Protein AF-0000000074259382 (afdb_homodimer)

Organism: NCBI:txid2743089

Sequence (510 aa):
MAFTFDWYGEFLDRLRSHGYRFRGYHEPLESGDLVLRHDVDWSPRRALRTARMEAERGVEATYFFLLTSPFYNVQHKPNREIVSRLEELGHDVGLHFSTHQYWNDEPPEEDLVDRVRAEQRILAEVASDPVSAVSFHRPPEWIFRRSFRSFESTYEERFFTDVAYRGDSNQRWRDEPPLADGFPDRMQVLTHPGLWGEEDASFVERLSALEDSTLGRTRRFMEEQFVEKKYNIDEFCDFGEFEASGRVAVSRRQRMAFTFDWYGEFLDRLRSHGYRFRGYHEPLESGDLVLRHDVDWSPRRALRTARMEAERGVEATYFFLLTSPFYNVQHKPNREIVSRLEELGHDVGLHFSTHQYWNDEPPEEDLVDRVRAEQRILAEVASDPVSAVSFHRPPEWIFRRSFRSFESTYEERFFTDVAYRGDSNQRWRDEPPLADGFPDRMQVLTHPGLWGEEDASFVERLSALEDSTLGRTRRFMEEQFVEKKYNIDEFCDFGEFEASGRVAVSRRQR

Secondary structure (DSSP, 8-state):
---BHHHHHHHHHHHHHHTPEEE-SSS---TTEEEEEEEESS-HHHHHHHHHHHHHTT---EEEEETT-SS--TTSHHHHHHHHHHHHTT-EEEEEE-GGGT-SSPPPHHHHHHHHHHHHHHHTTT-SS--S-EEESS--GGGTT---SSS-BTTSGGGTTSSEEEE-GGGGGGTS-TTTT---SSEEEEE-GGG-BSS---HHHHHHHHHHHHHHHHHHHHIIIIIS----GGGT-------------------/---BHHHHHHHHHHHHHHTPEEE-SSS---TTEEEEEEEESS-HHHHHHHHHHHHHTT---EEEEETT-SS--TTSHHHHHHHHHHHHTT-EEEEEE-GGGT-SSPPPHHHHHHHHHHHHHHHTTT-SS--S-EEESS--GGGTT---SSS-BTTSGGGTTSSEEEE-GGGGGGTS-TTTT---SSEEEEE-GGG-BSS---HHHHHHHHHHHHHHHHHHHHIIIIII----GGGT-------------------

Nearest PDB structures (foldseek):
  2vyo-assembly1_A  TM=5.945E-01  e=1.493E-06  Encephalitozoon cuniculi GB-M1
  4qhr-assembly1_A  TM=4.746E-01  e=1.575E-01  Acinetobacter baumannii ACICU
  6iaq-assembly1_A  TM=4.999E-01  e=2.597E-01  Mycolicibacterium smegmatis
  4qhr-assembly1_B  TM=4.054E-01  e=3.335E-01  Acinetobacter baumannii ACICU
  2vyo-assembly1_A  TM=6.001E-01  e=1.825E-06  Encephalitozoon cuniculi GB-M1

Structure (mmCIF, N/CA/C/O backbone):
data_AF-0000000074259382-model_v1
#
loop_
_entity.id
_entity.type
_entity.pdbx_description
1 polymer 'NodB homology domain-containing protein'
#
loop_
_atom_site.group_PDB
_atom_site.id
_atom_site.type_symbol
_atom_site.label_atom_id
_atom_site.label_alt_id
_atom_site.label_comp_id
_atom_site.label_asym_id
_atom_site.label_entity_id
_atom_site.label_seq_id
_atom_site.pdbx_PDB_ins_code
_atom_site.Cartn_x
_atom_site.Cartn_y
_atom_site.Cartn_z
_atom_site.occupancy
_atom_site.B_iso_or_equiv
_atom_site.auth_seq_id
_atom_site.auth_comp_id
_atom_site.auth_asym_id
_atom_site.auth_atom_id
_atom_site.pdbx_PDB_model_num
ATOM 1 N N . MET A 1 1 ? -5.137 33.312 -2.039 1 90.31 1 MET A N 1
ATOM 2 C CA . MET A 1 1 ? -3.703 33.062 -2.082 1 90.31 1 MET A CA 1
ATOM 3 C C . MET A 1 1 ? -3.395 31.891 -3.021 1 90.31 1 MET A C 1
ATOM 5 O O . MET A 1 1 ? -4.305 31.188 -3.467 1 90.31 1 MET A O 1
ATOM 9 N N . ALA A 1 2 ? -2.023 31.781 -3.336 1 94.69 2 ALA A N 1
ATOM 10 C CA . ALA A 1 2 ? -1.563 30.734 -4.25 1 94.69 2 ALA A CA 1
ATOM 11 C C . ALA A 1 2 ? -1.098 29.5 -3.482 1 94.69 2 ALA A C 1
ATOM 13 O O . ALA A 1 2 ? -0.488 29.625 -2.416 1 94.69 2 ALA A O 1
ATOM 14 N N . PHE A 1 3 ? -1.414 28.422 -4.016 1 97 3 PHE A N 1
ATOM 15 C CA . PHE A 1 3 ? -0.929 27.172 -3.441 1 97 3 PHE A CA 1
ATOM 16 C C . PHE A 1 3 ? 0.44 26.812 -4.004 1 97 3 PHE A C 1
ATOM 18 O O . PHE A 1 3 ? 0.569 25.859 -4.777 1 97 3 PHE A O 1
ATOM 25 N N . THR A 1 4 ? 1.417 27.516 -3.547 1 98 4 THR A N 1
ATOM 26 C CA . THR A 1 4 ? 2.809 27.312 -3.939 1 98 4 THR A CA 1
ATOM 27 C C . THR A 1 4 ? 3.689 27.094 -2.713 1 98 4 THR A C 1
ATOM 29 O O . THR A 1 4 ? 3.375 27.562 -1.62 1 98 4 THR A O 1
ATOM 32 N N . PHE A 1 5 ? 4.812 26.438 -2.924 1 98.06 5 PHE A N 1
ATOM 33 C CA . PHE A 1 5 ? 5.781 26.25 -1.851 1 98.06 5 PHE A CA 1
ATOM 34 C C . PHE A 1 5 ? 6.344 27.578 -1.378 1 98.06 5 PHE A C 1
ATOM 36 O O . PHE A 1 5 ? 6.645 27.75 -0.195 1 98.06 5 PHE A O 1
ATOM 43 N N . ASP A 1 6 ? 6.434 28.516 -2.283 1 98.06 6 ASP A N 1
ATOM 44 C CA . ASP A 1 6 ? 6.895 29.844 -1.899 1 98.06 6 ASP A CA 1
ATOM 45 C C . ASP A 1 6 ? 5.961 30.469 -0.869 1 98.06 6 ASP A C 1
ATOM 47 O O . ASP A 1 6 ? 6.41 30.969 0.161 1 98.06 6 ASP A O 1
ATOM 51 N N . TRP A 1 7 ? 4.727 30.406 -1.157 1 98.38 7 TRP A N 1
ATOM 52 C CA . TRP A 1 7 ? 3.756 30.969 -0.217 1 98.38 7 TRP A CA 1
ATOM 53 C C . TRP A 1 7 ? 3.805 30.219 1.115 1 98.38 7 TRP A C 1
ATOM 55 O O . TRP A 1 7 ? 3.75 30.844 2.18 1 98.38 7 TRP A O 1
ATOM 65 N N . TYR A 1 8 ? 3.834 28.922 1.073 1 98.56 8 TYR A N 1
ATOM 66 C CA . TYR A 1 8 ? 3.9 28.109 2.283 1 98.56 8 TYR A CA 1
ATOM 67 C C . TYR A 1 8 ? 5.102 28.484 3.137 1 98.56 8 TYR A C 1
ATOM 69 O O . TYR A 1 8 ? 4.992 28.609 4.359 1 98.56 8 TYR A O 1
ATOM 77 N N . GLY A 1 9 ? 6.219 28.672 2.449 1 98.62 9 GLY A N 1
ATOM 78 C CA . GLY A 1 9 ? 7.41 29.109 3.158 1 98.62 9 GLY A CA 1
ATOM 79 C C . GLY A 1 9 ? 7.223 30.453 3.855 1 98.62 9 GLY A C 1
ATOM 80 O O . GLY A 1 9 ? 7.617 30.609 5.012 1 98.62 9 GLY A O 1
ATOM 81 N N . GLU A 1 10 ? 6.664 31.359 3.162 1 98.25 10 GLU A N 1
ATOM 82 C CA . GLU A 1 10 ? 6.387 32.656 3.754 1 98.25 10 GLU A CA 1
ATOM 83 C C . GLU A 1 10 ? 5.434 32.531 4.941 1 98.25 10 GLU A C 1
ATOM 85 O O . GLU A 1 10 ? 5.586 33.25 5.941 1 98.25 10 GLU A O 1
ATOM 90 N N . PHE A 1 11 ? 4.473 31.688 4.766 1 98.62 11 PHE A N 1
ATOM 91 C CA . PHE A 1 11 ? 3.523 31.406 5.84 1 98.62 11 PHE A CA 1
ATOM 92 C C . PHE A 1 11 ? 4.242 30.922 7.086 1 98.62 11 PHE A C 1
ATOM 94 O O . PHE A 1 11 ? 4.012 31.422 8.188 1 98.62 11 PHE A O 1
ATOM 101 N N . LEU A 1 12 ? 5.172 29.969 6.949 1 98.69 12 LEU A N 1
ATOM 102 C CA . LEU A 1 12 ? 5.969 29.453 8.055 1 98.69 12 LEU A CA 1
ATOM 103 C C . LEU A 1 12 ? 6.801 30.578 8.688 1 98.69 12 LEU A C 1
ATOM 105 O O . LEU A 1 12 ? 6.898 30.656 9.914 1 98.69 12 LEU A O 1
ATOM 109 N N . ASP A 1 13 ? 7.375 31.422 7.852 1 98.69 13 ASP A N 1
ATOM 110 C CA . ASP A 1 13 ? 8.203 32.531 8.344 1 98.69 13 ASP A CA 1
ATOM 111 C C . ASP A 1 13 ? 7.375 33.5 9.195 1 98.69 13 ASP A C 1
ATOM 113 O O . ASP A 1 13 ? 7.852 33.969 10.219 1 98.69 13 ASP A O 1
ATOM 117 N N . ARG A 1 14 ? 6.203 33.719 8.75 1 98.31 14 ARG A N 1
ATOM 118 C CA . ARG A 1 14 ? 5.32 34.594 9.5 1 98.31 14 ARG A CA 1
ATOM 119 C C . ARG A 1 14 ? 4.98 34 10.859 1 98.31 14 ARG A C 1
ATOM 121 O O . ARG A 1 14 ? 4.957 34.719 11.867 1 98.31 14 ARG A O 1
ATOM 128 N N . LEU A 1 15 ? 4.691 32.719 10.914 1 98.5 15 LEU A N 1
ATOM 129 C CA . LEU A 1 15 ? 4.383 32.031 12.172 1 98.5 15 LEU A CA 1
ATOM 130 C C . LEU A 1 15 ? 5.57 32.094 13.125 1 98.5 15 LEU A C 1
ATOM 132 O O . LEU A 1 15 ? 5.41 32.375 14.312 1 98.5 15 LEU A O 1
ATOM 136 N N . ARG A 1 16 ? 6.719 31.891 12.617 1 98.19 16 ARG A N 1
ATOM 137 C CA . ARG A 1 16 ? 7.938 31.906 13.414 1 98.19 16 ARG A CA 1
ATOM 138 C C . ARG A 1 16 ? 8.227 33.312 13.93 1 98.19 16 ARG A C 1
ATOM 140 O O . ARG A 1 16 ? 8.562 33.5 15.102 1 98.19 16 ARG A O 1
ATOM 147 N N . SER A 1 17 ? 8.094 34.281 13.07 1 97.94 17 SER A N 1
ATOM 148 C CA . SER A 1 17 ? 8.367 35.656 13.43 1 97.94 17 SER A CA 1
ATOM 149 C C . SER A 1 17 ? 7.406 36.125 14.508 1 97.94 17 SER A C 1
ATOM 151 O O . SER A 1 17 ? 7.773 36.969 15.352 1 97.94 17 SER A O 1
ATOM 153 N N . HIS A 1 18 ? 6.172 35.625 14.445 1 97.81 18 HIS A N 1
ATOM 154 C CA . HIS A 1 18 ? 5.176 35.969 15.453 1 97.81 18 HIS A CA 1
ATOM 155 C C . HIS A 1 18 ? 5.535 35.375 16.812 1 97.81 18 HIS A C 1
ATOM 157 O O . HIS A 1 18 ? 5.051 35.875 17.844 1 97.81 18 HIS A O 1
ATOM 163 N N . GLY A 1 19 ? 6.273 34.281 16.766 1 97.81 19 GLY A N 1
ATOM 164 C CA . GLY A 1 19 ? 6.777 33.719 18.016 1 97.81 19 GLY A CA 1
ATOM 165 C C . GLY A 1 19 ? 6.082 32.438 18.438 1 97.81 19 GLY A C 1
ATOM 166 O O . GLY A 1 19 ? 6.176 32.031 19.594 1 97.81 19 GLY A O 1
ATOM 167 N N . TYR A 1 20 ? 5.383 31.797 17.594 1 98.25 20 TYR A N 1
ATOM 168 C CA . TYR A 1 20 ? 4.719 30.531 17.922 1 98.25 20 TYR A CA 1
ATOM 169 C C . TYR A 1 20 ? 5.738 29.469 18.297 1 98.25 20 TYR A C 1
ATOM 171 O O . TYR A 1 20 ? 6.797 29.359 17.672 1 98.25 20 TYR A O 1
ATOM 179 N N . ARG A 1 21 ? 5.43 28.703 19.266 1 97.88 21 ARG A N 1
ATOM 180 C CA . ARG A 1 21 ? 6.148 27.469 19.578 1 97.88 21 ARG A CA 1
ATOM 181 C C . ARG A 1 21 ? 5.461 26.266 18.938 1 97.88 21 ARG A C 1
ATOM 183 O O . ARG A 1 21 ? 4.289 26 19.203 1 97.88 21 ARG A O 1
ATOM 190 N N . PHE A 1 22 ? 6.207 25.562 18.094 1 98.12 22 PHE A N 1
ATOM 191 C CA . PHE A 1 22 ? 5.664 24.406 17.422 1 98.12 22 PHE A CA 1
ATOM 192 C C . PHE A 1 22 ? 5.723 23.172 18.328 1 98.12 22 PHE A C 1
ATOM 194 O O . PHE A 1 22 ? 6.789 22.812 18.828 1 98.12 22 PHE A O 1
ATOM 201 N N . ARG A 1 23 ? 4.543 22.578 18.484 1 96.38 23 ARG A N 1
ATOM 202 C CA . ARG A 1 23 ? 4.391 21.453 19.406 1 96.38 23 ARG A CA 1
ATOM 203 C C . ARG A 1 23 ? 3.812 20.234 18.688 1 96.38 23 ARG A C 1
ATOM 205 O O . ARG A 1 23 ? 3.395 20.328 17.531 1 96.38 23 ARG A O 1
ATOM 212 N N . GLY A 1 24 ? 3.938 19.062 19.359 1 95.81 24 GLY A N 1
ATOM 213 C CA . GLY A 1 24 ? 3.262 17.844 18.922 1 95.81 24 GLY A CA 1
ATOM 214 C C . GLY A 1 24 ? 1.967 17.578 19.672 1 95.81 24 GLY A C 1
ATOM 215 O O . GLY A 1 24 ? 1.391 18.5 20.266 1 95.81 24 GLY A O 1
ATOM 216 N N . TYR A 1 25 ? 1.506 16.391 19.594 1 95.25 25 TYR A N 1
ATOM 217 C CA . TYR A 1 25 ? 0.21 16.031 20.156 1 95.25 25 TYR A CA 1
ATOM 218 C C . TYR A 1 25 ? 0.371 15.398 21.531 1 95.25 25 TYR A C 1
ATOM 220 O O . TYR A 1 25 ? -0.587 14.859 22.094 1 95.25 25 TYR A O 1
ATOM 228 N N . HIS A 1 26 ? 1.395 15.508 22.141 1 88.44 26 HIS A N 1
ATOM 229 C CA . HIS A 1 26 ? 1.679 14.82 23.391 1 88.44 26 HIS A CA 1
ATOM 230 C C . HIS A 1 26 ? 1.127 15.602 24.578 1 88.44 26 HIS A C 1
ATOM 232 O O . HIS A 1 26 ? 0.863 15.016 25.641 1 88.44 26 HIS A O 1
ATOM 238 N N . GLU A 1 27 ? 0.986 16.875 24.484 1 87.88 27 GLU A N 1
ATOM 239 C CA . GLU A 1 27 ? 0.493 17.734 25.562 1 87.88 27 GLU A CA 1
ATOM 240 C C . GLU A 1 27 ? -0.497 18.766 25.047 1 87.88 27 GLU A C 1
ATOM 242 O O . GLU A 1 27 ? -0.478 19.109 23.859 1 87.88 27 GLU A O 1
ATOM 247 N N . PRO A 1 28 ? -1.331 19.219 25.984 1 90.62 28 PRO A N 1
ATOM 248 C CA . PRO A 1 28 ? -2.225 20.312 25.578 1 90.62 28 PRO A CA 1
ATOM 249 C C . PRO A 1 28 ? -1.471 21.562 25.156 1 90.62 28 PRO A C 1
ATOM 251 O O . PRO A 1 28 ? -0.388 21.844 25.672 1 90.62 28 PRO A O 1
ATOM 254 N N . LEU A 1 29 ? -2.102 22.297 24.328 1 95.62 29 LEU A N 1
ATOM 255 C CA . LEU A 1 29 ? -1.481 23.531 23.828 1 95.62 29 LEU A CA 1
ATOM 256 C C . LEU A 1 29 ? -1.651 24.656 24.844 1 95.62 29 LEU A C 1
ATOM 258 O O . LEU A 1 29 ? -2.713 24.797 25.453 1 95.62 29 LEU A O 1
ATOM 262 N N . GLU A 1 30 ? -0.645 25.406 25 1 96.19 30 GLU A N 1
ATOM 263 C CA . GLU A 1 30 ? -0.645 26.625 25.812 1 96.19 30 GLU A CA 1
ATOM 264 C C . GLU A 1 30 ? -0.586 27.875 24.938 1 96.19 30 GLU A C 1
ATOM 266 O O . GLU A 1 30 ? -0.467 27.781 23.719 1 96.19 30 GLU A O 1
ATOM 271 N N . SER A 1 31 ? -0.725 28.984 25.656 1 96.94 31 SER A N 1
ATOM 272 C CA . SER A 1 31 ? -0.639 30.25 24.938 1 96.94 31 SER A CA 1
ATOM 273 C C . SER A 1 31 ? 0.659 30.344 24.141 1 96.94 31 SER A C 1
ATOM 275 O O . SER A 1 31 ? 1.737 30.062 24.672 1 96.94 31 SER A O 1
ATOM 277 N N . GLY A 1 32 ? 0.481 30.656 22.859 1 97.81 32 GLY A N 1
ATOM 278 C CA . GLY A 1 32 ? 1.643 30.812 21.984 1 97.81 32 GLY A CA 1
ATOM 279 C C . GLY A 1 32 ? 2.027 29.531 21.281 1 97.81 32 GLY A C 1
ATOM 280 O O . GLY A 1 32 ? 2.971 29.5 20.484 1 97.81 32 GLY A O 1
ATOM 281 N N . ASP A 1 33 ? 1.235 28.453 21.547 1 98 33 ASP A N 1
ATOM 282 C CA . ASP A 1 33 ? 1.562 27.156 20.953 1 98 33 ASP A CA 1
ATOM 283 C C . ASP A 1 33 ? 0.818 26.969 19.625 1 98 33 ASP A C 1
ATOM 285 O O . ASP A 1 33 ? -0.287 27.484 19.453 1 98 33 ASP A O 1
ATOM 289 N N . LEU A 1 34 ? 1.467 26.297 18.766 1 98.06 34 LEU A N 1
ATOM 290 C CA . LEU A 1 34 ? 0.903 25.875 17.484 1 98.06 34 LEU A CA 1
ATOM 291 C C . LEU A 1 34 ? 1.261 24.438 17.172 1 98.06 34 LEU A C 1
ATOM 293 O O . LEU A 1 34 ? 2.41 24.016 17.344 1 98.06 34 LEU A O 1
ATOM 297 N N . VAL A 1 35 ? 0.283 23.625 16.859 1 98.25 35 VAL A N 1
ATOM 298 C CA . VAL A 1 35 ? 0.566 22.297 16.328 1 98.25 35 VAL A CA 1
ATOM 299 C C . VAL A 1 35 ? 0.358 22.297 14.812 1 98.25 35 VAL A C 1
ATOM 301 O O . VAL A 1 35 ? -0.686 22.719 14.32 1 98.25 35 VAL A O 1
ATOM 304 N N . LEU A 1 36 ? 1.404 21.922 14.117 1 98.62 36 LEU A N 1
ATOM 305 C CA . LEU A 1 36 ? 1.376 21.812 12.664 1 98.62 36 LEU A CA 1
ATOM 306 C C . LEU A 1 36 ? 1.276 20.344 12.227 1 98.62 36 LEU A C 1
ATOM 308 O O . LEU A 1 36 ? 2.133 19.531 12.578 1 98.62 36 LEU A O 1
ATOM 312 N N . ARG A 1 37 ? 0.192 20.031 11.5 1 98.38 37 ARG A N 1
ATOM 313 C CA . ARG A 1 37 ? 0.072 18.656 11.023 1 98.38 37 ARG A CA 1
ATOM 314 C C . ARG A 1 37 ? -0.188 18.609 9.523 1 98.38 37 ARG A C 1
ATOM 316 O O . ARG A 1 37 ? -0.703 19.578 8.953 1 98.38 37 ARG A O 1
ATOM 323 N N . HIS A 1 38 ? 0.234 17.562 8.945 1 98.75 38 HIS A N 1
ATOM 324 C CA . HIS A 1 38 ? 0.027 17.281 7.531 1 98.75 38 HIS A CA 1
ATOM 325 C C . HIS A 1 38 ? -0.691 15.945 7.332 1 98.75 38 HIS A C 1
ATOM 327 O O . HIS A 1 38 ? -0.242 14.914 7.832 1 98.75 38 HIS A O 1
ATOM 333 N N . ASP A 1 39 ? -1.796 16.016 6.695 1 97.25 39 ASP A N 1
ATOM 334 C CA . ASP A 1 39 ? -2.424 14.781 6.227 1 97.25 39 ASP A CA 1
ATOM 335 C C . ASP A 1 39 ? -1.938 14.414 4.824 1 97.25 39 ASP A C 1
ATOM 337 O O . ASP A 1 39 ? -2.199 15.141 3.863 1 97.25 39 ASP A O 1
ATOM 341 N N . VAL A 1 40 ? -1.23 13.312 4.77 1 96.44 40 VAL A N 1
ATOM 342 C CA . VAL A 1 40 ? -0.645 12.875 3.508 1 96.44 40 VAL A CA 1
ATOM 343 C C . VAL A 1 40 ? -1.625 11.969 2.771 1 96.44 40 VAL A C 1
ATOM 345 O O . VAL A 1 40 ? -1.55 10.742 2.885 1 96.44 40 VAL A O 1
ATOM 348 N N . ASP A 1 41 ? -2.387 12.539 1.927 1 88.62 41 ASP A N 1
ATOM 349 C CA . ASP A 1 41 ? -3.436 11.82 1.218 1 88.62 41 ASP A CA 1
ATOM 350 C C . ASP A 1 41 ? -2.889 11.148 -0.043 1 88.62 41 ASP A C 1
ATOM 352 O O . ASP A 1 41 ? -3.25 10.016 -0.357 1 88.62 41 ASP A O 1
ATOM 356 N N . TRP A 1 42 ? -2.02 11.773 -0.884 1 80.69 42 TRP A N 1
ATOM 357 C CA . TRP A 1 42 ? -1.625 11.117 -2.125 1 80.69 42 TRP A CA 1
ATOM 358 C C . TRP A 1 42 ? -0.178 11.445 -2.48 1 80.69 42 TRP A C 1
ATOM 360 O O . TRP A 1 42 ? 0.408 10.82 -3.363 1 80.69 42 TRP A O 1
ATOM 370 N N . SER A 1 43 ? 0.584 12.242 -1.862 1 85.25 43 SER A N 1
ATOM 371 C CA . SER A 1 43 ? 1.91 12.602 -2.359 1 85.25 43 SER A CA 1
ATOM 372 C C . SER A 1 43 ? 2.945 12.578 -1.24 1 85.25 43 SER A C 1
ATOM 374 O O . SER A 1 43 ? 3.273 13.617 -0.672 1 85.25 43 SER A O 1
ATOM 376 N N . PRO A 1 44 ? 3.561 11.391 -1.021 1 93.5 44 PRO A N 1
ATOM 377 C CA . PRO A 1 44 ? 4.68 11.352 -0.079 1 93.5 44 PRO A CA 1
ATOM 378 C C . PRO A 1 44 ? 5.844 12.25 -0.507 1 93.5 44 PRO A C 1
ATOM 380 O O . PRO A 1 44 ? 6.52 12.836 0.34 1 93.5 44 PRO A O 1
ATOM 383 N N . ARG A 1 45 ? 6.082 12.438 -1.802 1 91.5 45 ARG A N 1
ATOM 384 C CA . ARG A 1 45 ? 7.176 13.273 -2.295 1 91.5 45 ARG A CA 1
ATOM 385 C C . ARG A 1 45 ? 6.969 14.727 -1.899 1 91.5 45 ARG A C 1
ATOM 387 O O . ARG A 1 45 ? 7.918 15.406 -1.49 1 91.5 45 ARG A O 1
ATOM 394 N N . ARG A 1 46 ? 5.793 15.156 -2.061 1 94.69 46 ARG A N 1
ATOM 395 C CA . ARG A 1 46 ? 5.516 16.547 -1.68 1 94.69 46 ARG A CA 1
ATOM 396 C C . ARG A 1 46 ? 5.555 16.703 -0.165 1 94.69 46 ARG A C 1
ATOM 398 O O . ARG A 1 46 ? 5.926 17.781 0.336 1 94.69 46 ARG A O 1
ATOM 405 N N . ALA A 1 47 ? 5.168 15.648 0.585 1 97.81 47 ALA A N 1
ATOM 406 C CA . ALA A 1 47 ? 5.355 15.664 2.033 1 97.81 47 ALA A CA 1
ATOM 407 C C . ALA A 1 47 ? 6.824 15.867 2.395 1 97.81 47 ALA A C 1
ATOM 409 O O . ALA A 1 47 ? 7.145 16.656 3.295 1 97.81 47 ALA A O 1
ATOM 410 N N . LEU A 1 48 ? 7.656 15.195 1.659 1 98.38 48 LEU A N 1
ATOM 411 C CA . LEU A 1 48 ? 9.086 15.359 1.91 1 98.38 48 LEU A CA 1
ATOM 412 C C . LEU A 1 48 ? 9.531 16.781 1.609 1 98.38 48 LEU A C 1
ATOM 414 O O . LEU A 1 48 ? 10.344 17.359 2.34 1 98.38 48 LEU A O 1
ATOM 418 N N . ARG A 1 49 ? 9.016 17.328 0.547 1 97.88 49 ARG A N 1
ATOM 419 C CA . ARG A 1 49 ? 9.352 18.703 0.186 1 97.88 49 ARG A CA 1
ATOM 420 C C . ARG A 1 49 ? 8.953 19.672 1.29 1 97.88 49 ARG A C 1
ATOM 422 O O . ARG A 1 49 ? 9.75 20.531 1.691 1 97.88 49 ARG A O 1
ATOM 429 N N . THR A 1 50 ? 7.762 19.578 1.772 1 98.56 50 THR A N 1
ATOM 430 C CA . THR A 1 50 ? 7.309 20.438 2.861 1 98.56 50 THR A CA 1
ATOM 431 C C . THR A 1 50 ? 8.141 20.188 4.121 1 98.56 50 THR A C 1
ATOM 433 O O . THR A 1 50 ? 8.5 21.141 4.824 1 98.56 50 THR A O 1
ATOM 436 N N . ALA A 1 51 ? 8.461 18.969 4.387 1 98.81 51 ALA A N 1
ATOM 437 C CA . ALA A 1 51 ? 9.258 18.609 5.562 1 98.81 51 ALA A CA 1
ATOM 438 C C . ALA A 1 51 ? 10.625 19.281 5.52 1 98.81 51 ALA A C 1
ATOM 440 O O . ALA A 1 51 ? 11.109 19.781 6.539 1 98.81 51 ALA A O 1
ATOM 441 N N . ARG A 1 52 ? 11.211 19.281 4.375 1 98.75 52 ARG A N 1
ATOM 442 C CA . ARG A 1 52 ? 12.516 19.906 4.219 1 98.75 52 ARG A CA 1
ATOM 443 C C . ARG A 1 52 ? 12.43 21.406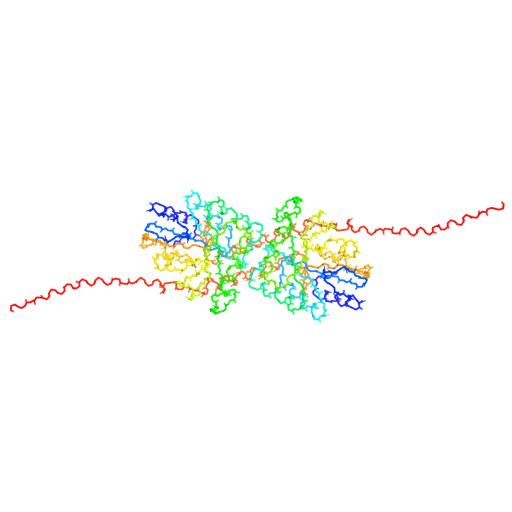 4.477 1 98.75 52 ARG A C 1
ATOM 445 O O . ARG A 1 52 ? 13.289 21.984 5.152 1 98.75 52 ARG A O 1
ATOM 452 N N . MET A 1 53 ? 11.422 22 3.941 1 98.75 53 MET A N 1
ATOM 453 C CA . MET A 1 53 ? 11.219 23.438 4.156 1 98.75 53 MET A CA 1
ATOM 454 C C . MET A 1 53 ? 11.055 23.75 5.641 1 98.75 53 MET A C 1
ATOM 456 O O . MET A 1 53 ? 11.602 24.734 6.137 1 98.75 53 MET A O 1
ATOM 460 N N . GLU A 1 54 ? 10.312 22.906 6.316 1 98.88 54 GLU A N 1
ATOM 461 C CA . GLU A 1 54 ? 10.078 23.078 7.746 1 98.88 54 GLU A CA 1
ATOM 462 C C . GLU A 1 54 ? 11.359 22.859 8.547 1 98.88 54 GLU A C 1
ATOM 464 O O . GLU A 1 54 ? 11.695 23.672 9.414 1 98.88 54 GLU A O 1
ATOM 469 N N . ALA A 1 55 ? 12.078 21.844 8.25 1 98.69 55 ALA A N 1
ATOM 470 C CA . ALA A 1 55 ? 13.32 21.531 8.953 1 98.69 55 ALA A CA 1
ATOM 471 C C . ALA A 1 55 ? 14.328 22.672 8.805 1 98.69 55 ALA A C 1
ATOM 473 O O . ALA A 1 55 ? 15.016 23.031 9.758 1 98.69 55 ALA A O 1
ATOM 474 N N . GLU A 1 56 ? 14.43 23.234 7.609 1 98.12 56 GLU A N 1
ATOM 475 C CA . GLU A 1 56 ? 15.328 24.344 7.332 1 98.12 56 GLU A CA 1
ATOM 476 C C . GLU A 1 56 ? 15.016 25.547 8.234 1 98.12 56 GLU A C 1
ATOM 478 O O . GLU A 1 56 ? 15.891 26.375 8.492 1 98.12 56 GLU A O 1
ATOM 483 N N . ARG A 1 57 ? 13.82 25.594 8.68 1 98.19 57 ARG A N 1
ATOM 484 C CA . ARG A 1 57 ? 13.367 26.703 9.508 1 98.19 57 ARG A CA 1
ATOM 485 C C . ARG A 1 57 ? 13.297 26.312 10.977 1 98.19 57 ARG A C 1
ATOM 487 O O . ARG A 1 57 ? 12.805 27.078 11.805 1 98.19 57 ARG A O 1
ATOM 494 N N . GLY A 1 58 ? 13.68 25.094 11.266 1 97.81 58 GLY A N 1
ATOM 495 C CA . GLY A 1 58 ? 13.625 24.609 12.633 1 97.81 58 GLY A CA 1
ATOM 496 C C . GLY A 1 58 ? 12.211 24.297 13.094 1 97.81 58 GLY A C 1
ATOM 497 O O . GLY A 1 58 ? 11.93 24.328 14.297 1 97.81 58 GLY A O 1
ATOM 498 N N . VAL A 1 59 ? 11.32 24.078 12.234 1 98.19 59 VAL A N 1
ATOM 499 C CA . VAL A 1 59 ? 9.914 23.781 12.539 1 98.19 59 VAL A CA 1
ATOM 500 C C . VAL A 1 59 ? 9.695 22.281 12.586 1 98.19 59 VAL A C 1
ATOM 502 O O . VAL A 1 59 ? 10.117 21.547 11.68 1 98.19 59 VAL A O 1
ATOM 505 N N . GLU A 1 60 ? 9.102 21.781 13.641 1 97.44 60 GLU A N 1
ATOM 506 C CA . GLU A 1 60 ? 8.695 20.391 13.766 1 97.44 60 GLU A CA 1
ATOM 507 C C . GLU A 1 60 ? 7.199 20.234 13.5 1 97.44 60 GLU A C 1
ATOM 509 O O . GLU A 1 60 ? 6.387 21.031 13.969 1 97.44 60 GLU A O 1
ATOM 514 N N . ALA A 1 61 ? 6.867 19.266 12.703 1 98.62 61 ALA A N 1
ATOM 515 C CA . ALA A 1 61 ? 5.473 18.984 12.367 1 98.62 61 ALA A CA 1
ATOM 516 C C . ALA A 1 61 ? 5.172 17.5 12.5 1 98.62 61 ALA A C 1
ATOM 518 O O . ALA A 1 61 ? 6.062 16.703 12.812 1 98.62 61 ALA A O 1
ATOM 519 N N . THR A 1 62 ? 3.904 17.141 12.453 1 98.81 62 THR A N 1
ATOM 520 C CA . THR A 1 62 ? 3.473 15.75 12.438 1 98.81 62 THR A CA 1
ATOM 521 C C . THR A 1 62 ? 2.889 15.383 11.078 1 98.81 62 THR A C 1
ATOM 523 O O . THR A 1 62 ? 1.979 16.047 10.586 1 98.81 62 THR A O 1
ATOM 526 N N . TYR A 1 63 ? 3.443 14.391 10.461 1 98.88 63 TYR A N 1
ATOM 527 C CA . TYR A 1 63 ? 2.961 13.898 9.172 1 98.88 63 TYR A CA 1
ATOM 528 C C . TYR A 1 63 ? 2.141 12.625 9.352 1 98.88 63 TYR A C 1
ATOM 530 O O . TYR A 1 63 ? 2.664 11.602 9.789 1 98.88 63 TYR A O 1
ATOM 538 N N . PHE A 1 64 ? 0.863 12.703 9.016 1 98.88 64 PHE A N 1
ATOM 539 C CA . PHE A 1 64 ? -0.044 11.57 9.156 1 98.88 64 PHE A CA 1
ATOM 540 C C . PHE A 1 64 ? -0.241 10.867 7.816 1 98.88 64 PHE A C 1
ATOM 542 O O . PHE A 1 64 ? -0.719 11.477 6.855 1 98.88 64 PHE A O 1
ATOM 549 N N . PHE A 1 65 ? 0.098 9.578 7.777 1 98.62 65 PHE A N 1
ATOM 550 C CA . PHE A 1 65 ? 0.013 8.82 6.539 1 98.62 65 PHE A CA 1
ATOM 551 C C . PHE A 1 65 ? -1.263 7.988 6.496 1 98.62 65 PHE A C 1
ATOM 553 O O . PHE A 1 65 ? -1.629 7.355 7.488 1 98.62 65 PHE A O 1
ATOM 560 N N . LEU A 1 66 ? -1.923 8.055 5.352 1 96.5 66 LEU A N 1
ATOM 561 C CA . LEU A 1 66 ? -3.105 7.246 5.086 1 96.5 66 LEU A CA 1
ATOM 562 C C . LEU A 1 66 ? -2.717 5.875 4.547 1 96.5 66 LEU A C 1
ATOM 564 O O . LEU A 1 66 ? -2.527 5.707 3.342 1 96.5 66 LEU A O 1
ATOM 568 N N . LEU A 1 67 ? -2.678 4.875 5.402 1 97.5 67 LEU A N 1
ATOM 569 C CA . LEU A 1 67 ? -2.154 3.562 5.043 1 97.5 67 LEU A CA 1
ATOM 570 C C . LEU A 1 67 ? -3.047 2.887 4.008 1 97.5 67 LEU A C 1
ATOM 572 O O . LEU A 1 67 ? -2.605 1.983 3.293 1 97.5 67 LEU A O 1
ATOM 576 N N . THR A 1 68 ? -4.277 3.336 3.932 1 94.31 68 THR A N 1
ATOM 577 C CA . THR A 1 68 ? -5.246 2.719 3.031 1 94.31 68 THR A CA 1
ATOM 578 C C . THR A 1 68 ? -5.379 3.527 1.744 1 94.31 68 THR A C 1
ATOM 580 O O . THR A 1 68 ? -6.352 3.371 1.005 1 94.31 68 THR A O 1
ATOM 583 N N . SER A 1 69 ? -4.414 4.414 1.464 1 89.88 69 SER A N 1
ATOM 584 C CA . SER A 1 69 ? -4.465 5.297 0.3 1 89.88 69 SER A CA 1
ATOM 585 C C . SER A 1 69 ? -4.461 4.496 -0.998 1 89.88 69 SER A C 1
ATOM 587 O O . SER A 1 69 ? -3.729 3.512 -1.127 1 89.88 69 SER A O 1
ATOM 589 N N . PRO A 1 70 ? -5.195 4.906 -1.956 1 83.19 70 PRO A N 1
ATOM 590 C CA . PRO A 1 70 ? -5.098 4.293 -3.283 1 83.19 70 PRO A CA 1
ATOM 591 C C . PRO A 1 70 ? -3.953 4.867 -4.113 1 83.19 70 PRO A C 1
ATOM 593 O O . PRO A 1 70 ? -3.66 4.367 -5.203 1 83.19 70 PRO A O 1
ATOM 596 N N . PHE A 1 71 ? -3.26 5.875 -3.547 1 82.5 71 PHE A N 1
ATOM 597 C CA . PHE A 1 71 ? -2.336 6.648 -4.367 1 82.5 71 PHE A CA 1
ATOM 598 C C . PHE A 1 71 ? -0.896 6.219 -4.113 1 82.5 71 PHE A C 1
ATOM 600 O O . PHE A 1 71 ? -0.021 6.438 -4.953 1 82.5 71 PHE A O 1
ATOM 607 N N . TYR A 1 72 ? -0.78 5.703 -3.02 1 86.5 72 TYR A N 1
ATOM 608 C CA . TYR A 1 72 ? 0.574 5.262 -2.707 1 86.5 72 TYR A CA 1
ATOM 609 C C . TYR A 1 72 ? 0.552 4.051 -1.779 1 86.5 72 TYR A C 1
ATOM 611 O O . TYR A 1 72 ? -0.451 3.795 -1.109 1 86.5 72 TYR A O 1
ATOM 619 N N . ASN A 1 73 ? 1.593 3.357 -1.814 1 92.38 73 ASN A N 1
ATOM 620 C CA . ASN A 1 73 ? 1.883 2.242 -0.921 1 92.38 73 ASN A CA 1
ATOM 621 C C . ASN A 1 73 ? 3.055 2.555 0.005 1 92.38 73 ASN A C 1
ATOM 623 O O . ASN A 1 73 ? 4.199 2.639 -0.443 1 92.38 73 ASN A O 1
ATOM 627 N N . VAL A 1 74 ? 2.77 2.662 1.337 1 96.06 74 VAL A N 1
ATOM 628 C CA . VAL A 1 74 ? 3.793 3.092 2.285 1 96.06 74 VAL A CA 1
ATOM 629 C C . VAL A 1 74 ? 4.855 2.004 2.43 1 96.06 74 VAL A C 1
ATOM 631 O O . VAL A 1 74 ? 5.953 2.26 2.93 1 96.06 74 VAL A O 1
ATOM 634 N N . GLN A 1 75 ? 4.559 0.805 1.972 1 97.06 75 GLN A N 1
ATOM 635 C CA . GLN A 1 75 ? 5.5 -0.302 2.088 1 97.06 75 GLN A CA 1
ATOM 636 C C . GLN A 1 75 ? 6.512 -0.286 0.945 1 97.06 75 GLN A C 1
ATOM 638 O O . GLN A 1 75 ? 7.531 -0.979 1 1 97.06 75 GLN A O 1
ATOM 643 N N . HIS A 1 76 ? 6.223 0.408 -0.138 1 92.94 76 HIS A N 1
ATOM 644 C CA . HIS A 1 76 ? 7.141 0.526 -1.266 1 92.94 76 HIS A CA 1
ATOM 645 C C . HIS A 1 76 ? 8.414 1.253 -0.862 1 92.94 76 HIS A C 1
ATOM 647 O O . HIS A 1 76 ? 8.367 2.293 -0.201 1 92.94 76 HIS A O 1
ATOM 653 N N . LYS A 1 77 ? 9.531 0.778 -1.273 1 91.69 77 LYS A N 1
ATOM 654 C CA . LYS A 1 77 ? 10.836 1.208 -0.77 1 91.69 77 LYS A CA 1
ATOM 655 C C . LYS A 1 77 ? 10.984 2.723 -0.864 1 91.69 77 LYS A C 1
ATOM 657 O O . LYS A 1 77 ? 11.328 3.381 0.123 1 91.69 77 LYS A O 1
ATOM 662 N N . PRO A 1 78 ? 10.695 3.398 -1.993 1 89.75 78 PRO A N 1
ATOM 663 C CA . PRO A 1 78 ? 10.852 4.855 -2.047 1 89.75 78 PRO A CA 1
ATOM 664 C C . PRO A 1 78 ? 10 5.578 -1.003 1 89.75 78 PRO A C 1
ATOM 666 O O . PRO A 1 78 ? 10.438 6.578 -0.432 1 89.75 78 PRO A O 1
ATOM 669 N N . ASN A 1 79 ? 8.828 5.066 -0.752 1 94.38 79 ASN A N 1
ATOM 670 C CA . ASN A 1 79 ? 7.969 5.707 0.239 1 94.38 79 ASN A CA 1
ATOM 671 C C . ASN A 1 79 ? 8.453 5.43 1.66 1 94.38 79 ASN A C 1
ATOM 673 O O . ASN A 1 79 ? 8.367 6.297 2.529 1 94.38 79 ASN A O 1
ATOM 677 N N . ARG A 1 80 ? 8.93 4.203 1.934 1 97 80 ARG A N 1
ATOM 678 C CA . ARG A 1 80 ? 9.539 3.926 3.23 1 97 80 ARG A CA 1
ATOM 679 C C . ARG A 1 80 ? 10.711 4.867 3.5 1 97 80 ARG A C 1
ATOM 681 O O . ARG A 1 80 ? 10.867 5.363 4.617 1 97 80 ARG A O 1
ATOM 688 N N . GLU A 1 81 ? 11.477 5.062 2.453 1 96.44 81 GLU A N 1
ATOM 689 C CA . GLU A 1 81 ? 12.625 5.957 2.584 1 96.44 81 GLU A CA 1
ATOM 690 C C . GLU A 1 81 ? 12.172 7.387 2.881 1 96.44 81 GLU A C 1
ATOM 692 O O . GLU A 1 81 ? 12.828 8.102 3.639 1 96.44 81 GLU A O 1
ATOM 697 N N . ILE A 1 82 ? 11.117 7.773 2.271 1 97.88 82 ILE A N 1
ATOM 698 C CA . ILE A 1 82 ? 10.57 9.094 2.541 1 97.88 82 ILE A CA 1
ATOM 699 C C . ILE A 1 82 ? 10.148 9.195 4.008 1 97.88 82 ILE A C 1
ATOM 701 O O . ILE A 1 82 ? 10.461 10.172 4.684 1 97.88 82 ILE A O 1
ATOM 705 N N . VAL A 1 83 ? 9.453 8.195 4.543 1 98.56 83 VAL A N 1
ATOM 706 C CA . VAL A 1 83 ? 9.031 8.188 5.938 1 98.56 83 VAL A CA 1
ATOM 707 C C . VAL A 1 83 ? 10.258 8.289 6.848 1 98.56 83 VAL A C 1
ATOM 709 O O . VAL A 1 83 ? 10.266 9.078 7.793 1 98.56 83 VAL A O 1
ATOM 712 N N . SER A 1 84 ? 11.281 7.547 6.508 1 97.88 84 SER A N 1
ATOM 713 C CA . SER A 1 84 ? 12.516 7.594 7.281 1 97.88 84 SER A CA 1
ATOM 714 C C . SER A 1 84 ? 13.133 8.992 7.258 1 97.88 84 SER A C 1
ATOM 716 O O . SER A 1 84 ? 13.57 9.5 8.297 1 97.88 84 SER A O 1
ATOM 718 N N . ARG A 1 85 ? 13.148 9.594 6.133 1 98.44 85 ARG A N 1
ATOM 719 C CA . ARG A 1 85 ? 13.734 10.93 5.98 1 98.44 85 ARG A CA 1
ATOM 720 C C . ARG A 1 85 ? 12.945 11.961 6.777 1 98.44 85 ARG A C 1
ATOM 722 O O . ARG A 1 85 ? 13.531 12.883 7.355 1 98.44 85 ARG A O 1
ATOM 729 N N . LEU A 1 86 ? 11.664 11.82 6.785 1 98.69 86 LEU A N 1
ATOM 730 C CA . LEU A 1 86 ? 10.844 12.727 7.586 1 98.69 86 LEU A CA 1
ATOM 731 C C . LEU A 1 86 ? 11.281 12.703 9.047 1 98.69 86 LEU A C 1
ATOM 733 O O . LEU A 1 86 ? 11.453 13.75 9.672 1 98.69 86 LEU A O 1
ATOM 737 N N . GLU A 1 87 ? 11.477 11.516 9.594 1 98.56 87 GLU A N 1
ATOM 738 C CA . GLU A 1 87 ? 11.891 11.367 10.984 1 98.56 87 GLU A CA 1
ATOM 739 C C . GLU A 1 87 ? 13.305 11.914 11.195 1 98.56 87 GLU A C 1
ATOM 741 O O . GLU A 1 87 ? 13.578 12.555 12.211 1 98.56 87 GLU A O 1
ATOM 746 N N . GLU A 1 88 ? 14.18 11.695 10.234 1 98.06 88 GLU A N 1
ATOM 747 C CA . GLU A 1 88 ? 15.547 12.219 10.312 1 98.06 88 GLU A CA 1
ATOM 748 C C . GLU A 1 88 ? 15.555 13.742 10.336 1 98.06 88 GLU A C 1
ATOM 750 O O . GLU A 1 88 ? 16.438 14.352 10.938 1 98.06 88 GLU A O 1
ATOM 755 N N . LEU A 1 89 ? 14.586 14.32 9.656 1 98.5 89 LEU A N 1
ATOM 756 C CA . LEU A 1 89 ? 14.477 15.773 9.586 1 98.5 89 LEU A CA 1
ATOM 757 C C . LEU A 1 89 ? 13.844 16.328 10.859 1 98.5 89 LEU A C 1
ATOM 759 O O . LEU A 1 89 ? 13.688 17.547 10.992 1 98.5 89 LEU A O 1
ATOM 763 N N . GLY A 1 90 ? 13.422 15.453 11.773 1 97.88 90 GLY A N 1
ATOM 764 C CA . GLY A 1 90 ? 12.953 15.883 13.086 1 97.88 90 GLY A CA 1
ATOM 765 C C . GLY A 1 90 ? 11.438 15.93 13.188 1 97.88 90 GLY A C 1
ATOM 766 O O . GLY A 1 90 ? 10.898 16.422 14.18 1 97.88 90 GLY A O 1
ATOM 767 N N . HIS A 1 91 ? 10.703 15.43 12.234 1 98.62 91 HIS A N 1
ATOM 768 C CA . HIS A 1 91 ? 9.242 15.445 12.25 1 98.62 91 HIS A CA 1
ATOM 769 C C . HIS A 1 91 ? 8.68 14.172 12.867 1 98.62 91 HIS A C 1
ATOM 771 O O . HIS A 1 91 ? 9.359 13.148 12.914 1 98.62 91 HIS A O 1
ATOM 777 N N . ASP A 1 92 ? 7.508 14.305 13.391 1 98.5 92 ASP A N 1
ATOM 778 C CA . ASP A 1 92 ? 6.75 13.141 13.844 1 98.5 92 ASP A CA 1
ATOM 779 C C . ASP A 1 92 ? 5.98 12.5 12.688 1 98.5 92 ASP A C 1
ATOM 781 O O . ASP A 1 92 ? 5.605 13.18 11.734 1 98.5 92 ASP A O 1
ATOM 785 N N . VAL A 1 93 ? 5.836 11.172 12.797 1 98.75 93 VAL A N 1
ATOM 786 C CA . VAL A 1 93 ? 5.012 10.43 11.852 1 98.75 93 VAL A CA 1
ATOM 787 C C . VAL A 1 93 ? 3.871 9.734 12.586 1 98.75 93 VAL A C 1
ATOM 789 O O . VAL A 1 93 ? 4.082 9.148 13.648 1 98.75 93 VAL A O 1
ATOM 792 N N . GLY A 1 94 ? 2.648 9.906 12.086 1 98.69 94 GLY A N 1
ATOM 793 C CA . GLY A 1 94 ? 1.484 9.281 12.688 1 98.69 94 GLY A CA 1
ATOM 794 C C . GLY A 1 94 ? 0.518 8.711 11.672 1 98.69 94 GLY A C 1
ATOM 795 O O . GLY A 1 94 ? 0.797 8.719 10.469 1 98.69 94 GLY A O 1
ATOM 796 N N . LEU A 1 95 ? -0.637 8.164 12.18 1 98.75 95 LEU A N 1
ATOM 797 C CA . LEU A 1 95 ? -1.606 7.445 11.359 1 98.75 95 LEU A CA 1
ATOM 798 C C . LEU A 1 95 ? -2.732 8.375 10.914 1 98.75 95 LEU A C 1
ATOM 800 O O . LEU A 1 95 ? -3.346 9.055 11.742 1 98.75 95 LEU A O 1
ATOM 804 N N . HIS A 1 96 ? -2.904 8.523 9.617 1 98.38 96 HIS A N 1
ATOM 805 C CA . HIS A 1 96 ? -4.102 9.086 9.008 1 98.38 96 HIS A CA 1
ATOM 806 C C . HIS A 1 96 ? -5.145 8 8.742 1 98.38 96 HIS A C 1
ATOM 808 O O . HIS A 1 96 ? -4.953 7.148 7.875 1 98.38 96 HIS A O 1
ATOM 814 N N . PHE A 1 97 ? -6.215 7.961 9.555 1 98.19 97 PHE A N 1
ATOM 815 C CA . PHE A 1 97 ? -7.125 6.82 9.586 1 98.19 97 PHE A CA 1
ATOM 816 C C . PHE A 1 97 ? -8.469 7.18 8.953 1 98.19 97 PHE A C 1
ATOM 818 O O . PHE A 1 97 ? -9.055 8.211 9.289 1 98.19 97 PHE A O 1
ATOM 825 N N . SER A 1 98 ? -8.984 6.324 8.086 1 94.88 98 SER A N 1
ATOM 826 C CA . SER A 1 98 ? -10.281 6.52 7.449 1 94.88 98 SER A CA 1
ATOM 827 C C . SER A 1 98 ? -11.305 5.504 7.945 1 94.88 98 SER A C 1
ATOM 829 O O . SER A 1 98 ? -11.219 4.32 7.613 1 94.88 98 SER A O 1
ATOM 831 N N . THR A 1 99 ? -12.273 6.012 8.648 1 95.19 99 THR A N 1
ATOM 832 C CA . THR A 1 99 ? -13.32 5.125 9.141 1 95.19 99 THR A CA 1
ATOM 833 C C . THR A 1 99 ? -14.102 4.523 7.977 1 95.19 99 THR A C 1
ATOM 835 O O . THR A 1 99 ? -14.578 3.391 8.062 1 95.19 99 THR A O 1
ATOM 838 N N . HIS A 1 100 ? -14.172 5.203 6.879 1 90.81 100 HIS A N 1
ATOM 839 C CA . HIS A 1 100 ? -15 4.812 5.742 1 90.81 100 HIS A CA 1
ATOM 840 C C . HIS A 1 100 ? -14.414 3.598 5.031 1 90.81 100 HIS A C 1
ATOM 842 O O . HIS A 1 100 ? -15.102 2.959 4.227 1 90.81 100 HIS A O 1
ATOM 848 N N . GLN A 1 101 ? -13.227 3.328 5.285 1 93.19 101 GLN A N 1
ATOM 849 C CA . GLN A 1 101 ? -12.602 2.141 4.715 1 93.19 101 GLN A CA 1
ATOM 850 C C . GLN A 1 101 ? -13.148 0.867 5.352 1 93.19 101 GLN A C 1
ATOM 852 O O . GLN A 1 101 ? -13 -0.224 4.797 1 93.19 101 GLN A O 1
ATOM 857 N N . TYR A 1 102 ? -13.836 0.976 6.473 1 95.56 102 TYR A N 1
ATOM 858 C CA . TYR A 1 102 ? -14.211 -0.215 7.227 1 95.56 102 TYR A CA 1
ATOM 859 C C . TYR A 1 102 ? -15.703 -0.209 7.539 1 95.56 102 TYR A C 1
ATOM 861 O O . TYR A 1 102 ? -16.328 -1.268 7.633 1 95.56 102 TYR A O 1
ATOM 869 N N . TRP A 1 103 ? -16.203 1.042 7.754 1 95.62 103 TRP A N 1
ATOM 870 C CA . TRP A 1 103 ? -17.578 1.107 8.242 1 95.62 103 TRP A CA 1
ATOM 871 C C . TRP A 1 103 ? -18.359 2.209 7.527 1 95.62 103 TRP A C 1
ATOM 873 O O . TRP A 1 103 ? -17.797 3.248 7.172 1 95.62 103 TRP A O 1
ATOM 883 N N . ASN A 1 104 ? -19.625 1.958 7.375 1 89.88 104 ASN A N 1
ATOM 884 C CA . ASN A 1 104 ? -20.531 2.98 6.867 1 89.88 104 ASN A CA 1
ATOM 885 C C . ASN A 1 104 ? -21.141 3.814 7.996 1 89.88 104 ASN A C 1
ATOM 887 O O . ASN A 1 104 ? -21.516 4.969 7.789 1 89.88 104 ASN A O 1
ATOM 891 N N . ASP A 1 105 ? -21.25 3.199 9.164 1 94 105 ASP A N 1
ATOM 892 C CA . ASP A 1 105 ? -21.797 3.826 10.367 1 94 105 ASP A CA 1
ATOM 893 C C . ASP A 1 105 ? -20.828 3.68 11.547 1 94 105 ASP A C 1
ATOM 895 O O . ASP A 1 105 ? -19.781 3.049 11.422 1 94 105 ASP A O 1
ATOM 899 N N . GLU A 1 106 ? -21.172 4.367 12.648 1 96.38 106 GLU A N 1
ATOM 900 C CA . GLU A 1 106 ? -20.312 4.328 13.828 1 96.38 106 GLU A CA 1
ATOM 901 C C . GLU A 1 106 ? -20.172 2.904 14.359 1 96.38 106 GLU A C 1
ATOM 903 O O . GLU A 1 106 ? -21.172 2.277 14.742 1 96.38 106 GLU A O 1
ATOM 908 N N . PRO A 1 107 ? -18.969 2.4 14.461 1 96.94 107 PRO A N 1
ATOM 909 C CA . PRO A 1 107 ? -18.75 1.083 15.062 1 96.94 107 PRO A CA 1
ATOM 910 C C . PRO A 1 107 ? -18.625 1.146 16.578 1 96.94 107 PRO A C 1
ATOM 912 O O . PRO A 1 107 ? -18.484 2.232 17.156 1 96.94 107 PRO A O 1
ATOM 915 N N . PRO A 1 108 ? -18.734 -0.151 17.234 1 96.88 108 PRO A N 1
ATOM 916 C CA . PRO A 1 108 ? -18.312 -0.161 18.641 1 96.88 108 PRO A CA 1
ATOM 917 C C . PRO A 1 108 ? -16.891 0.377 18.828 1 96.88 108 PRO A C 1
ATOM 919 O O . PRO A 1 108 ? -16.016 0.138 17.984 1 96.88 108 PRO A O 1
ATOM 922 N N . GLU A 1 109 ? -16.688 1.158 19.875 1 96 109 GLU A N 1
ATOM 923 C CA . GLU A 1 109 ? -15.406 1.802 20.109 1 96 109 GLU A CA 1
ATOM 924 C C . GLU A 1 109 ? -14.266 0.782 20.094 1 96 109 GLU A C 1
ATOM 926 O O . GLU A 1 109 ? -13.18 1.06 19.578 1 96 109 GLU A O 1
ATOM 931 N N . GLU A 1 110 ? -14.562 -0.374 20.672 1 96.88 110 GLU A N 1
ATOM 932 C CA . GLU A 1 110 ? -13.531 -1.407 20.734 1 96.88 110 GLU A CA 1
ATOM 933 C C . GLU A 1 110 ? -13.086 -1.817 19.328 1 96.88 110 GLU A C 1
ATOM 935 O O . GLU A 1 110 ? -11.891 -2.037 19.094 1 96.88 110 GLU A O 1
ATOM 940 N N . ASP A 1 111 ? -14.023 -1.951 18.375 1 97.25 111 ASP A N 1
ATOM 941 C CA . ASP A 1 111 ? -13.695 -2.301 17 1 97.25 111 ASP A CA 1
ATOM 942 C C . ASP A 1 111 ? -12.859 -1.208 16.344 1 97.25 111 ASP A C 1
ATOM 944 O O . ASP A 1 111 ? -11.906 -1.502 15.617 1 97.25 111 ASP A O 1
ATOM 948 N N . LEU A 1 112 ? -13.227 0.028 16.578 1 97.62 112 LEU A N 1
ATOM 949 C CA . LEU A 1 112 ? -12.484 1.162 16.031 1 97.62 112 LEU A CA 1
ATOM 950 C C . LEU A 1 112 ? -11.047 1.169 16.547 1 97.62 112 LEU A C 1
ATOM 952 O O . LEU A 1 112 ? -10.102 1.278 15.766 1 97.62 112 LEU A O 1
ATOM 956 N N . VAL A 1 113 ? -10.914 1.015 17.844 1 97.38 113 VAL A N 1
ATOM 957 C CA . VAL A 1 113 ? -9.602 1.043 18.469 1 97.38 113 VAL A CA 1
ATOM 958 C C . VAL A 1 113 ? -8.75 -0.106 17.938 1 97.38 113 VAL A C 1
ATOM 960 O O . VAL A 1 113 ? -7.562 0.078 17.656 1 97.38 113 VAL A O 1
ATOM 963 N N . ASP A 1 114 ? -9.359 -1.259 17.828 1 97.25 114 ASP A N 1
ATOM 964 C CA . ASP A 1 114 ? -8.633 -2.424 17.328 1 97.25 114 ASP A CA 1
ATOM 965 C C . ASP A 1 114 ? -8.117 -2.186 15.914 1 97.25 114 ASP A C 1
ATOM 967 O O . ASP A 1 114 ? -6.977 -2.535 15.594 1 97.25 114 ASP A O 1
ATOM 971 N N . ARG A 1 115 ? -8.922 -1.631 15.07 1 97.69 115 ARG A N 1
ATOM 972 C CA . ARG A 1 115 ? -8.523 -1.379 13.688 1 97.69 115 ARG A CA 1
ATOM 973 C C . ARG A 1 115 ? -7.445 -0.3 13.617 1 97.69 115 ARG A C 1
ATOM 975 O O . ARG A 1 115 ? -6.504 -0.405 12.836 1 97.69 115 ARG A O 1
ATOM 982 N N . VAL A 1 116 ? -7.59 0.748 14.438 1 98.25 116 VAL A N 1
ATOM 983 C CA . VAL A 1 116 ? -6.574 1.788 14.523 1 98.25 116 VAL A CA 1
ATOM 984 C C . VAL A 1 116 ? -5.242 1.176 14.953 1 98.25 116 VAL A C 1
ATOM 986 O O . VAL A 1 116 ? -4.203 1.432 14.336 1 98.25 116 VAL A O 1
ATOM 989 N N . ARG A 1 117 ? -5.293 0.328 15.961 1 97.5 117 ARG A N 1
ATOM 990 C CA . ARG A 1 117 ? -4.086 -0.319 16.469 1 97.5 117 ARG A CA 1
ATOM 991 C C . ARG A 1 117 ? -3.451 -1.2 15.391 1 97.5 117 ARG A C 1
ATOM 993 O O . ARG A 1 117 ? -2.227 -1.248 15.266 1 97.5 117 ARG A O 1
ATOM 1000 N N . ALA A 1 118 ? -4.266 -1.889 14.68 1 97.38 118 ALA A N 1
ATOM 1001 C CA . ALA A 1 118 ? -3.758 -2.73 13.594 1 97.38 118 ALA A CA 1
ATOM 1002 C C . ALA A 1 118 ? -2.988 -1.903 12.57 1 97.38 118 ALA A C 1
ATOM 1004 O O . ALA A 1 118 ? -1.888 -2.279 12.156 1 97.38 118 ALA A O 1
ATOM 1005 N N . GLU A 1 119 ? -3.539 -0.773 12.164 1 98.25 119 GLU A N 1
ATOM 1006 C CA . GLU A 1 119 ? -2.852 0.077 11.203 1 98.25 119 GLU A CA 1
ATOM 1007 C C . GLU A 1 119 ? -1.609 0.717 11.812 1 98.25 119 GLU A C 1
ATOM 1009 O O . GLU A 1 119 ? -0.607 0.923 11.125 1 98.25 119 GLU A O 1
ATOM 1014 N N . GLN A 1 120 ? -1.705 1.052 13.117 1 98 120 GLN A N 1
ATOM 1015 C CA . GLN A 1 120 ? -0.525 1.592 13.781 1 98 120 GLN A CA 1
ATOM 1016 C C . GLN A 1 120 ? 0.614 0.577 13.789 1 98 120 GLN A C 1
ATOM 1018 O O . GLN A 1 120 ? 1.784 0.948 13.672 1 98 120 GLN A O 1
ATOM 1023 N N . ARG A 1 121 ? 0.28 -0.664 13.961 1 96.88 121 ARG A N 1
ATOM 1024 C CA . ARG A 1 121 ? 1.302 -1.704 13.898 1 96.88 121 ARG A CA 1
ATOM 1025 C C . ARG A 1 121 ? 1.937 -1.771 12.516 1 96.88 121 ARG A C 1
ATOM 1027 O O . ARG A 1 121 ? 3.148 -1.957 12.391 1 96.88 121 ARG A O 1
ATOM 1034 N N . ILE A 1 122 ? 1.127 -1.644 11.523 1 98 122 ILE A N 1
ATOM 1035 C CA . ILE A 1 122 ? 1.642 -1.63 10.156 1 98 122 ILE A CA 1
ATOM 1036 C C . ILE A 1 122 ? 2.568 -0.431 9.969 1 98 122 ILE A C 1
ATOM 1038 O O . ILE A 1 122 ? 3.662 -0.565 9.414 1 98 122 ILE A O 1
ATOM 1042 N N . LEU A 1 123 ? 2.146 0.731 10.422 1 98.38 123 LEU A N 1
ATOM 1043 C CA . LEU A 1 123 ? 2.949 1.945 10.312 1 98.38 123 LEU A CA 1
ATOM 1044 C C . LEU A 1 123 ? 4.281 1.785 11.031 1 98.38 123 LEU A C 1
ATOM 1046 O O . LEU A 1 123 ? 5.309 2.293 10.57 1 98.38 123 LEU A O 1
ATOM 1050 N N . ALA A 1 124 ? 4.273 1.062 12.133 1 97.5 124 ALA A N 1
ATOM 1051 C CA . ALA A 1 124 ? 5.465 0.879 12.953 1 97.5 124 ALA A CA 1
ATOM 1052 C C . ALA A 1 124 ? 6.516 0.042 12.227 1 97.5 124 ALA A C 1
ATOM 1054 O O . ALA A 1 124 ? 7.676 -0.006 12.641 1 97.5 124 ALA A O 1
ATOM 1055 N N . GLU A 1 125 ? 6.117 -0.62 11.164 1 95.56 125 GLU A N 1
ATOM 1056 C CA . GLU A 1 125 ? 7.074 -1.367 10.352 1 95.56 125 GLU A CA 1
ATOM 1057 C C . GLU A 1 125 ? 7.863 -0.44 9.43 1 95.56 125 GLU A C 1
ATOM 1059 O O . GLU A 1 125 ? 8.914 -0.819 8.914 1 95.56 125 GLU A O 1
ATOM 1064 N N . VAL A 1 126 ? 7.336 0.732 9.211 1 96.5 126 VAL A N 1
ATOM 1065 C CA . VAL A 1 126 ? 7.961 1.633 8.25 1 96.5 126 VAL A CA 1
ATOM 1066 C C . VAL A 1 126 ? 8.531 2.85 8.977 1 96.5 126 VAL A C 1
ATOM 1068 O O . VAL A 1 126 ? 9.523 3.434 8.539 1 96.5 126 VAL A O 1
ATOM 1071 N N . ALA A 1 127 ? 7.855 3.273 10.023 1 97.75 127 ALA A N 1
ATOM 1072 C CA . ALA A 1 127 ? 8.305 4.395 10.844 1 97.75 127 ALA A CA 1
ATOM 1073 C C . ALA A 1 127 ? 9.016 3.9 12.102 1 97.75 127 ALA A C 1
ATOM 1075 O O . ALA A 1 127 ? 8.523 2.998 12.789 1 97.75 127 ALA A O 1
ATOM 1076 N N . SER A 1 128 ? 10.109 4.461 12.43 1 95.81 128 SER A N 1
ATOM 1077 C CA . SER A 1 128 ? 10.922 4.02 13.555 1 95.81 128 SER A CA 1
ATOM 1078 C C . SER A 1 128 ? 10.234 4.32 14.883 1 95.81 128 SER A C 1
ATOM 1080 O O . SER A 1 128 ? 10.305 3.521 15.82 1 95.81 128 SER A O 1
ATOM 1082 N N . ASP A 1 129 ? 9.594 5.449 14.961 1 94.19 129 ASP A N 1
ATOM 1083 C CA . ASP A 1 129 ? 8.953 5.871 16.203 1 94.19 129 ASP A CA 1
ATOM 1084 C C . ASP A 1 129 ? 7.676 6.648 15.93 1 94.19 129 ASP A C 1
ATOM 1086 O O . ASP A 1 129 ? 7.586 7.84 16.234 1 94.19 129 ASP A O 1
ATOM 1090 N N . PRO A 1 130 ? 6.68 5.938 15.43 1 95.62 130 PRO A N 1
ATOM 1091 C CA . PRO A 1 130 ? 5.434 6.652 15.133 1 95.62 130 PRO A CA 1
ATOM 1092 C C . PRO A 1 130 ? 4.719 7.133 16.391 1 95.62 130 PRO A C 1
ATOM 1094 O O . PRO A 1 130 ? 4.742 6.445 17.422 1 95.62 130 PRO A O 1
ATOM 1097 N N . VAL A 1 131 ? 4.156 8.312 16.312 1 95.06 131 VAL A N 1
ATOM 1098 C CA . VAL A 1 131 ? 3.404 8.852 17.438 1 95.06 131 VAL A CA 1
ATOM 1099 C C . VAL A 1 131 ? 2.062 8.125 17.562 1 95.06 131 VAL A C 1
ATOM 1101 O O . VAL A 1 131 ? 1.59 7.523 16.594 1 95.06 131 VAL A O 1
ATOM 1104 N N . SER A 1 132 ? 1.44 8.273 18.719 1 96 132 SER A N 1
ATOM 1105 C CA . SER A 1 132 ? 0.185 7.578 18.969 1 96 132 SER A CA 1
ATOM 1106 C C . SER A 1 132 ? -1.008 8.383 18.469 1 96 132 SER A C 1
ATOM 1108 O O . SER A 1 132 ? -2.111 7.848 18.328 1 96 132 SER A O 1
ATOM 1110 N N . ALA A 1 133 ? -0.796 9.711 18.266 1 97.94 133 ALA A N 1
ATOM 1111 C CA . ALA A 1 133 ? -1.887 10.547 17.781 1 97.94 133 ALA A CA 1
ATOM 1112 C C . ALA A 1 133 ? -2.398 10.062 16.438 1 97.94 133 ALA A C 1
ATOM 1114 O O . ALA A 1 133 ? -1.631 9.531 15.625 1 97.94 133 ALA A O 1
ATOM 1115 N N . VAL A 1 134 ? -3.715 10.234 16.219 1 98.5 134 VAL A N 1
ATOM 1116 C CA . VAL A 1 134 ? -4.367 9.781 15 1 98.5 134 VAL A CA 1
ATOM 1117 C C . VAL A 1 134 ? -5.141 10.938 14.367 1 98.5 134 VAL A C 1
ATOM 1119 O O . VAL A 1 134 ? -5.863 11.656 15.055 1 98.5 134 VAL A O 1
ATOM 1122 N N . SER A 1 135 ? -4.875 11.172 13.117 1 98.31 135 SER A N 1
ATOM 1123 C CA . SER A 1 135 ? -5.707 12.086 12.336 1 98.31 135 SER A CA 1
ATOM 1124 C C . SER A 1 135 ? -6.734 11.32 11.508 1 98.31 135 SER A C 1
ATOM 1126 O O . SER A 1 135 ? -6.375 10.477 10.688 1 98.31 135 SER A O 1
ATOM 1128 N N . PHE A 1 136 ? -7.992 11.633 11.703 1 96.69 136 PHE A N 1
ATOM 1129 C CA . PHE A 1 136 ? -9.039 10.922 10.984 1 96.69 136 PHE A CA 1
ATOM 1130 C C . PHE A 1 136 ? -9.305 11.57 9.633 1 96.69 136 PHE A C 1
ATOM 1132 O O . PHE A 1 136 ? -9.445 12.789 9.539 1 96.69 136 PHE A O 1
ATOM 1139 N N . HIS A 1 137 ? -9.312 10.773 8.617 1 93.75 137 HIS A N 1
ATOM 1140 C CA . HIS A 1 137 ? -9.625 11.203 7.266 1 93.75 137 HIS A CA 1
ATOM 1141 C C . HIS A 1 137 ? -11.125 11.398 7.082 1 93.75 137 HIS A C 1
ATOM 1143 O O . HIS A 1 137 ? -11.906 10.469 7.32 1 93.75 137 HIS A O 1
ATOM 1149 N N . ARG A 1 138 ? -11.539 12.586 6.652 1 87.75 138 ARG A N 1
ATOM 1150 C CA . ARG A 1 138 ? -12.961 12.898 6.496 1 87.75 138 ARG A CA 1
ATOM 1151 C C . ARG A 1 138 ? -13.758 12.406 7.695 1 87.75 138 ARG A C 1
ATOM 1153 O O . ARG A 1 138 ? -14.688 11.609 7.543 1 87.75 138 ARG A O 1
ATOM 1160 N N . PRO A 1 139 ? -13.422 12.961 8.797 1 92.25 139 PRO A N 1
ATOM 1161 C CA . PRO A 1 139 ? -14.062 12.461 10.016 1 92.25 139 PRO A CA 1
ATOM 1162 C C . PRO A 1 139 ? -15.578 12.633 9.992 1 92.25 139 PRO A C 1
ATOM 1164 O O . PRO A 1 139 ? -16.078 13.711 9.672 1 92.25 139 PRO A O 1
ATOM 1167 N N . PRO A 1 140 ? -16.266 11.516 10.297 1 90.88 140 PRO A N 1
ATOM 1168 C CA . PRO A 1 140 ? -17.703 11.68 10.539 1 90.88 140 PRO A CA 1
ATOM 1169 C C . PRO A 1 140 ? -18 12.5 11.797 1 90.88 140 PRO A C 1
ATOM 1171 O O . PRO A 1 140 ? -17.109 12.742 12.602 1 90.88 140 PRO A O 1
ATOM 1174 N N . GLU A 1 141 ? -19.203 12.859 11.969 1 91.31 141 GLU A N 1
ATOM 1175 C CA . GLU A 1 141 ? -19.625 13.75 13.047 1 91.31 141 GLU A CA 1
ATOM 1176 C C . GLU A 1 141 ? -19.266 13.164 14.414 1 91.31 141 GLU A C 1
ATOM 1178 O O . GLU A 1 141 ? -18.844 13.891 15.312 1 91.31 141 GLU A O 1
ATOM 1183 N N . TRP A 1 142 ? -19.391 11.867 14.531 1 93.75 142 TRP A N 1
ATOM 1184 C CA . TRP A 1 142 ? -19.25 11.227 15.836 1 93.75 142 TRP A CA 1
ATOM 1185 C C . TRP A 1 142 ? -17.781 11.164 16.25 1 93.75 142 TRP A C 1
ATOM 1187 O O . TRP A 1 142 ? -17.469 10.766 17.375 1 93.75 142 TRP A O 1
ATOM 1197 N N . ILE A 1 143 ? -16.875 11.602 15.406 1 93.81 143 ILE A N 1
ATOM 1198 C CA . ILE A 1 143 ? -15.445 11.625 15.719 1 93.81 143 ILE A CA 1
ATOM 1199 C C . ILE A 1 143 ? -15.078 12.961 16.359 1 93.81 143 ILE A C 1
ATOM 1201 O O . ILE A 1 143 ? -14.141 13.039 17.156 1 93.81 143 ILE A O 1
ATOM 1205 N N . PHE A 1 144 ? -15.789 14.008 16 1 92.75 144 PHE A N 1
ATOM 1206 C CA . PHE A 1 144 ? -15.438 15.352 16.438 1 92.75 144 PHE A CA 1
ATOM 1207 C C . PHE A 1 144 ? -15.586 15.484 17.938 1 92.75 144 PHE A C 1
ATOM 1209 O O . PHE A 1 144 ? -16.562 15.016 18.516 1 92.75 144 PHE A O 1
ATOM 1216 N N . ARG A 1 145 ? -14.555 16.078 18.609 1 91.81 145 ARG A N 1
ATOM 1217 C CA . ARG A 1 145 ? -14.484 16.391 20.031 1 91.81 145 ARG A CA 1
ATOM 1218 C C . ARG A 1 145 ? -14.414 15.117 20.875 1 91.81 145 ARG A C 1
ATOM 1220 O O . ARG A 1 145 ? -14.586 15.164 22.094 1 91.81 145 ARG A O 1
ATOM 1227 N N . ARG A 1 146 ? -14.258 14.023 20.172 1 93.5 146 ARG A N 1
ATOM 1228 C CA . ARG A 1 146 ? -14.219 12.75 20.875 1 93.5 146 ARG A CA 1
ATOM 1229 C C . ARG A 1 146 ? -12.797 12.398 21.297 1 93.5 146 ARG A C 1
ATOM 1231 O O . ARG A 1 146 ? -11.859 12.594 20.516 1 93.5 146 ARG A O 1
ATOM 1238 N N . SER A 1 147 ? -12.711 11.844 22.5 1 93.62 147 SER A N 1
ATOM 1239 C CA . SER A 1 147 ? -11.438 11.328 22.984 1 93.62 147 SER A CA 1
ATOM 1240 C C . SER A 1 147 ? -11.453 9.805 23.078 1 93.62 147 SER A C 1
ATOM 1242 O O . SER A 1 147 ? -12.508 9.203 23.312 1 93.62 147 SER A O 1
ATOM 1244 N N . PHE A 1 148 ? -10.297 9.25 22.906 1 93.69 148 PHE A N 1
ATOM 1245 C CA . PHE A 1 148 ? -10.133 7.801 22.984 1 93.69 148 PHE A CA 1
ATOM 1246 C C . PHE A 1 148 ? -9.062 7.434 24 1 93.69 148 PHE A C 1
ATOM 1248 O O . PHE A 1 148 ? -8.141 8.211 24.25 1 93.69 148 PHE A O 1
ATOM 1255 N N . ARG A 1 149 ? -9.172 6.277 24.594 1 88.12 149 ARG A N 1
ATOM 1256 C CA . ARG A 1 149 ? -8.258 5.855 25.641 1 88.12 149 ARG A CA 1
ATOM 1257 C C . ARG A 1 149 ? -6.914 5.414 25.062 1 88.12 149 ARG A C 1
ATOM 1259 O O . ARG A 1 149 ? -5.871 5.578 25.703 1 88.12 149 ARG A O 1
ATOM 1266 N N . SER A 1 150 ? -6.879 5.008 23.875 1 92.19 150 SER A N 1
ATOM 1267 C CA . SER A 1 150 ? -5.723 4.281 23.344 1 92.19 150 SER A CA 1
ATOM 1268 C C . SER A 1 150 ? -4.859 5.176 22.469 1 92.19 150 SER A C 1
ATOM 1270 O O . SER A 1 150 ? -3.723 4.828 22.141 1 92.19 150 SER A O 1
ATOM 1272 N N . PHE A 1 151 ? -5.348 6.281 22.078 1 95.62 151 PHE A N 1
ATOM 1273 C CA . PHE A 1 151 ? -4.617 7.223 21.234 1 95.62 151 PHE A CA 1
ATOM 1274 C C . PHE A 1 151 ? -5.234 8.609 21.312 1 95.62 151 PHE A C 1
ATOM 1276 O O . PHE A 1 151 ? -6.387 8.766 21.719 1 95.62 151 PHE A O 1
ATOM 1283 N N . GLU A 1 152 ? -4.484 9.656 21 1 96 152 GLU A N 1
ATOM 1284 C CA . GLU A 1 152 ? -4.988 11.016 20.891 1 96 152 GLU A CA 1
ATOM 1285 C C . GLU A 1 152 ? -5.562 11.289 19.5 1 96 152 GLU A C 1
ATOM 1287 O O . GLU A 1 152 ? -4.926 10.977 18.5 1 96 152 GLU A O 1
ATOM 1292 N N . SER A 1 153 ? -6.77 11.773 19.484 1 97.19 153 SER A N 1
ATOM 1293 C CA . SER A 1 153 ? -7.352 12.234 18.234 1 97.19 153 SER A CA 1
ATOM 1294 C C . SER A 1 153 ? -6.98 13.688 17.953 1 97.19 153 SER A C 1
ATOM 1296 O O . SER A 1 153 ? -7.016 14.531 18.859 1 97.19 153 SER A O 1
ATOM 1298 N N . THR A 1 154 ? -6.695 14.008 16.703 1 97.38 154 THR A N 1
ATOM 1299 C CA . THR A 1 154 ? -6.402 15.391 16.344 1 97.38 154 THR A CA 1
ATOM 1300 C C . THR A 1 154 ? -7.66 16.25 16.438 1 97.38 154 THR A C 1
ATOM 1302 O O . THR A 1 154 ? -7.582 17.484 16.391 1 97.38 154 THR A O 1
ATOM 1305 N N . TYR A 1 155 ? -8.789 15.578 16.609 1 96.12 155 TYR A N 1
ATOM 1306 C CA . TYR A 1 155 ? -10.062 16.297 16.641 1 96.12 155 TYR A CA 1
ATOM 1307 C C . TYR A 1 155 ? -10.648 16.312 18.047 1 96.12 155 TYR A C 1
ATOM 1309 O O . TYR A 1 155 ? -11.82 16.656 18.234 1 96.12 155 TYR A O 1
ATOM 1317 N N . GLU A 1 156 ? -9.867 15.812 19 1 94.62 156 GLU A N 1
ATOM 1318 C CA . GLU A 1 156 ? -10.344 15.961 20.375 1 94.62 156 GLU A CA 1
ATOM 1319 C C . GLU A 1 156 ? -10.43 17.438 20.766 1 94.62 156 GLU A C 1
ATOM 1321 O O . GLU A 1 156 ? -9.805 18.281 20.125 1 94.62 156 GLU A O 1
ATOM 1326 N N . GLU A 1 157 ? -11.141 17.781 21.734 1 92.06 157 GLU A N 1
ATOM 1327 C CA . GLU A 1 157 ? -11.453 19.156 22.125 1 92.06 157 GLU A CA 1
ATOM 1328 C C . GLU A 1 157 ? -10.18 19.984 22.297 1 92.06 157 GLU A C 1
ATOM 1330 O O . GLU A 1 157 ? -10.086 21.094 21.781 1 92.06 157 GLU A O 1
ATOM 1335 N N . ARG A 1 158 ? -9.203 19.484 22.922 1 92.19 158 ARG A N 1
ATOM 1336 C CA . ARG A 1 158 ? -8 20.25 23.266 1 92.19 158 ARG A CA 1
ATOM 1337 C C . ARG A 1 158 ? -7.219 20.625 22.016 1 92.19 158 ARG A C 1
ATOM 1339 O O . ARG A 1 158 ? -6.395 21.547 22.047 1 92.19 158 ARG A O 1
ATOM 1346 N N . PHE A 1 159 ? -7.492 19.938 20.844 1 93.81 159 PHE A N 1
ATOM 1347 C CA . PHE A 1 159 ? -6.754 20.219 19.625 1 93.81 159 PHE A CA 1
ATOM 1348 C C . PHE A 1 159 ? -7.68 20.766 18.547 1 93.81 159 PHE A C 1
ATOM 1350 O O . PHE A 1 159 ? -7.246 21.016 17.422 1 93.81 159 PHE A O 1
ATOM 1357 N N . PHE A 1 160 ? -8.898 20.953 18.828 1 90.88 160 PHE A N 1
ATOM 1358 C CA . PHE A 1 160 ? -9.836 21.266 17.75 1 90.88 160 PHE A CA 1
ATOM 1359 C C . PHE A 1 160 ? -10.758 22.406 18.156 1 90.88 160 PHE A C 1
ATOM 1361 O O . PHE A 1 160 ? -10.594 23.547 17.719 1 90.88 160 PHE A O 1
ATOM 1368 N N . THR A 1 161 ? -11.633 22.25 19.219 1 89.38 161 THR A N 1
ATOM 1369 C CA . THR A 1 161 ? -12.602 23.281 19.562 1 89.38 161 THR A CA 1
ATOM 1370 C C . THR A 1 161 ? -12.016 24.25 20.578 1 89.38 161 THR A C 1
ATOM 1372 O O . THR A 1 161 ? -12.438 25.406 20.656 1 89.38 161 THR A O 1
ATOM 1375 N N . ASP A 1 162 ? -11.008 23.797 21.344 1 90.31 162 ASP A N 1
ATOM 1376 C CA . ASP A 1 162 ? -10.422 24.641 22.375 1 90.31 162 ASP A CA 1
ATOM 1377 C C . ASP A 1 162 ? -9.352 25.562 21.766 1 90.31 162 ASP A C 1
ATOM 1379 O O . ASP A 1 162 ? -8.828 26.438 22.453 1 90.31 162 ASP A O 1
ATOM 1383 N N . VAL A 1 163 ? -9.055 25.344 20.562 1 93.69 163 VAL A N 1
ATOM 1384 C CA . VAL A 1 163 ? -8.039 26.156 19.891 1 93.69 163 VAL A CA 1
ATOM 1385 C C . VAL A 1 163 ? -8.531 26.562 18.516 1 93.69 163 VAL A C 1
ATOM 1387 O O . VAL A 1 163 ? -9.539 26.047 18.031 1 93.69 163 VAL A O 1
ATOM 1390 N N . ALA A 1 164 ? -7.84 27.609 17.922 1 95.56 164 ALA A N 1
ATOM 1391 C CA . ALA A 1 164 ? -8.156 27.938 16.531 1 95.56 164 ALA A CA 1
ATOM 1392 C C . ALA A 1 164 ? -7.742 26.797 15.594 1 95.56 164 ALA A C 1
ATOM 1394 O O . ALA A 1 164 ? -6.688 26.188 15.781 1 95.56 164 ALA A O 1
ATOM 1395 N N . TYR A 1 165 ? -8.578 26.547 14.672 1 95 165 TYR A N 1
ATOM 1396 C CA . TYR A 1 165 ? -8.312 25.516 13.68 1 95 165 TYR A CA 1
ATOM 1397 C C . TYR A 1 165 ? -8.203 26.125 12.281 1 95 165 TYR A C 1
ATOM 1399 O O . TYR A 1 165 ? -9.133 26.781 11.812 1 95 165 TYR A O 1
ATOM 1407 N N . ARG A 1 166 ? -7.043 25.938 11.625 1 96.12 166 ARG A N 1
ATOM 1408 C CA . ARG A 1 166 ? -6.793 26.438 10.281 1 96.12 166 ARG A CA 1
ATOM 1409 C C . ARG A 1 166 ? -6.402 25.312 9.336 1 96.12 166 ARG A C 1
ATOM 1411 O O . ARG A 1 166 ? -5.266 24.844 9.359 1 96.12 166 ARG A O 1
ATOM 1418 N N . GLY A 1 167 ? -7.363 24.891 8.492 1 95.5 167 GLY A N 1
ATOM 1419 C CA . GLY A 1 167 ? -7.098 23.828 7.531 1 95.5 167 GLY A CA 1
ATOM 1420 C C . GLY A 1 167 ? -7.164 24.297 6.09 1 95.5 167 GLY A C 1
ATOM 1421 O O . GLY A 1 167 ? -7.949 25.188 5.754 1 95.5 167 GLY A O 1
ATOM 1422 N N . ASP A 1 168 ? -6.391 23.625 5.25 1 94.62 168 ASP A N 1
ATOM 1423 C CA . ASP A 1 168 ? -6.336 24.062 3.857 1 94.62 168 ASP A CA 1
ATOM 1424 C C . ASP A 1 168 ? -7.18 23.141 2.969 1 94.62 168 ASP A C 1
ATOM 1426 O O . ASP A 1 168 ? -7.082 23.203 1.742 1 94.62 168 ASP A O 1
ATOM 1430 N N . SER A 1 169 ? -7.965 22.297 3.557 1 87.06 169 SER A N 1
ATOM 1431 C CA . SER A 1 169 ? -8.758 21.328 2.811 1 87.06 169 SER A CA 1
ATOM 1432 C C . SER A 1 169 ? -9.484 21.984 1.645 1 87.06 169 SER A C 1
ATOM 1434 O O . SER A 1 169 ? -10 23.109 1.778 1 87.06 169 SER A O 1
ATOM 1436 N N . ASN A 1 170 ? -9.477 21.281 0.466 1 79.81 170 ASN A N 1
ATOM 1437 C CA . ASN A 1 170 ? -10.148 21.75 -0.746 1 79.81 170 ASN A CA 1
ATOM 1438 C C . ASN A 1 170 ? -9.594 23.094 -1.218 1 79.81 170 ASN A C 1
ATOM 1440 O O . ASN A 1 170 ? -10.312 23.875 -1.848 1 79.81 170 ASN A O 1
ATOM 1444 N N . GLN A 1 171 ? -8.461 23.391 -0.786 1 91 171 GLN A N 1
ATOM 1445 C CA . GLN A 1 171 ? -7.77 24.641 -1.124 1 91 171 GLN A CA 1
ATOM 1446 C C . GLN A 1 171 ? -8.578 25.859 -0.678 1 91 171 GLN A C 1
ATOM 1448 O O . GLN A 1 171 ? -8.602 26.875 -1.364 1 91 171 GLN A O 1
ATOM 1453 N N . ARG A 1 172 ? -9.195 25.734 0.417 1 90.88 172 ARG A N 1
ATOM 1454 C CA . ARG A 1 172 ? -10.062 26.797 0.905 1 90.88 172 ARG A CA 1
ATOM 1455 C C . ARG A 1 172 ? -9.266 28.047 1.249 1 90.88 172 ARG A C 1
ATOM 1457 O O . ARG A 1 172 ? -9.82 29.141 1.321 1 90.88 172 ARG A O 1
ATOM 1464 N N . TRP A 1 173 ? -7.984 27.906 1.492 1 95.69 173 TRP A N 1
ATOM 1465 C CA . TRP A 1 173 ? -7.141 29.047 1.858 1 95.69 173 TRP A CA 1
ATOM 1466 C C . TRP A 1 173 ? -7.035 30.031 0.709 1 95.69 173 TRP A C 1
ATOM 1468 O O . TRP A 1 173 ? -6.602 31.172 0.904 1 95.69 173 TRP A O 1
ATOM 1478 N N . ARG A 1 174 ? -7.367 29.609 -0.561 1 94.5 174 ARG A N 1
ATOM 1479 C CA . ARG A 1 174 ? -7.418 30.531 -1.686 1 94.5 174 ARG A CA 1
ATOM 1480 C C . ARG A 1 174 ? -8.352 31.703 -1.388 1 94.5 174 ARG A C 1
ATOM 1482 O O . ARG A 1 174 ? -8.039 32.844 -1.727 1 94.5 174 ARG A O 1
ATOM 1489 N N . ASP A 1 175 ? -9.438 31.344 -0.748 1 92.38 175 ASP A N 1
ATOM 1490 C CA . ASP A 1 175 ? -10.469 32.344 -0.483 1 92.38 175 ASP A CA 1
ATOM 1491 C C . ASP A 1 175 ? -10.422 32.812 0.971 1 92.38 175 ASP A C 1
ATOM 1493 O O . ASP A 1 175 ? -10.812 33.938 1.28 1 92.38 175 ASP A O 1
ATOM 1497 N N . GLU A 1 176 ? -9.977 31.906 1.839 1 93.62 176 GLU A N 1
ATOM 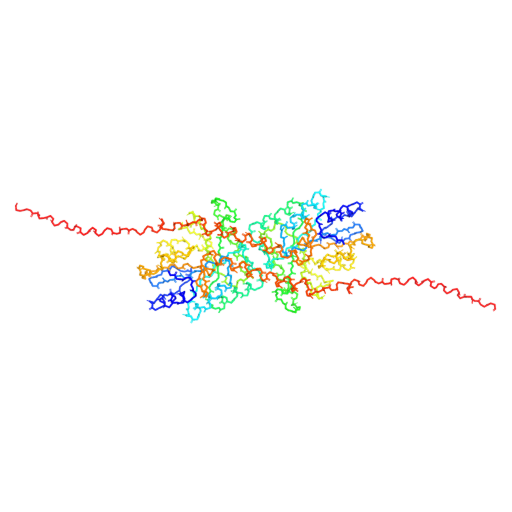1498 C CA . GLU A 1 176 ? -9.906 32.188 3.27 1 93.62 176 GLU A CA 1
ATOM 1499 C C . GLU A 1 176 ? -8.508 31.891 3.814 1 93.62 176 GLU A C 1
ATOM 1501 O O . GLU A 1 176 ? -8.289 30.891 4.492 1 93.62 176 GLU A O 1
ATOM 1506 N N . PRO A 1 177 ? -7.676 32.875 3.617 1 95.62 177 PRO A N 1
ATOM 1507 C CA . PRO A 1 177 ? -6.316 32.625 4.109 1 95.62 177 PRO A CA 1
ATOM 1508 C C . PRO A 1 177 ? -6.273 32.375 5.617 1 95.62 177 PRO A C 1
ATOM 1510 O O . PRO A 1 177 ? -7.059 32.969 6.367 1 95.62 177 PRO A O 1
ATOM 1513 N N . PRO A 1 178 ? -5.367 31.562 6.121 1 96.25 178 PRO A N 1
ATOM 1514 C CA . PRO A 1 178 ? -5.406 31.047 7.496 1 96.25 178 PRO A CA 1
ATOM 1515 C C . PRO A 1 178 ? -5.16 32.156 8.539 1 96.25 178 PRO A C 1
ATOM 1517 O O . PRO A 1 178 ? -5.547 32 9.695 1 96.25 178 PRO A O 1
ATOM 1520 N N . LEU A 1 179 ? -4.555 33.312 8.203 1 96.69 179 LEU A N 1
ATOM 1521 C CA . LEU A 1 179 ? -4.238 34.375 9.18 1 96.69 179 LEU A CA 1
ATOM 1522 C C . LEU A 1 179 ? -4.945 35.656 8.836 1 96.69 179 LEU A C 1
ATOM 1524 O O . LEU A 1 179 ? -4.523 36.75 9.281 1 96.69 179 LEU A O 1
ATOM 1528 N N . ALA A 1 180 ? -5.934 35.562 8.031 1 93.31 180 ALA A N 1
ATOM 1529 C CA . ALA A 1 180 ? -6.656 36.75 7.594 1 93.31 180 ALA A CA 1
ATOM 1530 C C . ALA A 1 180 ? -7.23 37.5 8.789 1 93.31 180 ALA A C 1
ATOM 1532 O O . ALA A 1 180 ? -7.324 38.719 8.766 1 93.31 180 ALA A O 1
ATOM 1533 N N . ASP A 1 181 ? -7.613 36.781 9.844 1 92.44 181 ASP A N 1
ATOM 1534 C CA . ASP A 1 181 ? -8.219 37.406 11.016 1 92.44 181 ASP A CA 1
ATOM 1535 C C . ASP A 1 181 ? -7.195 37.594 12.133 1 92.44 181 ASP A C 1
ATOM 1537 O O . ASP A 1 181 ? -7.562 37.781 13.297 1 92.44 181 ASP A O 1
ATOM 1541 N N . GLY A 1 182 ? -5.941 37.469 11.82 1 95.25 182 GLY A N 1
ATOM 1542 C CA . GLY A 1 182 ? -4.879 37.656 12.797 1 95.25 182 GLY A CA 1
ATOM 1543 C C . GLY A 1 182 ? -4.273 36.375 13.281 1 95.25 182 GLY A C 1
ATOM 1544 O O . GLY A 1 182 ? -4.445 35.312 12.656 1 95.25 182 GLY A O 1
ATOM 1545 N N . PHE A 1 183 ? -3.455 36.562 14.352 1 97.56 183 PHE A N 1
ATOM 1546 C CA . PHE A 1 183 ? -2.738 35.406 14.93 1 97.56 183 PHE A CA 1
ATOM 1547 C C . PHE A 1 183 ? -3.443 34.906 16.188 1 97.56 183 PHE A C 1
ATOM 1549 O O . PHE A 1 183 ? -3.369 35.531 17.234 1 97.56 183 PHE A O 1
ATOM 1556 N N . PRO A 1 184 ? -4.074 33.781 16.078 1 97.12 184 PRO A N 1
ATOM 1557 C CA . PRO A 1 184 ? -4.707 33.219 17.281 1 97.12 184 PRO A CA 1
ATOM 1558 C C . PRO A 1 184 ? -3.695 32.906 18.375 1 97.12 184 PRO A C 1
ATOM 1560 O O . PRO A 1 184 ? -2.52 32.656 18.078 1 97.12 184 PRO A O 1
ATOM 1563 N N . ASP A 1 185 ? -4.207 32.875 19.609 1 96.69 185 ASP A N 1
ATOM 1564 C CA . ASP A 1 185 ? -3.354 32.625 20.75 1 96.69 185 ASP A CA 1
ATOM 1565 C C . ASP A 1 185 ? -2.777 31.203 20.688 1 96.69 185 ASP A C 1
ATOM 1567 O O . ASP A 1 185 ? -1.603 30.984 21 1 96.69 185 ASP A O 1
ATOM 1571 N N . ARG A 1 186 ? -3.615 30.234 20.344 1 96.81 186 ARG A N 1
ATOM 1572 C CA . ARG A 1 186 ? -3.275 28.828 20.109 1 96.81 186 ARG A CA 1
ATOM 1573 C C . ARG A 1 186 ? -3.996 28.297 18.875 1 96.81 186 ARG A C 1
ATOM 1575 O O . ARG A 1 186 ? -5.145 28.672 18.609 1 96.81 186 ARG A O 1
ATOM 1582 N N . MET A 1 187 ? -3.275 27.422 18.172 1 96.38 187 MET A N 1
ATOM 1583 C CA . MET A 1 187 ? -3.986 26.938 16.984 1 96.38 187 MET A CA 1
ATOM 1584 C C . MET A 1 187 ? -3.426 25.609 16.516 1 96.38 187 MET A C 1
ATOM 1586 O O . MET A 1 187 ? -2.277 25.266 16.797 1 96.38 187 MET A O 1
ATOM 1590 N N . GLN A 1 188 ? -4.27 24.859 15.875 1 97.69 188 GLN A N 1
ATOM 1591 C CA . GLN A 1 188 ? -3.896 23.734 15.016 1 97.69 188 GLN A CA 1
ATOM 1592 C C . GLN A 1 188 ? -3.977 24.109 13.547 1 97.69 188 GLN A C 1
ATOM 1594 O O . GLN A 1 188 ? -5 24.625 13.086 1 97.69 188 GLN A O 1
ATOM 1599 N N . VAL A 1 189 ? -2.869 23.922 12.867 1 98.19 189 VAL A N 1
ATOM 1600 C CA . VAL A 1 189 ? -2.826 24.141 11.422 1 98.19 189 VAL A CA 1
ATOM 1601 C C . VAL A 1 189 ? -2.75 22.797 10.695 1 98.19 189 VAL A C 1
ATOM 1603 O O . VAL A 1 189 ? -1.891 21.969 11.008 1 98.19 189 VAL A O 1
ATOM 1606 N N . LEU A 1 190 ? -3.684 22.562 9.805 1 98.06 190 LEU A N 1
ATOM 1607 C CA . LEU A 1 190 ? -3.697 21.375 8.961 1 98.06 190 LEU A CA 1
ATOM 1608 C C . LEU A 1 190 ? -3.402 21.719 7.512 1 98.06 190 LEU A C 1
ATOM 1610 O O . LEU A 1 190 ? -4.062 22.594 6.934 1 98.06 190 LEU A O 1
ATOM 1614 N N . THR A 1 191 ? -2.389 21.109 6.969 1 97.88 191 THR A N 1
ATOM 1615 C CA . THR A 1 191 ? -2.164 21.234 5.535 1 97.88 191 THR A CA 1
ATOM 1616 C C . THR A 1 191 ? -2.1 19.859 4.875 1 97.88 191 THR A C 1
ATOM 1618 O O . THR A 1 191 ? -1.911 18.844 5.555 1 97.88 191 THR A O 1
ATOM 1621 N N . HIS A 1 192 ? -2.338 19.844 3.572 1 96.19 192 HIS A N 1
ATOM 1622 C CA . HIS A 1 192 ? -2.205 18.656 2.723 1 96.19 192 HIS A CA 1
ATOM 1623 C C . HIS A 1 192 ? -1.094 18.844 1.694 1 96.19 192 HIS A C 1
ATOM 1625 O O . HIS A 1 192 ? -1.277 19.547 0.692 1 96.19 192 HIS A O 1
ATOM 1631 N N . PRO A 1 193 ? 0.003 18.172 1.91 1 96.5 193 PRO A N 1
ATOM 1632 C CA . PRO A 1 193 ? 1.172 18.375 1.055 1 96.5 193 PRO A CA 1
ATOM 1633 C C . PRO A 1 193 ? 0.844 18.266 -0.432 1 96.5 193 PRO A C 1
ATOM 1635 O O . PRO A 1 193 ? 1.385 19.031 -1.246 1 96.5 193 PRO A O 1
ATOM 1638 N N . GLY A 1 194 ? -0.034 17.438 -0.781 1 91 194 GLY A N 1
ATOM 1639 C CA . GLY A 1 194 ? -0.37 17.188 -2.176 1 91 194 GLY A CA 1
ATOM 1640 C C . GLY A 1 194 ? -0.98 18.406 -2.859 1 91 194 GLY A C 1
ATOM 1641 O O . GLY A 1 194 ? -1.03 18.469 -4.09 1 91 194 GLY A O 1
ATOM 1642 N N . LEU A 1 195 ? -1.436 19.359 -2.131 1 92.19 195 LEU A N 1
ATOM 1643 C CA . LEU A 1 195 ? -2.117 20.516 -2.684 1 92.19 195 LEU A CA 1
ATOM 1644 C C . LEU A 1 195 ? -1.113 21.578 -3.111 1 92.19 195 LEU A C 1
ATOM 1646 O O . LEU A 1 195 ? -1.467 22.531 -3.826 1 92.19 195 LEU A O 1
ATOM 1650 N N . TRP A 1 196 ? 0.107 21.469 -2.674 1 96.06 196 TRP A N 1
ATOM 1651 C CA . TRP A 1 196 ? 1.108 22.516 -2.852 1 96.06 196 TRP A CA 1
ATOM 1652 C C . TRP A 1 196 ? 2.098 22.141 -3.949 1 96.06 196 TRP A C 1
ATOM 1654 O O . TRP A 1 196 ? 2.223 20.969 -4.309 1 96.06 196 TRP A O 1
ATOM 1664 N N . GLY A 1 197 ? 2.727 23.141 -4.578 1 95.62 197 GLY A N 1
ATOM 1665 C CA . GLY A 1 197 ? 3.705 22.922 -5.629 1 95.62 197 GLY A CA 1
ATOM 1666 C C . GLY A 1 197 ? 4.562 24.125 -5.922 1 95.62 197 GLY A C 1
ATOM 1667 O O . GLY A 1 197 ? 4.422 25.172 -5.266 1 95.62 197 GLY A O 1
ATOM 1668 N N . GLU A 1 198 ? 5.477 23.922 -6.906 1 96 198 GLU A N 1
ATOM 1669 C CA . GLU A 1 198 ? 6.336 25.047 -7.301 1 96 198 GLU A CA 1
ATOM 1670 C C . GLU A 1 198 ? 5.527 26.156 -7.957 1 96 198 GLU A C 1
ATOM 1672 O O . GLU A 1 198 ? 5.805 27.344 -7.746 1 96 198 GLU A O 1
ATOM 1677 N N . GLU A 1 199 ? 4.535 25.75 -8.719 1 96.19 199 GLU A N 1
ATOM 1678 C CA . GLU A 1 199 ? 3.611 26.672 -9.359 1 96.19 199 GLU A CA 1
ATOM 1679 C C . GLU A 1 199 ? 2.188 26.484 -8.844 1 96.19 199 GLU A C 1
ATOM 1681 O O . GLU A 1 199 ? 1.842 25.406 -8.352 1 96.19 199 GLU A O 1
ATOM 1686 N N . ASP A 1 200 ? 1.482 27.594 -8.914 1 96.81 200 ASP A N 1
ATOM 1687 C CA . ASP A 1 200 ? 0.084 27.516 -8.5 1 96.81 200 ASP A CA 1
ATOM 1688 C C . ASP A 1 200 ? -0.712 26.594 -9.43 1 96.81 200 ASP A C 1
ATOM 1690 O O . ASP A 1 200 ? -0.475 26.578 -10.641 1 96.81 200 ASP A O 1
ATOM 1694 N N . ALA A 1 201 ? -1.597 25.797 -8.883 1 93.06 201 ALA A N 1
ATOM 1695 C CA . ALA A 1 201 ? -2.473 24.906 -9.641 1 93.06 201 ALA A CA 1
ATOM 1696 C C . ALA A 1 201 ? -3.746 24.594 -8.859 1 93.06 201 ALA A C 1
ATOM 1698 O O . ALA A 1 201 ? -3.734 24.562 -7.625 1 93.06 201 ALA A O 1
ATOM 1699 N N . SER A 1 202 ? -4.773 24.391 -9.625 1 88.31 202 SER A N 1
ATOM 1700 C CA . SER A 1 202 ? -6.031 23.984 -9.008 1 88.31 202 SER A CA 1
ATOM 1701 C C . SER A 1 202 ? -5.957 22.547 -8.492 1 88.31 202 SER A C 1
ATOM 1703 O O . SER A 1 202 ? -5.012 21.828 -8.805 1 88.31 202 SER A O 1
ATOM 1705 N N . PHE A 1 203 ? -6.918 22.266 -7.703 1 82.25 203 PHE A N 1
ATOM 1706 C CA . PHE A 1 203 ? -7.016 20.906 -7.176 1 82.25 203 PHE A CA 1
ATOM 1707 C C . PHE A 1 203 ? -7.012 19.891 -8.305 1 82.25 203 PHE A C 1
ATOM 1709 O O . PHE A 1 203 ? -6.273 18.906 -8.258 1 82.25 203 PHE A O 1
ATOM 1716 N N . VAL A 1 204 ? -7.738 20.109 -9.297 1 74.88 204 VAL A N 1
ATOM 1717 C CA . VAL A 1 204 ? -7.887 19.188 -10.422 1 74.88 204 VAL A CA 1
ATOM 1718 C C . VAL A 1 204 ? -6.559 19.078 -11.172 1 74.88 204 VAL A C 1
ATOM 1720 O O . VAL A 1 204 ? -6.156 17.969 -11.562 1 74.88 204 VAL A O 1
ATOM 1723 N N . GLU A 1 205 ? -5.898 20.172 -11.312 1 81.88 205 GLU A N 1
ATOM 1724 C CA . GLU A 1 205 ? -4.605 20.156 -11.992 1 81.88 205 GLU A CA 1
ATOM 1725 C C . GLU A 1 205 ? -3.564 19.375 -11.188 1 81.88 205 GLU A C 1
ATOM 1727 O O . GLU A 1 205 ? -2.73 18.672 -11.758 1 81.88 205 GLU A O 1
ATOM 1732 N N . ARG A 1 206 ? -3.623 19.547 -9.859 1 83.5 206 ARG A N 1
ATOM 1733 C CA . ARG A 1 206 ? -2.715 18.812 -8.977 1 83.5 206 ARG A CA 1
ATOM 1734 C C . ARG A 1 206 ? -2.936 17.312 -9.086 1 83.5 206 ARG A C 1
ATOM 1736 O O . ARG A 1 206 ? -1.976 16.547 -9.164 1 83.5 206 ARG A O 1
ATOM 1743 N N . LEU A 1 207 ? -4.055 16.984 -9.156 1 73.19 207 LEU A N 1
ATOM 1744 C CA . LEU A 1 207 ? -4.418 15.57 -9.258 1 73.19 207 LEU A CA 1
ATOM 1745 C C . LEU A 1 207 ? -3.982 14.992 -10.602 1 73.19 207 LEU A C 1
ATOM 1747 O O . LEU A 1 207 ? -3.477 13.867 -10.664 1 73.19 207 LEU A O 1
ATOM 1751 N N . SER A 1 208 ? -4.133 15.758 -11.602 1 71.75 208 SER A N 1
ATOM 1752 C CA . SER A 1 208 ? -3.75 15.312 -12.938 1 71.75 208 SER A CA 1
ATOM 1753 C C . SER A 1 208 ? -2.24 15.117 -13.039 1 71.75 208 SER A C 1
ATOM 1755 O O . SER A 1 208 ? -1.774 14.164 -13.664 1 71.75 208 SER A O 1
ATOM 1757 N N . ALA A 1 209 ? -1.537 15.953 -12.406 1 73.81 209 ALA A N 1
ATOM 1758 C CA . ALA A 1 209 ? -0.08 15.852 -12.414 1 73.81 209 ALA A CA 1
ATOM 1759 C C . ALA A 1 209 ? 0.393 14.594 -11.688 1 73.81 209 ALA A C 1
ATOM 1761 O O . ALA A 1 209 ? 1.375 13.969 -12.094 1 73.81 209 ALA A O 1
ATOM 1762 N N . LEU A 1 210 ? -0.254 14.305 -10.695 1 69.94 210 LEU A N 1
ATOM 1763 C CA . LEU A 1 210 ? 0.055 13.102 -9.938 1 69.94 210 LEU A CA 1
ATOM 1764 C C . LEU A 1 210 ? -0.145 11.859 -10.797 1 69.94 210 LEU A C 1
ATOM 1766 O O . LEU A 1 210 ? 0.676 10.938 -10.766 1 69.94 210 LEU A O 1
ATOM 1770 N N . GLU A 1 211 ? -1.12 11.914 -11.484 1 63.69 211 GLU A N 1
ATOM 1771 C CA . GLU A 1 211 ? -1.415 10.797 -12.375 1 63.69 211 GLU A CA 1
ATOM 1772 C C . GLU A 1 211 ? -0.271 10.562 -13.359 1 63.69 211 GLU A C 1
ATOM 1774 O O . GLU A 1 211 ? 0.157 9.422 -13.555 1 63.69 211 GLU A O 1
ATOM 1779 N N . ASP A 1 212 ? 0.195 11.562 -13.805 1 61.59 212 ASP A N 1
ATOM 1780 C CA . ASP A 1 212 ? 1.278 11.477 -14.781 1 61.59 212 ASP A CA 1
ATOM 1781 C C . ASP A 1 212 ? 2.553 10.93 -14.141 1 61.59 212 ASP A C 1
ATOM 1783 O O . ASP A 1 212 ? 3.24 10.094 -14.719 1 61.59 212 ASP A O 1
ATOM 1787 N N . SER A 1 213 ? 2.771 11.336 -12.977 1 61.81 213 SER A N 1
ATOM 1788 C CA . SER A 1 213 ? 3.98 10.914 -12.273 1 61.81 213 SER A CA 1
ATOM 1789 C C . SER A 1 213 ? 3.895 9.453 -11.859 1 61.81 213 SER A C 1
ATOM 1791 O O . SER A 1 213 ? 4.871 8.711 -11.977 1 61.81 213 SER A O 1
ATOM 1793 N N . THR A 1 214 ? 2.729 9.195 -11.367 1 60.66 214 THR A N 1
ATOM 1794 C CA . THR A 1 214 ? 2.527 7.812 -10.953 1 60.66 214 THR A CA 1
ATOM 1795 C C . THR A 1 214 ? 2.656 6.867 -12.148 1 60.66 214 THR A C 1
ATOM 1797 O O . THR A 1 214 ? 3.268 5.801 -1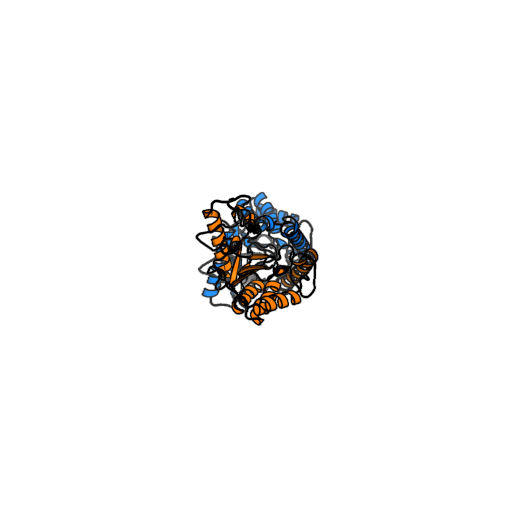2.039 1 60.66 214 THR A O 1
ATOM 1800 N N . LEU A 1 215 ? 2.188 7.367 -13.219 1 59.31 215 LEU A N 1
ATOM 1801 C CA . LEU A 1 215 ? 2.314 6.582 -14.445 1 59.31 215 LEU A CA 1
ATOM 1802 C C . LEU A 1 215 ? 3.779 6.414 -14.836 1 59.31 215 LEU A C 1
ATOM 1804 O O . LEU A 1 215 ? 4.199 5.324 -15.234 1 59.31 215 LEU A O 1
ATOM 1808 N N . GLY A 1 216 ? 4.406 7.48 -14.758 1 58.03 216 GLY A N 1
ATOM 1809 C CA . GLY A 1 216 ? 5.824 7.418 -15.086 1 58.03 216 GLY A CA 1
ATOM 1810 C C . GLY A 1 216 ? 6.598 6.465 -14.195 1 58.03 216 GLY A C 1
ATOM 1811 O O . GLY A 1 216 ? 7.41 5.676 -14.688 1 58.03 216 GLY A O 1
ATOM 1812 N N . ARG A 1 217 ? 6.301 6.43 -13.008 1 58.53 217 ARG A N 1
ATOM 1813 C CA . ARG A 1 217 ? 6.996 5.562 -12.062 1 58.53 217 ARG A CA 1
ATOM 1814 C C . ARG A 1 217 ? 6.613 4.102 -12.273 1 58.53 217 ARG A C 1
ATOM 1816 O O . ARG A 1 217 ? 7.469 3.217 -12.211 1 58.53 217 ARG A O 1
ATOM 1823 N N . THR A 1 218 ? 5.371 3.977 -12.484 1 57.88 218 THR A N 1
ATOM 1824 C CA . THR A 1 218 ? 4.898 2.623 -12.75 1 57.88 218 THR A CA 1
ATOM 1825 C C . THR A 1 218 ? 5.578 2.043 -13.984 1 57.88 218 THR A C 1
ATOM 1827 O O . THR A 1 218 ? 6.012 0.89 -13.977 1 57.88 218 THR A O 1
ATOM 1830 N N . ARG A 1 219 ? 5.695 2.9 -14.938 1 56.22 219 ARG A N 1
ATOM 1831 C CA . ARG A 1 219 ? 6.344 2.469 -16.172 1 56.22 219 ARG A CA 1
ATOM 1832 C C . ARG A 1 219 ? 7.805 2.111 -15.93 1 56.22 219 ARG A C 1
ATOM 1834 O O . ARG A 1 219 ? 8.289 1.087 -16.422 1 56.22 219 ARG A O 1
ATOM 1841 N N . ARG A 1 220 ? 8.477 2.869 -15.25 1 55.19 220 ARG A N 1
ATOM 1842 C CA . ARG A 1 220 ? 9.891 2.639 -14.969 1 55.19 220 ARG A CA 1
ATOM 1843 C C . ARG A 1 220 ? 10.086 1.371 -14.141 1 55.19 220 ARG A C 1
ATOM 1845 O O . ARG A 1 220 ? 11.008 0.595 -14.398 1 55.19 220 ARG A O 1
ATOM 1852 N N . PHE A 1 221 ? 9.289 1.111 -13.195 1 55.09 221 PHE A N 1
ATOM 1853 C CA . PHE A 1 221 ? 9.352 -0.084 -12.367 1 55.09 221 PHE A CA 1
ATOM 1854 C C . PHE A 1 221 ? 9.172 -1.341 -13.211 1 55.09 221 PHE A C 1
ATOM 1856 O O . PHE A 1 221 ? 9.938 -2.297 -13.078 1 55.09 221 PHE A O 1
ATOM 1863 N N . MET A 1 222 ? 8.234 -1.288 -14.016 1 55.66 222 MET A N 1
ATOM 1864 C CA . MET A 1 222 ? 7.93 -2.451 -14.844 1 55.66 222 MET A CA 1
ATOM 1865 C C . MET A 1 222 ? 9.086 -2.762 -15.789 1 55.66 222 MET A C 1
ATOM 1867 O O . MET A 1 222 ? 9.438 -3.928 -15.984 1 55.66 222 MET A O 1
ATOM 1871 N N . GLU A 1 223 ? 9.594 -1.742 -16.375 1 52.22 223 GLU A N 1
ATOM 1872 C CA . GLU A 1 223 ? 10.727 -1.929 -17.281 1 52.22 223 GLU A CA 1
ATOM 1873 C C . GLU A 1 223 ? 11.914 -2.549 -16.547 1 52.22 223 GLU A C 1
ATOM 1875 O O . GLU A 1 223 ? 12.57 -3.455 -17.062 1 52.22 223 GLU A O 1
ATOM 1880 N N . GLU A 1 224 ? 12.172 -2.131 -15.422 1 54.12 224 GLU A N 1
ATOM 1881 C CA . GLU A 1 224 ? 13.297 -2.615 -14.617 1 54.12 224 GLU A CA 1
ATOM 1882 C C . GLU A 1 224 ? 13.07 -4.055 -14.164 1 54.12 224 GLU A C 1
ATOM 1884 O O . GLU A 1 224 ? 14 -4.859 -14.141 1 54.12 224 GLU A O 1
ATOM 1889 N N . GLN A 1 225 ? 11.867 -4.305 -13.844 1 51.5 225 GLN A N 1
ATOM 1890 C CA . GLN A 1 225 ? 11.578 -5.59 -13.219 1 51.5 225 GLN A CA 1
ATOM 1891 C C . GLN A 1 225 ? 11.344 -6.672 -14.273 1 51.5 225 GLN A C 1
ATOM 1893 O O . GLN A 1 225 ? 11.672 -7.84 -14.055 1 51.5 225 GLN A O 1
ATOM 1898 N N . PHE A 1 226 ? 10.727 -6.383 -15.273 1 50.53 226 PHE A N 1
ATOM 1899 C CA . PHE A 1 226 ? 10.211 -7.422 -16.156 1 50.53 226 PHE A CA 1
ATOM 1900 C C . PHE A 1 226 ? 10.953 -7.422 -17.484 1 50.53 226 PHE A C 1
ATOM 1902 O O . PHE A 1 226 ? 10.961 -8.43 -18.203 1 50.53 226 PHE A O 1
ATOM 1909 N N . VAL A 1 227 ? 11.57 -6.355 -17.797 1 45.06 227 VAL A N 1
ATOM 1910 C CA . VAL A 1 227 ? 12.219 -6.312 -19.109 1 45.06 227 VAL A CA 1
ATOM 1911 C C . VAL A 1 227 ? 13.727 -6.531 -18.953 1 45.06 227 VAL A C 1
ATOM 1913 O O . VAL A 1 227 ? 14.328 -7.309 -19.703 1 45.06 227 VAL A O 1
ATOM 1916 N N . GLU A 1 228 ? 14.258 -5.848 -18.141 1 44.88 228 GLU A N 1
ATOM 1917 C CA . GLU A 1 228 ? 15.719 -5.906 -18.125 1 44.88 228 GLU A CA 1
ATOM 1918 C C . GLU A 1 228 ? 16.203 -7.227 -17.531 1 44.88 228 GLU A C 1
ATOM 1920 O O . GLU A 1 228 ? 17.234 -7.754 -17.953 1 44.88 228 GLU A O 1
ATOM 1925 N N . LYS A 1 229 ? 15.672 -7.832 -16.516 1 47.88 229 LYS A N 1
ATOM 1926 C CA . LYS A 1 229 ? 16.328 -9.016 -15.961 1 47.88 229 LYS A CA 1
ATOM 1927 C C . LYS A 1 229 ? 15.656 -10.297 -16.469 1 47.88 229 LYS A C 1
ATOM 1929 O O . LYS A 1 229 ? 14.594 -10.68 -15.977 1 47.88 229 LYS A O 1
ATOM 1934 N N . LYS A 1 230 ? 15.93 -10.695 -17.75 1 43.06 230 LYS A N 1
ATOM 1935 C CA . LYS A 1 230 ? 15.609 -12.023 -18.266 1 43.06 230 LYS A CA 1
ATOM 1936 C C . LYS A 1 230 ? 16.141 -13.117 -17.344 1 43.06 230 LYS A C 1
ATOM 1938 O O . LYS A 1 230 ? 17.359 -13.281 -17.219 1 43.06 230 LYS A O 1
ATOM 1943 N N . TYR A 1 231 ? 15.531 -13.445 -16.266 1 37.66 231 TYR A N 1
ATOM 1944 C CA . TYR A 1 231 ? 15.961 -14.602 -15.492 1 37.66 231 TYR A CA 1
ATOM 1945 C C . TYR A 1 231 ? 16.125 -15.828 -16.391 1 37.66 231 TYR A C 1
ATOM 1947 O O . TYR A 1 231 ? 15.188 -16.203 -17.109 1 37.66 231 TYR A O 1
ATOM 1955 N N . ASN A 1 232 ? 17.25 -16.109 -16.844 1 34.28 232 ASN A N 1
ATOM 1956 C CA . ASN A 1 232 ? 17.562 -17.375 -17.5 1 34.28 232 ASN A CA 1
ATOM 1957 C C . ASN A 1 232 ? 17.297 -18.578 -16.594 1 34.28 232 ASN A C 1
ATOM 1959 O O . ASN A 1 232 ? 18.141 -18.969 -15.805 1 34.28 232 ASN A O 1
ATOM 1963 N N . ILE A 1 233 ? 16.125 -18.953 -16.156 1 37.84 233 ILE A N 1
ATOM 1964 C CA . ILE A 1 233 ? 15.758 -20.188 -15.453 1 37.84 233 ILE A CA 1
ATOM 1965 C C . ILE A 1 233 ? 16.344 -21.391 -16.188 1 37.84 233 ILE A C 1
ATOM 1967 O O . ILE A 1 233 ? 16.641 -22.406 -15.555 1 37.84 233 ILE A O 1
ATOM 1971 N N . ASP A 1 234 ? 16.484 -21.312 -17.438 1 39.53 234 ASP A N 1
ATOM 1972 C CA . ASP A 1 234 ? 17 -22.438 -18.219 1 39.53 234 ASP A CA 1
ATOM 1973 C C . ASP A 1 234 ? 18.359 -22.875 -17.688 1 39.53 234 ASP A C 1
ATOM 1975 O O . ASP A 1 234 ? 18.703 -24.062 -17.766 1 39.53 234 ASP A O 1
ATOM 1979 N N . GLU A 1 235 ? 19.094 -22.078 -17.188 1 40.78 235 GLU A N 1
ATOM 1980 C CA . GLU A 1 235 ? 20.422 -22.5 -16.75 1 40.78 235 GLU A CA 1
ATOM 1981 C C . GLU A 1 235 ? 20.328 -23.375 -15.5 1 40.78 235 GLU A C 1
ATOM 1983 O O . GLU A 1 235 ? 21.203 -24.219 -15.258 1 40.78 235 GLU A O 1
ATOM 1988 N N . PHE A 1 236 ? 19.234 -23.266 -14.781 1 40.25 236 PHE A N 1
ATOM 1989 C CA . PHE A 1 236 ? 19.172 -24.047 -13.547 1 40.25 236 PHE A CA 1
ATOM 1990 C C . PHE A 1 236 ? 18.438 -25.359 -13.758 1 40.25 236 PHE A C 1
ATOM 1992 O O . PHE A 1 236 ? 18.578 -26.297 -12.977 1 40.25 236 PHE A O 1
ATOM 1999 N N . CYS A 1 237 ? 17.516 -25.438 -14.664 1 37.31 237 CYS A N 1
ATOM 2000 C CA . CYS A 1 237 ? 16.875 -26.719 -14.961 1 37.31 237 CYS A CA 1
ATOM 2001 C C . CYS A 1 237 ? 17.719 -27.547 -15.906 1 37.31 237 CYS A C 1
ATOM 2003 O O . CYS A 1 237 ? 17.656 -27.359 -17.125 1 37.31 237 CYS A O 1
ATOM 2005 N N . ASP A 1 238 ? 18.969 -27.719 -15.742 1 32.72 238 ASP A N 1
ATOM 2006 C CA . ASP A 1 238 ? 19.703 -28.688 -16.547 1 32.72 238 ASP A CA 1
ATOM 2007 C C . ASP A 1 238 ? 19 -30.047 -16.578 1 32.72 238 ASP A C 1
ATOM 2009 O O . ASP A 1 238 ? 18.891 -30.719 -15.547 1 32.72 238 ASP A O 1
ATOM 2013 N N . PHE A 1 239 ? 18.047 -30.312 -17.438 1 33.66 239 PHE A N 1
ATOM 2014 C CA . PHE A 1 239 ? 17.641 -31.656 -17.812 1 33.66 239 PHE A CA 1
ATOM 2015 C C . PHE A 1 239 ? 18.859 -32.531 -18.062 1 33.66 239 PHE A C 1
ATOM 2017 O O . PHE A 1 239 ? 19.672 -32.25 -18.953 1 33.66 239 PHE A O 1
ATOM 2024 N N . GLY A 1 240 ? 19.484 -33.188 -17.172 1 29.91 240 GLY A N 1
ATOM 2025 C CA . GLY A 1 240 ? 20.469 -34.25 -17.375 1 29.91 240 GLY A CA 1
ATOM 2026 C C . GLY A 1 240 ? 20.156 -35.125 -18.578 1 29.91 240 GLY A C 1
ATOM 2027 O O . GLY A 1 240 ? 19 -35.531 -18.781 1 29.91 240 GLY A O 1
ATOM 2028 N N . GLU A 1 241 ? 20.875 -35.125 -19.641 1 31.53 241 GLU A N 1
ATOM 2029 C CA . GLU A 1 241 ? 21.047 -36.125 -20.688 1 31.53 241 GLU A CA 1
ATOM 2030 C C . GLU A 1 241 ? 21.188 -37.531 -20.094 1 31.53 241 GLU A C 1
ATOM 2032 O O . GLU A 1 241 ? 22.219 -37.844 -19.469 1 31.53 241 GLU A O 1
ATOM 2037 N N . PHE A 1 242 ? 20.234 -38.188 -19.562 1 27.41 242 PHE A N 1
ATOM 2038 C CA . PHE A 1 242 ? 20.344 -39.625 -19.438 1 27.41 242 PHE A CA 1
ATOM 2039 C C . PHE A 1 242 ? 20.891 -40.25 -20.719 1 27.41 242 PHE A C 1
ATOM 2041 O O . PHE A 1 242 ? 20.25 -40.156 -21.766 1 27.41 242 PHE A O 1
ATOM 2048 N N . GLU A 1 243 ? 22.203 -40.375 -20.922 1 29.36 243 GLU A N 1
ATOM 2049 C CA . GLU A 1 243 ? 22.922 -41.25 -21.859 1 29.36 243 GLU A CA 1
ATOM 2050 C C . GLU A 1 243 ? 22.391 -42.656 -21.828 1 29.36 243 GLU A C 1
ATOM 2052 O O . GLU A 1 243 ? 22.391 -43.312 -20.781 1 29.36 243 GLU A O 1
ATOM 2057 N N . ALA A 1 244 ? 21.516 -43.156 -22.734 1 28 244 ALA A N 1
ATOM 2058 C CA . ALA A 1 244 ? 21.203 -44.531 -23.188 1 28 244 ALA A CA 1
ATOM 2059 C C . ALA A 1 244 ? 22.469 -45.312 -23.484 1 28 244 ALA A C 1
ATOM 2061 O O . ALA A 1 244 ? 23.078 -45.125 -24.531 1 28 244 ALA A O 1
ATOM 2062 N N . SER A 1 245 ? 23.484 -45.375 -22.562 1 27.42 245 SER A N 1
ATOM 2063 C CA . SER A 1 245 ? 24.594 -46.312 -22.734 1 27.42 245 SER A CA 1
ATOM 2064 C C . SER A 1 245 ? 24.094 -47.75 -22.891 1 27.42 245 SER A C 1
ATOM 2066 O O . SER A 1 245 ? 23.672 -48.375 -21.922 1 27.42 245 SER A O 1
ATOM 2068 N N . GLY A 1 246 ? 23.297 -48.125 -23.906 1 25.14 246 GLY A N 1
ATOM 2069 C CA . GLY A 1 246 ? 23 -49.469 -24.438 1 25.14 246 GLY A CA 1
ATOM 2070 C C . GLY A 1 246 ? 24.234 -50.281 -24.766 1 25.14 246 GLY A C 1
ATOM 2071 O O . GLY A 1 246 ? 24.156 -51.281 -25.453 1 25.14 246 GLY A O 1
ATOM 2072 N N . ARG A 1 247 ? 25.516 -49.812 -24.688 1 28.73 247 ARG A N 1
ATOM 2073 C CA . ARG A 1 247 ? 26.484 -50.688 -25.344 1 28.73 247 ARG A CA 1
ATOM 2074 C C . ARG A 1 247 ? 26.734 -51.938 -24.516 1 28.73 247 ARG A C 1
ATOM 2076 O O . ARG A 1 247 ? 27.359 -51.875 -23.453 1 28.73 247 ARG A O 1
ATOM 2083 N N . VAL A 1 248 ? 25.812 -52.938 -24.438 1 26.89 248 VAL A N 1
ATOM 2084 C CA . VAL A 1 248 ? 26.172 -54.281 -24.047 1 26.89 248 VAL A CA 1
ATOM 2085 C C . VAL A 1 248 ? 27.266 -54.812 -24.969 1 26.89 248 VAL A C 1
ATOM 2087 O O . VAL A 1 248 ? 27.062 -54.938 -26.188 1 26.89 248 VAL A O 1
ATOM 2090 N N . ALA A 1 249 ? 28.578 -54.531 -24.688 1 27.22 249 ALA A N 1
ATOM 2091 C CA . ALA A 1 249 ? 29.75 -55.125 -25.297 1 27.22 249 ALA A CA 1
ATOM 2092 C C . ALA A 1 249 ? 29.734 -56.656 -25.125 1 27.22 249 ALA A C 1
ATOM 2094 O O . ALA A 1 249 ? 29.812 -57.156 -24.016 1 27.22 249 ALA A O 1
ATOM 2095 N N . VAL A 1 250 ? 29.062 -57.375 -25.984 1 27.44 250 VAL A N 1
ATOM 2096 C CA . VAL A 1 250 ? 29.156 -58.812 -26.25 1 27.44 250 VAL A CA 1
ATOM 2097 C C . VAL A 1 250 ? 30.594 -59.188 -26.625 1 27.44 250 VAL A C 1
ATOM 2099 O O . VAL A 1 250 ? 31.094 -58.781 -27.688 1 27.44 250 VAL A O 1
ATOM 2102 N N . SER A 1 251 ? 31.578 -58.906 -25.734 1 23.47 251 SER A N 1
ATOM 2103 C CA . SER A 1 251 ? 32.875 -59.5 -26.016 1 23.47 251 SER A CA 1
ATOM 2104 C C . SER A 1 251 ? 32.781 -61.031 -26.203 1 23.47 251 SER A C 1
ATOM 2106 O O . SER A 1 251 ? 32.25 -61.719 -25.344 1 23.47 251 SER A O 1
ATOM 2108 N N . ARG A 1 252 ? 32.688 -61.531 -27.438 1 21.89 252 ARG A N 1
ATOM 2109 C CA . ARG A 1 252 ? 32.969 -62.844 -28.016 1 21.89 252 ARG A CA 1
ATOM 2110 C C . ARG A 1 252 ? 34.312 -63.406 -27.547 1 21.89 252 ARG A C 1
ATOM 2112 O O . ARG A 1 252 ? 35.344 -62.844 -27.859 1 21.89 252 ARG A O 1
ATOM 2119 N N . ARG A 1 253 ? 34.344 -63.781 -26.25 1 26.95 253 ARG A N 1
ATOM 2120 C CA . ARG A 1 253 ? 35.406 -64.75 -25.891 1 26.95 253 ARG A CA 1
ATOM 2121 C C . ARG A 1 253 ? 35.625 -65.75 -26.984 1 26.95 253 ARG A C 1
ATOM 2123 O O . ARG A 1 253 ? 34.656 -66.375 -27.453 1 26.95 253 ARG A O 1
ATOM 2130 N N . GLN A 1 254 ? 36.688 -65.688 -27.75 1 22.58 254 GLN A N 1
ATOM 2131 C CA . GLN A 1 254 ? 37.438 -66.5 -28.688 1 22.58 254 GLN A CA 1
ATOM 2132 C C . GLN A 1 254 ? 37.531 -67.938 -28.234 1 22.58 254 GLN A C 1
ATOM 2134 O O . GLN A 1 254 ? 37.594 -68.25 -27.031 1 22.58 254 GLN A O 1
ATOM 2139 N N . ARG A 1 255 ? 37.562 -69 -29.281 1 22.19 255 ARG A N 1
ATOM 2140 C CA . ARG A 1 255 ? 38.25 -70.25 -29.547 1 22.19 255 ARG A CA 1
ATOM 2141 C C . ARG A 1 255 ? 39.75 -70.125 -29.312 1 22.19 255 ARG A C 1
ATOM 2143 O O . ARG A 1 255 ? 40.344 -69.062 -29.672 1 22.19 255 ARG A O 1
ATOM 2150 N N . MET B 1 1 ? 1.688 -18.953 -28.062 1 90.38 1 MET B N 1
ATOM 2151 C CA . MET B 1 1 ? 0.306 -18.891 -27.594 1 90.38 1 MET B CA 1
ATOM 2152 C C . MET B 1 1 ? -0.07 -17.469 -27.203 1 90.38 1 MET B C 1
ATOM 2154 O O . MET B 1 1 ? 0.796 -16.594 -27.109 1 90.38 1 MET B O 1
ATOM 2158 N N . ALA B 1 2 ? -1.46 -17.297 -27.031 1 94.75 2 ALA B N 1
ATOM 2159 C CA . ALA B 1 2 ? -1.989 -15.977 -26.688 1 94.75 2 ALA B CA 1
ATOM 2160 C C . ALA B 1 2 ? -2.164 -15.836 -25.172 1 94.75 2 ALA B C 1
ATOM 2162 O O . ALA B 1 2 ? -2.541 -16.797 -24.5 1 94.75 2 ALA B O 1
ATOM 2163 N N . PHE B 1 3 ? -1.865 -14.703 -24.719 1 97 3 PHE B N 1
ATOM 2164 C CA . PHE B 1 3 ? -2.094 -14.414 -23.297 1 97 3 PHE B CA 1
ATOM 2165 C C . PHE B 1 3 ? -3.506 -13.883 -23.078 1 97 3 PHE B C 1
ATOM 2167 O O . PHE B 1 3 ? -3.695 -12.703 -22.781 1 97 3 PHE B O 1
ATOM 2174 N N . THR B 1 4 ? -4.43 -14.773 -23.156 1 98 4 THR B N 1
ATOM 2175 C CA . THR B 1 4 ? -5.844 -14.484 -22.953 1 98 4 THR B CA 1
ATOM 2176 C C . THR B 1 4 ? -6.43 -15.375 -21.859 1 98 4 THR B C 1
ATOM 2178 O O . THR B 1 4 ? -5.949 -16.484 -21.625 1 98 4 THR B O 1
ATOM 2181 N N . PHE B 1 5 ? -7.504 -14.922 -21.25 1 98.06 5 PHE B N 1
ATOM 2182 C CA . PHE B 1 5 ? -8.211 -15.719 -20.266 1 98.06 5 PHE B CA 1
ATOM 2183 C C . PHE B 1 5 ? -8.789 -16.984 -20.891 1 98.06 5 PHE B C 1
ATOM 2185 O O . PHE B 1 5 ? -8.859 -18.031 -20.25 1 98.06 5 PHE B O 1
ATOM 2192 N N . ASP B 1 6 ? -9.164 -16.875 -22.141 1 98.06 6 ASP B N 1
ATOM 2193 C CA . ASP B 1 6 ? -9.664 -18.047 -22.844 1 98.06 6 ASP B CA 1
ATOM 2194 C C . ASP B 1 6 ? -8.602 -19.156 -22.891 1 98.06 6 ASP B C 1
ATOM 2196 O O . ASP B 1 6 ? -8.883 -20.312 -22.562 1 98.06 6 ASP B O 1
ATOM 2200 N N . TRP B 1 7 ? -7.453 -18.766 -23.281 1 98.38 7 TRP B N 1
ATOM 2201 C CA . TRP B 1 7 ? -6.371 -19.75 -23.344 1 98.38 7 TRP B CA 1
ATOM 2202 C C . TRP B 1 7 ? -6.074 -20.312 -21.953 1 98.38 7 TRP B C 1
ATOM 2204 O O . TRP B 1 7 ? -5.867 -21.531 -21.797 1 98.38 7 TRP B O 1
ATOM 2214 N N . TYR B 1 8 ? -5.98 -19.469 -20.969 1 98.56 8 TYR B N 1
ATOM 2215 C CA . TYR B 1 8 ? -5.719 -19.891 -19.594 1 98.56 8 TYR B CA 1
ATOM 2216 C C . TYR B 1 8 ? -6.75 -20.906 -19.141 1 98.56 8 TYR B C 1
ATOM 2218 O O . TYR 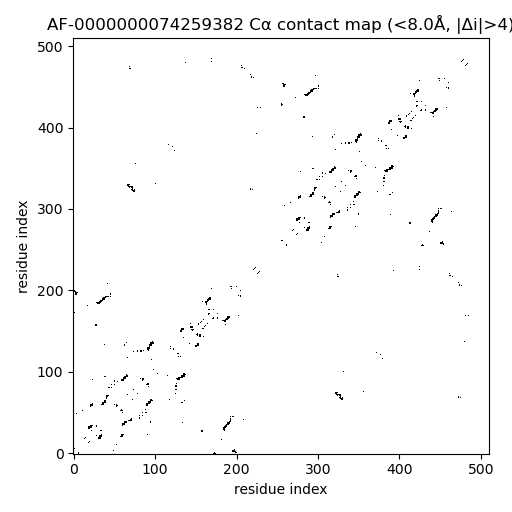B 1 8 ? -6.406 -21.906 -18.516 1 98.56 8 TYR B O 1
ATOM 2226 N N . GLY B 1 9 ? -8 -20.609 -19.453 1 98.62 9 GLY B N 1
ATOM 2227 C CA . GLY B 1 9 ? -9.062 -21.547 -19.125 1 98.62 9 GLY B CA 1
ATOM 2228 C C . GLY B 1 9 ? -8.867 -22.906 -19.781 1 98.62 9 GLY B C 1
ATOM 2229 O O . GLY B 1 9 ? -9.031 -23.938 -19.125 1 98.62 9 GLY B O 1
ATOM 2230 N N . GLU B 1 10 ? -8.555 -22.891 -21 1 98.25 10 GLU B N 1
ATOM 2231 C CA . GLU B 1 10 ? -8.289 -24.141 -21.703 1 98.25 10 GLU B CA 1
ATOM 2232 C C . GLU B 1 10 ? -7.109 -24.891 -21.094 1 98.25 10 GLU B C 1
ATOM 2234 O O . GLU B 1 10 ? -7.125 -26.109 -20.984 1 98.25 10 GLU B O 1
ATOM 2239 N N . PHE B 1 11 ? -6.109 -24.125 -20.734 1 98.62 11 PHE B N 1
ATOM 2240 C CA . PHE B 1 11 ? -4.941 -24.688 -20.078 1 98.62 11 PHE B CA 1
ATOM 2241 C C . PHE B 1 11 ? -5.336 -25.406 -18.781 1 98.62 11 PHE B C 1
ATOM 2243 O O . PHE B 1 11 ? -4.941 -26.547 -18.562 1 98.62 11 PHE B O 1
ATOM 2250 N N . LEU B 1 12 ? -6.184 -24.797 -17.953 1 98.69 12 LEU B N 1
ATOM 2251 C CA . LEU B 1 12 ? -6.688 -25.406 -16.734 1 98.69 12 LEU B CA 1
ATOM 2252 C C . LEU B 1 12 ? -7.48 -26.672 -17.031 1 98.69 12 LEU B C 1
ATOM 2254 O O . LEU B 1 12 ? -7.332 -27.672 -16.344 1 98.69 12 LEU B O 1
ATOM 2258 N N . ASP B 1 13 ? -8.297 -26.609 -18.078 1 98.69 13 ASP B N 1
ATOM 2259 C CA . ASP B 1 13 ? -9.109 -27.766 -18.453 1 98.69 13 ASP B CA 1
ATOM 2260 C C . ASP B 1 13 ? -8.234 -28.938 -18.859 1 98.69 13 ASP B C 1
ATOM 2262 O O . ASP B 1 13 ? -8.539 -30.094 -18.531 1 98.69 13 ASP B O 1
ATOM 2266 N N . ARG B 1 14 ? -7.207 -28.625 -19.547 1 98.31 14 ARG B N 1
ATOM 2267 C CA . ARG B 1 14 ? -6.281 -29.688 -19.969 1 98.31 14 ARG B CA 1
ATOM 2268 C C . ARG B 1 14 ? -5.613 -30.328 -18.75 1 98.31 14 ARG B C 1
ATOM 2270 O O . ARG B 1 14 ? -5.457 -31.547 -18.703 1 98.31 14 ARG B O 1
ATOM 2277 N N . LEU B 1 15 ? -5.188 -29.516 -17.766 1 98.5 15 LEU B N 1
ATOM 2278 C CA . LEU B 1 15 ? -4.562 -30.031 -16.562 1 98.5 15 LEU B CA 1
ATOM 2279 C C . LEU B 1 15 ? -5.535 -30.922 -15.781 1 98.5 15 LEU B C 1
ATOM 2281 O O . LEU B 1 15 ? -5.164 -32 -15.32 1 98.5 15 LEU B O 1
ATOM 2285 N N . ARG B 1 16 ? -6.734 -30.516 -15.695 1 98.19 16 ARG B N 1
ATOM 2286 C CA . ARG B 1 16 ? -7.766 -31.266 -14.984 1 98.19 16 ARG B CA 1
ATOM 2287 C C . ARG B 1 16 ? -8.078 -32.562 -15.695 1 98.19 16 ARG B C 1
ATOM 2289 O O . ARG B 1 16 ? -8.188 -33.625 -15.062 1 98.19 16 ARG B O 1
ATOM 2296 N N . SER B 1 17 ? -8.227 -32.5 -16.984 1 97.94 17 SER B N 1
ATOM 2297 C CA . SER B 1 17 ? -8.555 -33.688 -17.781 1 97.94 17 SER B CA 1
ATOM 2298 C C . SER B 1 17 ? -7.441 -34.719 -17.703 1 97.94 17 SER B C 1
ATOM 2300 O O . SER B 1 17 ? -7.711 -35.906 -17.75 1 97.94 17 SER B O 1
ATOM 2302 N N . HIS B 1 18 ? -6.203 -34.219 -17.594 1 97.81 18 HIS B N 1
ATOM 2303 C CA . HIS B 1 18 ? -5.066 -35.125 -17.469 1 97.81 18 HIS B CA 1
ATOM 2304 C C . HIS B 1 18 ? -5.086 -35.844 -16.125 1 97.81 18 HIS B C 1
ATOM 2306 O O . HIS B 1 18 ? -4.457 -36.875 -15.961 1 97.81 18 HIS B O 1
ATOM 2312 N N . GLY B 1 19 ? -5.703 -35.156 -15.133 1 97.81 19 GLY B N 1
ATOM 2313 C CA . GLY B 1 19 ? -5.887 -35.844 -13.859 1 97.81 19 GLY B CA 1
ATOM 2314 C C . GLY B 1 19 ? -4.996 -35.281 -12.758 1 97.81 19 GLY B C 1
ATOM 2315 O O . GLY B 1 19 ? -4.812 -35.938 -11.727 1 97.81 19 GLY B O 1
ATOM 2316 N N . TYR B 1 20 ? -4.41 -34.156 -12.898 1 98.25 20 TYR B N 1
ATOM 2317 C CA . TYR B 1 20 ? -3.572 -33.562 -11.867 1 98.25 20 TYR B CA 1
ATOM 2318 C C . TYR B 1 20 ? -4.383 -33.281 -10.609 1 98.25 20 TYR B C 1
ATOM 2320 O O . TYR B 1 20 ? -5.531 -32.812 -10.695 1 98.25 20 TYR B O 1
ATOM 2328 N N . ARG B 1 21 ? -3.809 -33.531 -9.484 1 97.88 21 ARG B N 1
ATOM 2329 C CA . ARG B 1 21 ? -4.32 -33.031 -8.203 1 97.88 21 ARG B CA 1
ATOM 2330 C C . ARG B 1 21 ? -3.666 -31.719 -7.805 1 97.88 21 ARG B C 1
ATOM 2332 O O . ARG B 1 21 ? -2.441 -31.641 -7.684 1 97.88 21 ARG B O 1
ATOM 2339 N N . PHE B 1 22 ? -4.48 -30.719 -7.629 1 98.12 22 PHE B N 1
ATOM 2340 C CA . PHE B 1 22 ? -3.975 -29.406 -7.25 1 98.12 22 PHE B CA 1
ATOM 2341 C C . PHE B 1 22 ? -3.727 -29.328 -5.746 1 98.12 22 PHE B C 1
ATOM 2343 O O . PHE B 1 22 ? -4.629 -29.594 -4.949 1 98.12 22 PHE B O 1
ATOM 2350 N N . ARG B 1 23 ? -2.488 -28.969 -5.418 1 96.44 23 ARG B N 1
ATOM 2351 C CA . ARG B 1 23 ? -2.043 -28.953 -4.027 1 96.44 23 ARG B CA 1
ATOM 2352 C C . ARG B 1 23 ? -1.507 -27.578 -3.641 1 96.44 23 ARG B C 1
ATOM 2354 O O . ARG B 1 23 ? -1.344 -26.719 -4.496 1 96.44 23 ARG B O 1
ATOM 2361 N N . GLY B 1 24 ? -1.38 -27.375 -2.309 1 95.81 24 GLY B N 1
ATOM 2362 C CA . GLY B 1 24 ? -0.691 -26.203 -1.777 1 95.81 24 GLY B CA 1
ATOM 2363 C C . GLY B 1 24 ? 0.748 -26.484 -1.39 1 95.81 24 GLY B C 1
ATOM 2364 O O . GLY B 1 24 ? 1.34 -27.469 -1.851 1 95.81 24 GLY B O 1
ATOM 2365 N N . TYR B 1 25 ? 1.305 -25.641 -0.612 1 95.25 25 TYR B N 1
ATOM 2366 C CA . TYR B 1 25 ? 2.719 -25.719 -0.268 1 95.25 25 TYR B CA 1
ATOM 2367 C C . TYR B 1 25 ? 2.91 -26.406 1.08 1 95.25 25 TYR B C 1
ATOM 2369 O O . TYR B 1 25 ? 4.016 -26.422 1.628 1 95.25 25 TYR B O 1
ATOM 2377 N N . HIS B 1 26 ? 2.029 -27.031 1.582 1 88.44 26 HIS B N 1
ATOM 2378 C CA . HIS B 1 26 ? 2.082 -27.594 2.926 1 88.44 26 HIS B CA 1
ATOM 2379 C C . HIS B 1 26 ? 2.781 -28.953 2.928 1 88.44 26 HIS B C 1
ATOM 2381 O O . HIS B 1 26 ? 3.312 -29.391 3.955 1 88.44 26 HIS B O 1
ATOM 2387 N N . GLU B 1 27 ? 2.762 -29.672 1.853 1 87.81 27 GLU B N 1
ATOM 2388 C CA . GLU B 1 27 ? 3.373 -31 1.744 1 87.81 27 GLU B CA 1
ATOM 2389 C C . GLU B 1 27 ? 4.133 -31.156 0.429 1 87.81 27 GLU B C 1
ATOM 2391 O O . GLU B 1 27 ? 3.844 -30.453 -0.544 1 87.81 27 GLU B O 1
ATOM 2396 N N . PRO B 1 28 ? 5.09 -32.094 0.472 1 90.62 28 PRO B N 1
ATOM 2397 C CA . PRO B 1 28 ? 5.77 -32.344 -0.797 1 90.62 28 PRO B CA 1
ATOM 2398 C C . PRO B 1 28 ? 4.824 -32.906 -1.87 1 90.62 28 PRO B C 1
ATOM 2400 O O . PRO B 1 28 ? 3.846 -33.562 -1.552 1 90.62 28 PRO B O 1
ATOM 2403 N N . LEU B 1 29 ? 5.195 -32.656 -3.072 1 95.62 29 LEU B N 1
ATOM 2404 C CA . LEU B 1 29 ? 4.371 -33.094 -4.188 1 95.62 29 LEU B CA 1
ATOM 2405 C C . LEU B 1 29 ? 4.629 -34.594 -4.492 1 95.62 29 LEU B C 1
ATOM 2407 O O . LEU B 1 29 ? 5.773 -35.031 -4.449 1 95.62 29 LEU B O 1
ATOM 2411 N N . GLU B 1 30 ? 3.613 -35.281 -4.742 1 96.12 30 GLU B N 1
ATOM 2412 C CA . GLU B 1 30 ? 3.658 -36.656 -5.188 1 96.12 30 GLU B CA 1
ATOM 2413 C C . GLU B 1 30 ? 3.299 -36.781 -6.664 1 96.12 30 GLU B C 1
ATOM 2415 O O . GLU B 1 30 ? 2.949 -35.781 -7.305 1 96.12 30 GLU B O 1
ATOM 2420 N N . SER B 1 31 ? 3.473 -38.031 -7.133 1 96.94 31 SER B N 1
ATOM 2421 C CA . SER B 1 31 ? 3.113 -38.281 -8.523 1 96.94 31 SER B CA 1
ATOM 2422 C C . SER B 1 31 ? 1.676 -37.875 -8.812 1 96.94 31 SER B C 1
ATOM 2424 O O . SER B 1 31 ? 0.763 -38.188 -8.047 1 96.94 31 SER B O 1
ATOM 2426 N N . GLY B 1 32 ? 1.555 -37.031 -9.859 1 97.81 32 GLY B N 1
ATOM 2427 C CA . GLY B 1 32 ? 0.231 -36.594 -10.258 1 97.81 32 GLY B CA 1
ATOM 2428 C C . GLY B 1 32 ? -0.162 -35.25 -9.609 1 97.81 32 GLY B C 1
ATOM 2429 O O . GLY B 1 32 ? -1.243 -34.75 -9.875 1 97.81 32 GLY B O 1
ATOM 2430 N N . ASP B 1 33 ? 0.774 -34.719 -8.781 1 98 33 ASP B N 1
ATOM 2431 C CA . ASP B 1 33 ? 0.46 -33.469 -8.078 1 98 33 ASP B CA 1
ATOM 2432 C C . ASP B 1 33 ? 0.938 -32.25 -8.875 1 98 33 ASP B C 1
ATOM 2434 O O . ASP B 1 33 ? 1.932 -32.312 -9.594 1 98 33 ASP B O 1
ATOM 2438 N N . LEU B 1 34 ? 0.191 -31.219 -8.758 1 98.06 34 LEU B N 1
ATOM 2439 C CA . LEU B 1 34 ? 0.521 -29.906 -9.328 1 98.06 34 LEU B CA 1
ATOM 2440 C C . LEU B 1 34 ? 0.252 -28.797 -8.32 1 98.06 34 LEU B C 1
ATOM 2442 O O . LEU B 1 34 ? -0.792 -28.781 -7.664 1 98.06 34 LEU B O 1
ATOM 2446 N N . VAL B 1 35 ? 1.222 -27.953 -8.086 1 98.31 35 VAL B N 1
ATOM 2447 C CA . VAL B 1 35 ? 0.972 -26.734 -7.324 1 98.31 35 VAL B CA 1
ATOM 2448 C C . VAL B 1 35 ? 0.869 -25.547 -8.273 1 98.31 35 VAL B C 1
ATOM 2450 O O . VAL B 1 35 ? 1.746 -25.328 -9.117 1 98.31 35 VAL B O 1
ATOM 2453 N N . LEU B 1 36 ? -0.254 -24.875 -8.195 1 98.62 36 LEU B N 1
ATOM 2454 C CA . LEU B 1 36 ? -0.511 -23.672 -8.992 1 98.62 36 LEU B CA 1
ATOM 2455 C C . LEU B 1 36 ? -0.359 -22.422 -8.148 1 98.62 36 LEU B C 1
ATOM 2457 O O . LEU B 1 36 ? -1.044 -22.266 -7.137 1 98.62 36 LEU B O 1
ATOM 2461 N N . ARG B 1 37 ? 0.585 -21.547 -8.555 1 98.38 37 ARG B N 1
ATOM 2462 C CA . ARG B 1 37 ? 0.74 -20.312 -7.805 1 98.38 37 ARG B CA 1
ATOM 2463 C C . ARG B 1 37 ? 0.69 -19.109 -8.734 1 98.38 37 ARG B C 1
ATOM 2465 O O . ARG B 1 37 ? 0.987 -19.219 -9.93 1 98.38 37 ARG B O 1
ATOM 2472 N N . HIS B 1 38 ? 0.259 -18.031 -8.188 1 98.75 38 HIS B N 1
ATOM 2473 C CA . HIS B 1 38 ? 0.202 -16.75 -8.867 1 98.75 38 HIS B CA 1
ATOM 2474 C C . HIS B 1 38 ? 0.994 -15.688 -8.109 1 98.75 38 HIS B C 1
ATOM 2476 O O . HIS B 1 38 ? 0.761 -15.469 -6.918 1 98.75 38 HIS B O 1
ATOM 2482 N N . ASP B 1 39 ? 1.933 -15.125 -8.758 1 97.25 39 ASP B N 1
ATOM 2483 C CA . ASP B 1 39 ? 2.572 -13.93 -8.219 1 97.25 39 ASP B CA 1
ATOM 2484 C C . ASP B 1 39 ? 1.853 -12.664 -8.68 1 97.25 39 ASP B C 1
ATOM 2486 O O . ASP B 1 39 ? 1.841 -12.352 -9.867 1 97.25 39 ASP B O 1
ATOM 2490 N N . VAL B 1 40 ? 1.258 -12 -7.727 1 96.44 40 VAL B N 1
ATOM 2491 C CA . VAL B 1 40 ? 0.474 -10.805 -8.031 1 96.44 40 VAL B CA 1
ATOM 2492 C C . VAL B 1 40 ? 1.369 -9.57 -7.969 1 96.44 40 VAL B C 1
ATOM 2494 O O . VAL B 1 40 ? 1.437 -8.898 -6.938 1 96.44 40 VAL B O 1
ATOM 2497 N N . ASP B 1 41 ? 1.889 -9.203 -9.07 1 88.62 41 ASP B N 1
ATOM 2498 C CA . ASP B 1 41 ? 2.838 -8.102 -9.148 1 88.62 41 ASP B CA 1
ATOM 2499 C C . ASP B 1 41 ? 2.115 -6.762 -9.281 1 88.62 41 ASP B C 1
ATOM 2501 O O . ASP B 1 41 ? 2.516 -5.773 -8.664 1 88.62 41 ASP B O 1
ATOM 2505 N N . TRP B 1 42 ? 1.023 -6.598 -10.094 1 80.5 42 TRP B N 1
ATOM 2506 C CA . TRP B 1 42 ? 0.451 -5.266 -10.25 1 80.5 42 TRP B CA 1
ATOM 2507 C C . TRP B 1 42 ? -1.062 -5.336 -10.422 1 80.5 42 TRP B C 1
ATOM 2509 O O . TRP B 1 42 ? -1.753 -4.32 -10.344 1 80.5 42 TRP B O 1
ATOM 2519 N N . SER B 1 43 ? -1.76 -6.387 -10.539 1 85.38 43 SER B N 1
ATOM 2520 C CA . SER B 1 43 ? -3.188 -6.352 -10.836 1 85.38 43 SER B CA 1
ATOM 2521 C C . SER B 1 43 ? -3.965 -7.305 -9.938 1 85.38 43 SER B C 1
ATOM 2523 O O . SER B 1 43 ? -4.273 -8.43 -10.328 1 85.38 43 SER B O 1
ATOM 2525 N N . PRO B 1 44 ? -4.402 -6.789 -8.766 1 93.56 44 PRO B N 1
ATOM 2526 C CA . PRO B 1 44 ? -5.293 -7.605 -7.934 1 93.56 44 PRO B CA 1
ATOM 2527 C C . PRO B 1 44 ? -6.602 -7.949 -8.641 1 93.56 44 PRO B C 1
ATOM 2529 O O . PRO B 1 44 ? -7.148 -9.039 -8.445 1 93.56 44 PRO B O 1
ATOM 2532 N N . ARG B 1 45 ? -7.117 -7.09 -9.516 1 91.5 45 ARG B N 1
ATOM 2533 C CA . ARG B 1 45 ? -8.359 -7.344 -10.234 1 91.5 45 ARG B CA 1
ATOM 2534 C C . ARG B 1 45 ? -8.227 -8.539 -11.164 1 91.5 45 ARG B C 1
ATOM 2536 O O . ARG B 1 45 ? -9.125 -9.375 -11.242 1 91.5 45 ARG B O 1
ATOM 2543 N N . ARG B 1 46 ? -7.164 -8.578 -11.828 1 94.75 46 ARG B N 1
ATOM 2544 C CA . ARG B 1 46 ? -6.953 -9.711 -12.727 1 94.75 46 ARG B CA 1
ATOM 2545 C C . ARG B 1 46 ? -6.695 -10.992 -11.938 1 94.75 46 ARG B C 1
ATOM 2547 O O . ARG B 1 46 ? -7.062 -12.086 -12.375 1 94.75 46 ARG B O 1
ATOM 2554 N N . ALA B 1 47 ? -6.047 -10.867 -10.75 1 97.88 47 ALA B N 1
ATOM 2555 C CA . ALA B 1 47 ? -5.934 -12.008 -9.852 1 97.88 47 ALA B CA 1
ATOM 2556 C C . ALA B 1 47 ? -7.312 -12.562 -9.492 1 97.88 47 ALA B C 1
ATOM 2558 O O . ALA B 1 47 ? -7.516 -13.781 -9.492 1 97.88 47 ALA B O 1
ATOM 2559 N N . LEU B 1 48 ? -8.211 -11.648 -9.234 1 98.38 48 LEU B N 1
ATOM 2560 C CA . LEU B 1 48 ? -9.562 -12.086 -8.914 1 98.38 48 LEU B CA 1
ATOM 2561 C C . LEU B 1 48 ? -10.203 -12.789 -10.109 1 98.38 48 LEU B C 1
ATOM 2563 O O . LEU B 1 48 ? -10.898 -13.797 -9.938 1 98.38 48 LEU B O 1
ATOM 2567 N N . ARG B 1 49 ? -9.977 -12.273 -11.273 1 97.94 49 ARG B N 1
ATOM 2568 C CA . ARG B 1 49 ? -10.523 -12.891 -12.477 1 97.94 49 ARG B CA 1
ATOM 2569 C C . ARG B 1 49 ? -10 -14.312 -12.648 1 97.94 49 ARG B C 1
ATOM 2571 O O . ARG B 1 49 ? -10.781 -15.234 -12.898 1 97.94 49 ARG B O 1
ATOM 2578 N N . THR B 1 50 ? -8.734 -14.5 -12.531 1 98.56 50 THR B N 1
ATOM 2579 C CA . THR B 1 50 ? -8.156 -15.828 -12.633 1 98.56 50 THR B CA 1
ATOM 2580 C C . THR B 1 50 ? -8.68 -16.734 -11.516 1 98.56 50 THR B C 1
ATOM 2582 O O . THR B 1 50 ? -8.984 -17.906 -11.75 1 98.56 50 THR B O 1
ATOM 2585 N N . ALA B 1 51 ? -8.812 -16.203 -10.344 1 98.81 51 ALA B N 1
ATOM 2586 C CA . ALA B 1 51 ? -9.312 -16.969 -9.203 1 98.81 51 ALA B CA 1
ATOM 2587 C C . ALA B 1 51 ? -10.719 -17.484 -9.461 1 98.81 51 ALA B C 1
ATOM 2589 O O . ALA B 1 51 ? -11.039 -18.625 -9.125 1 98.81 51 ALA B O 1
ATOM 2590 N N . ARG B 1 52 ? -11.531 -16.656 -10.023 1 98.69 52 ARG B N 1
ATOM 2591 C CA . ARG B 1 52 ? -12.898 -17.062 -10.344 1 98.69 52 ARG B CA 1
ATOM 2592 C C . ARG B 1 52 ? -12.906 -18.203 -11.359 1 98.69 52 ARG B C 1
ATOM 2594 O O . ARG B 1 52 ? -13.664 -19.156 -11.219 1 98.69 52 ARG B O 1
ATOM 2601 N N . MET B 1 53 ? -12.102 -18.062 -12.344 1 98.75 53 MET B N 1
ATOM 2602 C CA . MET B 1 53 ? -12 -19.109 -13.359 1 98.75 53 MET B CA 1
ATOM 2603 C C . MET B 1 53 ? -11.57 -20.438 -12.742 1 98.75 53 MET B C 1
ATOM 2605 O O . MET B 1 53 ? -12.094 -21.484 -13.094 1 98.75 53 MET B O 1
ATOM 2609 N N . GLU B 1 54 ? -10.617 -20.359 -11.844 1 98.88 54 GLU B N 1
ATOM 2610 C CA . GLU B 1 54 ? -10.109 -21.547 -11.156 1 98.88 54 GLU B CA 1
ATOM 2611 C C . GLU B 1 54 ? -11.172 -22.156 -10.25 1 98.88 54 GLU B C 1
ATOM 2613 O O . GLU B 1 54 ? -11.406 -23.375 -10.281 1 98.88 54 GLU B O 1
ATOM 2618 N N . ALA B 1 55 ? -11.828 -21.359 -9.492 1 98.69 55 ALA B N 1
ATOM 2619 C CA . ALA B 1 55 ? -12.867 -21.828 -8.578 1 98.69 55 ALA B CA 1
ATOM 2620 C C . ALA B 1 55 ? -13.992 -22.531 -9.336 1 98.69 55 ALA B C 1
ATOM 2622 O O . ALA B 1 55 ? -14.508 -23.547 -8.891 1 98.69 55 ALA B O 1
ATOM 2623 N N . GLU B 1 56 ? -14.391 -21.969 -10.469 1 98.19 56 GLU B N 1
ATOM 2624 C CA . GLU B 1 56 ? -15.43 -22.547 -11.312 1 98.19 56 GLU B CA 1
ATOM 2625 C C . GLU B 1 56 ? -15.062 -23.953 -11.758 1 98.19 56 GLU B C 1
ATOM 2627 O O . GLU B 1 56 ? -15.945 -24.766 -12.062 1 98.19 56 GLU B O 1
ATOM 2632 N N . ARG B 1 57 ? -13.812 -24.219 -11.766 1 98.19 57 ARG B N 1
ATOM 2633 C CA . ARG B 1 57 ? -13.312 -25.5 -12.227 1 98.19 57 ARG B CA 1
ATOM 2634 C C . ARG B 1 57 ? -12.906 -26.391 -11.055 1 98.19 57 ARG B C 1
ATOM 2636 O O . ARG B 1 57 ? -12.336 -27.453 -11.242 1 98.19 57 ARG B O 1
ATOM 2643 N N . GLY B 1 58 ? -13.102 -25.875 -9.867 1 97.81 58 GLY B N 1
ATOM 2644 C CA . GLY B 1 58 ? -12.719 -26.625 -8.68 1 97.81 58 GLY B CA 1
ATOM 2645 C C . GLY B 1 58 ? -11.219 -26.656 -8.445 1 97.81 58 GLY B C 1
ATOM 2646 O O . GLY B 1 58 ? -10.703 -27.562 -7.805 1 97.81 58 GLY B O 1
ATOM 2647 N N . VAL B 1 59 ? -10.5 -25.766 -8.969 1 98.19 59 VAL B N 1
ATOM 2648 C CA . VAL B 1 59 ? -9.047 -25.672 -8.859 1 98.19 59 VAL B CA 1
ATOM 2649 C C . VAL B 1 59 ? -8.68 -24.75 -7.703 1 98.19 59 VAL B C 1
ATOM 2651 O O . VAL B 1 59 ? -9.203 -23.641 -7.598 1 98.19 59 VAL B O 1
ATOM 2654 N N . GLU B 1 60 ? -7.836 -25.188 -6.809 1 97.44 60 GLU B N 1
ATOM 2655 C CA . GLU B 1 60 ? -7.273 -24.375 -5.738 1 97.44 60 GLU B CA 1
ATOM 2656 C C . GLU B 1 60 ? -5.859 -23.906 -6.078 1 97.44 60 GLU B C 1
ATOM 2658 O O . GLU B 1 60 ? -5.047 -24.703 -6.566 1 97.44 60 GLU B O 1
ATOM 2663 N N . ALA B 1 61 ? -5.598 -22.672 -5.887 1 98.62 61 ALA B N 1
ATOM 2664 C CA . ALA B 1 61 ? -4.281 -22.094 -6.152 1 98.62 61 ALA B CA 1
ATOM 2665 C C . ALA B 1 61 ? -3.814 -21.234 -4.977 1 98.62 61 ALA B C 1
ATOM 2667 O O . ALA B 1 61 ? -4.539 -21.078 -3.992 1 98.62 61 ALA B O 1
ATOM 2668 N N . THR B 1 62 ? -2.562 -20.844 -5.008 1 98.81 62 THR B N 1
ATOM 2669 C CA . THR B 1 62 ? -2.008 -19.906 -4.031 1 98.81 62 THR B CA 1
ATOM 2670 C C . THR B 1 62 ? -1.681 -18.578 -4.688 1 98.81 62 THR B C 1
ATOM 2672 O O . THR B 1 62 ? -0.963 -18.516 -5.688 1 98.81 62 THR B O 1
ATOM 2675 N N . TYR B 1 63 ? -2.24 -17.516 -4.184 1 98.88 63 TYR B N 1
ATOM 2676 C CA . TYR B 1 63 ? -1.984 -16.172 -4.672 1 98.88 63 TYR B CA 1
ATOM 2677 C C . TYR B 1 63 ? -1.023 -15.43 -3.752 1 98.88 63 TYR B C 1
ATOM 2679 O O . TYR B 1 63 ? -1.345 -15.172 -2.59 1 98.88 63 TYR B O 1
ATOM 2687 N N . PHE B 1 64 ? 0.149 -15.102 -4.27 1 98.88 64 PHE B N 1
ATOM 2688 C CA . PHE B 1 64 ? 1.173 -14.406 -3.5 1 98.88 64 PHE B CA 1
ATOM 2689 C C . PHE B 1 64 ? 1.161 -12.914 -3.807 1 98.88 64 PHE B C 1
ATOM 2691 O O . PHE B 1 64 ? 1.374 -12.508 -4.949 1 98.88 64 PHE B O 1
ATOM 2698 N N . PHE B 1 65 ? 0.956 -12.094 -2.77 1 98.62 65 PHE B N 1
ATOM 2699 C CA . PHE B 1 65 ? 0.858 -10.656 -2.951 1 98.62 65 PHE B CA 1
ATOM 2700 C C . PHE B 1 65 ? 2.174 -9.969 -2.596 1 98.62 65 PHE B C 1
ATOM 2702 O O . PHE B 1 65 ? 2.793 -10.297 -1.579 1 98.62 65 PHE B O 1
ATOM 2709 N N . LEU B 1 66 ? 2.58 -9.07 -3.469 1 96.5 66 LEU B N 1
ATOM 2710 C CA . LEU B 1 66 ? 3.76 -8.242 -3.246 1 96.5 66 LEU B CA 1
ATOM 2711 C C . LEU B 1 66 ? 3.406 -7 -2.438 1 96.5 66 LEU B C 1
ATOM 2713 O O . LEU B 1 66 ? 2.992 -5.984 -3 1 96.5 66 LEU B O 1
ATOM 2717 N N . LEU B 1 67 ? 3.645 -7.031 -1.142 1 97.44 67 LEU B N 1
ATOM 2718 C CA . LEU B 1 67 ? 3.191 -5.977 -0.243 1 97.44 67 LEU B CA 1
ATOM 2719 C C . LEU B 1 67 ? 3.916 -4.668 -0.532 1 97.44 67 LEU B C 1
ATOM 2721 O O . LEU B 1 67 ? 3.428 -3.592 -0.182 1 97.44 67 LEU B O 1
ATOM 2725 N N . THR B 1 68 ? 5.059 -4.77 -1.172 1 94.25 68 THR B N 1
ATOM 2726 C CA . THR B 1 68 ? 5.879 -3.592 -1.438 1 94.25 68 THR B CA 1
ATOM 2727 C C . THR B 1 68 ? 5.664 -3.094 -2.863 1 94.25 68 THR B C 1
ATOM 2729 O O . THR B 1 68 ? 6.473 -2.326 -3.387 1 94.25 68 THR B O 1
ATOM 2732 N N . SER B 1 69 ? 4.574 -3.531 -3.52 1 89.81 69 SER B N 1
ATOM 2733 C CA . SER B 1 69 ? 4.293 -3.18 -4.906 1 89.81 69 SER B CA 1
ATOM 2734 C C . SER B 1 69 ? 4.105 -1.677 -5.07 1 89.81 69 SER B C 1
ATOM 2736 O O . SER B 1 69 ? 3.459 -1.034 -4.238 1 89.81 69 SER B O 1
ATOM 2738 N N . PRO B 1 70 ? 4.582 -1.121 -6.113 1 83.12 70 PRO B N 1
ATOM 2739 C CA . PRO B 1 70 ? 4.273 0.277 -6.422 1 83.12 70 PRO B CA 1
ATOM 2740 C C . PRO B 1 70 ? 2.93 0.442 -7.125 1 83.12 70 PRO B C 1
ATOM 2742 O O . PRO B 1 70 ? 2.473 1.568 -7.336 1 83.12 70 PRO B O 1
ATOM 2745 N N . PHE B 1 71 ? 2.27 -0.696 -7.418 1 82.62 71 PHE B N 1
ATOM 2746 C CA . PHE B 1 71 ? 1.124 -0.642 -8.32 1 82.62 71 PHE B CA 1
ATOM 2747 C C . PHE B 1 71 ? -0.183 -0.71 -7.539 1 82.62 71 PHE B C 1
ATOM 2749 O O . PHE B 1 71 ? -1.229 -0.281 -8.031 1 82.62 71 PHE B O 1
ATOM 2756 N N . TYR B 1 72 ? -0.025 -1.239 -6.461 1 86.56 72 TYR B N 1
ATOM 2757 C CA . TYR B 1 72 ? -1.235 -1.334 -5.652 1 86.56 72 TYR B CA 1
ATOM 2758 C C . TYR B 1 72 ? -0.902 -1.286 -4.164 1 86.56 72 TYR B C 1
ATOM 2760 O O . TYR B 1 72 ? 0.237 -1.545 -3.768 1 86.56 72 TYR B O 1
ATOM 2768 N N . ASN B 1 73 ? -1.849 -0.925 -3.438 1 92.44 73 ASN B N 1
ATOM 2769 C CA . ASN B 1 73 ? -1.838 -0.945 -1.979 1 92.44 73 ASN B CA 1
ATOM 2770 C C . ASN B 1 73 ? -2.816 -1.977 -1.426 1 92.44 73 ASN B C 1
ATOM 2772 O O . ASN B 1 73 ? -4.031 -1.802 -1.528 1 92.44 73 ASN B O 1
ATOM 2776 N N . VAL B 1 74 ? -2.277 -3.043 -0.767 1 96.06 74 VAL B N 1
ATOM 2777 C CA . VAL B 1 74 ? -3.119 -4.148 -0.318 1 96.06 74 VAL B CA 1
ATOM 2778 C C . VAL B 1 74 ? -4.02 -3.682 0.825 1 96.06 74 VAL B C 1
ATOM 2780 O O . VAL B 1 74 ? -5.012 -4.336 1.146 1 96.06 74 VAL B O 1
ATOM 2783 N N . GLN B 1 75 ? -3.705 -2.539 1.412 1 97 75 GLN B N 1
ATOM 2784 C CA . GLN B 1 75 ? -4.492 -2.029 2.529 1 97 75 GLN B CA 1
ATOM 2785 C C . GLN B 1 75 ? -5.711 -1.255 2.033 1 97 75 GLN B C 1
ATOM 2787 O O . GLN B 1 75 ? -6.625 -0.965 2.809 1 97 75 GLN B O 1
ATOM 2792 N N . HIS B 1 76 ? -5.719 -0.832 0.789 1 93 76 HIS B N 1
ATOM 2793 C CA . HIS B 1 76 ? -6.852 -0.125 0.205 1 93 76 HIS B CA 1
ATOM 2794 C C . HIS B 1 76 ? -8.086 -1.018 0.15 1 93 76 HIS B C 1
ATOM 2796 O O . HIS B 1 76 ? -8 -2.176 -0.265 1 93 76 HIS B O 1
ATOM 2802 N N . LYS B 1 77 ? -9.211 -0.508 0.495 1 91.75 77 LYS B N 1
ATOM 2803 C CA . LYS B 1 77 ? -10.422 -1.293 0.73 1 91.75 77 LYS B CA 1
ATOM 2804 C C . LYS B 1 77 ? -10.734 -2.188 -0.465 1 91.75 77 LYS B C 1
ATOM 2806 O O . LYS B 1 77 ? -10.93 -3.395 -0.31 1 91.75 77 LYS B O 1
ATOM 2811 N N . PRO B 1 78 ? -10.742 -1.705 -1.727 1 89.81 78 PRO B N 1
ATOM 2812 C CA . PRO B 1 78 ? -11.055 -2.596 -2.85 1 89.81 78 PRO B CA 1
ATOM 2813 C C . PRO B 1 78 ? -10.086 -3.771 -2.949 1 89.81 78 PRO B C 1
ATOM 2815 O O . PRO B 1 78 ? -10.492 -4.887 -3.285 1 89.81 78 PRO B O 1
ATOM 2818 N N . ASN B 1 79 ? -8.844 -3.539 -2.646 1 94.31 79 ASN B N 1
ATOM 2819 C CA . ASN B 1 79 ? -7.867 -4.621 -2.719 1 94.31 79 ASN B CA 1
ATOM 2820 C C . ASN B 1 79 ? -8.023 -5.594 -1.55 1 94.31 79 ASN B C 1
ATOM 2822 O O . ASN B 1 79 ? -7.852 -6.801 -1.715 1 94.31 79 ASN B O 1
ATOM 2826 N N . ARG B 1 80 ? -8.312 -5.07 -0.338 1 97.06 80 ARG B N 1
ATOM 2827 C CA . ARG B 1 80 ? -8.609 -5.957 0.782 1 97.06 80 ARG B CA 1
ATOM 2828 C C . ARG B 1 80 ? -9.781 -6.875 0.458 1 97.06 80 ARG B C 1
ATOM 2830 O O . ARG B 1 80 ? -9.758 -8.062 0.783 1 97.06 80 ARG B O 1
ATOM 2837 N N . GLU B 1 81 ? -10.766 -6.27 -0.167 1 96.5 81 GLU B N 1
ATOM 2838 C CA . GLU B 1 81 ? -11.945 -7.043 -0.543 1 96.5 81 GLU B CA 1
ATOM 2839 C C . GLU B 1 81 ? -11.594 -8.125 -1.558 1 96.5 81 GLU B C 1
ATOM 2841 O O . GLU B 1 81 ? -12.148 -9.227 -1.517 1 96.5 81 GLU B O 1
ATOM 2846 N N . ILE B 1 82 ? -10.719 -7.801 -2.436 1 97.94 82 ILE B N 1
ATOM 2847 C CA . ILE B 1 82 ? -10.266 -8.789 -3.406 1 97.94 82 ILE B CA 1
ATOM 2848 C C . ILE B 1 82 ? -9.562 -9.938 -2.682 1 97.94 82 ILE B C 1
ATOM 2850 O O . ILE B 1 82 ? -9.828 -11.109 -2.965 1 97.94 82 ILE B O 1
ATOM 2854 N N . VAL B 1 83 ? -8.68 -9.664 -1.732 1 98.56 83 VAL B N 1
ATOM 2855 C CA . VAL B 1 83 ? -7.984 -10.688 -0.969 1 98.56 83 VAL B CA 1
ATOM 2856 C C . VAL B 1 83 ? -9 -11.578 -0.247 1 98.56 83 VAL B C 1
ATOM 2858 O O . VAL B 1 83 ? -8.898 -12.805 -0.286 1 98.56 83 VAL B O 1
ATOM 2861 N N . SER B 1 84 ? -10 -10.938 0.33 1 97.88 84 SER B N 1
ATOM 2862 C CA . SER B 1 84 ? -11.055 -11.688 1.013 1 97.88 84 SER B CA 1
ATOM 2863 C C . SER B 1 84 ? -11.789 -12.609 0.048 1 97.88 84 SER B C 1
ATOM 2865 O O . SER B 1 84 ? -12.055 -13.766 0.37 1 97.88 84 SER B O 1
ATOM 2867 N N . ARG B 1 85 ? -12.094 -12.125 -1.095 1 98.44 85 ARG B N 1
ATOM 2868 C CA . ARG B 1 85 ? -12.828 -12.898 -2.09 1 98.44 85 ARG B CA 1
ATOM 2869 C C . ARG B 1 85 ? -12.008 -14.094 -2.568 1 98.44 85 ARG B C 1
ATOM 2871 O O . ARG B 1 85 ? -12.547 -15.172 -2.807 1 98.44 85 ARG B O 1
ATOM 2878 N N . LEU B 1 86 ? -10.734 -13.883 -2.727 1 98.75 86 LEU B N 1
ATOM 2879 C CA . LEU B 1 86 ? -9.867 -14.992 -3.109 1 98.75 86 LEU B CA 1
ATOM 2880 C C . LEU B 1 86 ? -9.992 -16.141 -2.117 1 98.75 86 LEU B C 1
ATOM 2882 O O . LEU B 1 86 ? -10.141 -17.297 -2.52 1 98.75 86 LEU B O 1
ATOM 2886 N N . GLU B 1 87 ? -9.945 -15.836 -0.833 1 98.56 87 GLU B N 1
ATOM 2887 C CA . GLU B 1 87 ? -10.055 -16.859 0.207 1 98.56 87 GLU B CA 1
ATOM 2888 C C . GLU B 1 87 ? -11.438 -17.5 0.208 1 98.56 87 GLU B C 1
ATOM 2890 O O . GLU B 1 87 ? -11.562 -18.719 0.381 1 98.56 87 GLU B O 1
ATOM 2895 N N . GLU B 1 88 ? -12.477 -16.719 -0.036 1 98.06 88 GLU B N 1
ATOM 2896 C CA . GLU B 1 88 ? -13.836 -17.234 -0.11 1 98.06 88 GLU B CA 1
ATOM 2897 C C . GLU B 1 88 ? -13.992 -18.203 -1.269 1 98.06 88 GLU B C 1
ATOM 2899 O O . GLU B 1 88 ? -14.797 -19.141 -1.196 1 98.06 88 GLU B O 1
ATOM 2904 N N . LEU B 1 89 ? -13.242 -17.953 -2.324 1 98.56 89 LEU B N 1
ATOM 2905 C CA . LEU B 1 89 ? -13.297 -18.797 -3.512 1 98.56 89 LEU B CA 1
ATOM 2906 C C . LEU B 1 89 ? -12.484 -20.078 -3.307 1 98.56 89 LEU B C 1
ATOM 2908 O O . LEU B 1 89 ? -12.422 -20.922 -4.195 1 98.56 89 LEU B O 1
ATOM 2912 N N . GLY B 1 90 ? -11.789 -20.188 -2.162 1 97.88 90 GLY B N 1
ATOM 2913 C CA . GLY B 1 90 ? -11.117 -21.422 -1.803 1 97.88 90 GLY B CA 1
ATOM 2914 C C . GLY B 1 90 ? -9.625 -21.391 -2.088 1 97.88 90 GLY B C 1
ATOM 2915 O O . GLY B 1 90 ? -8.945 -22.406 -1.992 1 97.88 90 GLY B O 1
ATOM 2916 N N . HIS B 1 91 ? -9.047 -20.25 -2.42 1 98.62 91 HIS B N 1
ATOM 2917 C CA . HIS B 1 91 ? -7.629 -20.141 -2.725 1 98.62 91 HIS B CA 1
ATOM 2918 C C . HIS B 1 91 ? -6.828 -19.766 -1.485 1 98.62 91 HIS B C 1
ATOM 2920 O O . HIS B 1 91 ? -7.379 -19.219 -0.527 1 98.62 91 HIS B O 1
ATOM 2926 N N . ASP B 1 92 ? -5.586 -20.125 -1.507 1 98.5 92 ASP B N 1
ATOM 2927 C CA . ASP B 1 92 ? -4.641 -19.672 -0.493 1 98.5 92 ASP B CA 1
ATOM 2928 C C . ASP B 1 92 ? -4.066 -18.297 -0.85 1 98.5 92 ASP B C 1
ATOM 2930 O O . ASP B 1 92 ? -3.967 -17.953 -2.029 1 98.5 92 ASP B O 1
ATOM 2934 N N . VAL B 1 93 ? -3.766 -17.531 0.201 1 98.75 93 VAL B N 1
ATOM 2935 C CA . VAL B 1 93 ? -3.084 -16.25 0.032 1 98.75 93 VAL B CA 1
ATOM 2936 C C . VAL B 1 93 ? -1.753 -16.281 0.779 1 98.75 93 VAL B C 1
ATOM 2938 O O . VAL B 1 93 ? -1.68 -16.75 1.915 1 98.75 93 VAL B O 1
ATOM 2941 N N . GLY B 1 94 ? -0.688 -15.875 0.101 1 98.69 94 GLY B N 1
ATOM 2942 C CA . GLY B 1 94 ? 0.633 -15.828 0.708 1 98.69 94 GLY B CA 1
ATOM 2943 C C . GLY B 1 94 ? 1.422 -14.586 0.337 1 98.69 94 GLY B C 1
ATOM 2944 O O . GLY B 1 94 ? 0.902 -13.695 -0.333 1 98.69 94 GLY B O 1
ATOM 2945 N N . LEU B 1 95 ? 2.695 -14.539 0.827 1 98.75 95 LEU B N 1
ATOM 2946 C CA . LEU B 1 95 ? 3.545 -13.359 0.687 1 98.75 95 LEU B CA 1
ATOM 2947 C C . LEU B 1 95 ? 4.461 -13.492 -0.525 1 98.75 95 LEU B C 1
ATOM 2949 O O . LEU B 1 95 ? 5.16 -14.492 -0.674 1 98.75 95 LEU B O 1
ATOM 2953 N N . HIS B 1 96 ? 4.34 -12.578 -1.458 1 98.38 96 HIS B N 1
ATOM 2954 C CA . HIS B 1 96 ? 5.332 -12.344 -2.502 1 98.38 96 HIS B CA 1
ATOM 2955 C C . HIS B 1 96 ? 6.398 -11.352 -2.035 1 98.38 96 HIS B C 1
ATOM 2957 O O . HIS B 1 96 ? 6.117 -10.172 -1.854 1 98.38 96 HIS B O 1
ATOM 2963 N N . PHE B 1 97 ? 7.609 -11.828 -1.741 1 98.12 97 PHE B N 1
ATOM 2964 C CA . PHE B 1 97 ? 8.617 -11.055 -1.022 1 98.12 97 PHE B CA 1
ATOM 2965 C C . PHE B 1 97 ? 9.758 -10.656 -1.949 1 98.12 97 PHE B C 1
ATOM 2967 O O . PHE B 1 97 ? 10.305 -11.5 -2.668 1 98.12 97 PHE B O 1
ATOM 2974 N N . SER B 1 98 ? 10.172 -9.414 -1.923 1 94.94 98 SER B N 1
ATOM 2975 C CA . SER B 1 98 ? 11.289 -8.914 -2.727 1 94.94 98 SER B CA 1
ATOM 2976 C C . SER B 1 98 ? 12.484 -8.555 -1.853 1 94.94 98 SER B C 1
ATOM 2978 O O . SER B 1 98 ? 12.453 -7.562 -1.126 1 94.94 98 SER B O 1
ATOM 2980 N N . THR B 1 99 ? 13.523 -9.32 -2.01 1 95.12 99 THR B N 1
ATOM 2981 C CA . THR B 1 99 ? 14.734 -9.039 -1.247 1 95.12 99 THR B CA 1
ATOM 2982 C C . THR B 1 99 ? 15.32 -7.688 -1.646 1 95.12 99 THR B C 1
ATOM 2984 O O . THR B 1 99 ? 15.922 -6.996 -0.819 1 95.12 99 THR B O 1
ATOM 2987 N N . HIS B 1 100 ? 15.102 -7.266 -2.852 1 90.81 100 HIS B N 1
ATOM 2988 C CA . HIS B 1 100 ? 15.719 -6.066 -3.406 1 90.81 100 HIS B CA 1
ATOM 2989 C C . HIS B 1 100 ? 15.125 -4.805 -2.781 1 90.81 100 HIS B C 1
ATOM 2991 O O . HIS B 1 100 ? 15.688 -3.717 -2.914 1 90.81 100 HIS B O 1
ATOM 2997 N N . GLN B 1 101 ? 14.039 -4.945 -2.166 1 93.25 101 GLN B N 1
ATOM 2998 C CA . GLN B 1 101 ? 13.438 -3.82 -1.467 1 93.25 101 GLN B CA 1
ATOM 2999 C C . GLN B 1 101 ? 14.227 -3.457 -0.214 1 93.25 101 GLN B C 1
ATOM 3001 O O . GLN B 1 101 ? 14.078 -2.357 0.323 1 93.25 101 GLN B O 1
ATOM 3006 N N . TYR B 1 102 ? 15.117 -4.324 0.228 1 95.5 102 TYR B N 1
ATOM 3007 C CA . TYR B 1 102 ? 15.758 -4.121 1.522 1 95.5 102 TYR B CA 1
ATOM 3008 C C . TYR B 1 102 ? 17.266 -4.227 1.403 1 95.5 102 TYR B C 1
ATOM 3010 O O . TYR B 1 102 ? 18 -3.574 2.148 1 95.5 102 TYR B O 1
ATOM 3018 N N . TRP B 1 103 ? 17.672 -5.125 0.461 1 95.56 103 TRP B N 1
ATOM 3019 C CA . TRP B 1 103 ? 19.109 -5.406 0.42 1 95.56 103 TRP B CA 1
ATOM 3020 C C . TRP B 1 103 ? 19.609 -5.477 -1.019 1 95.56 103 TRP B C 1
ATOM 3022 O O . TRP B 1 103 ? 18.875 -5.906 -1.916 1 95.56 103 TRP B O 1
ATOM 3032 N N . ASN B 1 104 ? 20.844 -5.09 -1.173 1 89.69 104 ASN B N 1
ATOM 3033 C CA . ASN B 1 104 ? 21.516 -5.25 -2.455 1 89.69 104 ASN B CA 1
ATOM 3034 C C . ASN B 1 104 ? 22.25 -6.59 -2.539 1 89.69 104 ASN B C 1
ATOM 3036 O O . ASN B 1 104 ? 22.469 -7.109 -3.633 1 89.69 104 ASN B O 1
ATOM 3040 N N . ASP B 1 105 ? 22.656 -7.105 -1.374 1 93.94 105 ASP B N 1
ATOM 3041 C CA . ASP B 1 105 ? 23.359 -8.375 -1.248 1 93.94 105 ASP B CA 1
ATOM 3042 C C . ASP B 1 105 ? 22.688 -9.281 -0.229 1 93.94 105 ASP B C 1
ATOM 3044 O O . ASP B 1 105 ? 21.688 -8.898 0.398 1 93.94 105 ASP B O 1
ATOM 3048 N N . GLU B 1 106 ? 23.188 -10.531 -0.164 1 96.44 106 GLU B N 1
ATOM 3049 C CA . GLU B 1 106 ? 22.594 -11.5 0.752 1 96.44 106 GLU B CA 1
ATOM 3050 C C . GLU B 1 106 ? 22.703 -11.031 2.199 1 96.44 106 GLU B C 1
ATOM 3052 O O . GLU B 1 106 ? 23.812 -10.828 2.709 1 96.44 106 GLU B O 1
ATOM 3057 N N . PRO B 1 107 ? 21.594 -10.914 2.889 1 97 107 PRO B N 1
ATOM 3058 C CA . PRO B 1 107 ? 21.641 -10.57 4.312 1 97 107 PRO B CA 1
ATOM 3059 C C . PRO B 1 107 ? 21.812 -11.797 5.207 1 97 107 PRO B C 1
ATOM 3061 O O . PRO B 1 107 ? 21.672 -12.93 4.742 1 97 107 PRO B O 1
ATOM 3064 N N . PRO B 1 108 ? 22.188 -11.461 6.574 1 96.94 108 PRO B N 1
ATOM 3065 C CA . PRO B 1 108 ? 22.062 -12.578 7.512 1 96.94 108 PRO B CA 1
ATOM 3066 C C . PRO B 1 108 ? 20.672 -13.203 7.504 1 96.94 108 PRO B C 1
ATOM 3068 O O . PRO B 1 108 ? 19.672 -12.492 7.359 1 96.94 108 PRO B O 1
ATOM 3071 N N . GLU B 1 109 ? 20.609 -14.523 7.574 1 96 109 GLU B N 1
ATOM 3072 C CA . GLU B 1 109 ? 19.344 -15.234 7.48 1 96 109 GLU B CA 1
ATOM 3073 C C . GLU B 1 109 ? 18.328 -14.695 8.492 1 96 109 GLU B C 1
ATOM 3075 O O . GLU B 1 109 ? 17.141 -14.57 8.195 1 96 109 GLU B O 1
ATOM 3080 N N . GLU B 1 110 ? 18.844 -14.367 9.672 1 96.94 110 GLU B N 1
ATOM 3081 C CA . GLU B 1 110 ? 17.953 -13.867 10.711 1 96.94 110 GLU B CA 1
ATOM 3082 C C . GLU B 1 110 ? 17.281 -12.57 10.273 1 96.94 110 GLU B C 1
ATOM 3084 O O . GLU B 1 110 ? 16.094 -12.367 10.547 1 96.94 110 GLU B O 1
ATOM 3089 N N . ASP B 1 111 ? 18 -11.672 9.609 1 97.31 111 ASP B N 1
ATOM 3090 C CA . ASP B 1 111 ? 17.438 -10.414 9.117 1 97.31 111 ASP B CA 1
ATOM 3091 C C . ASP B 1 111 ? 16.375 -10.68 8.047 1 97.31 111 ASP B C 1
ATOM 3093 O O . ASP B 1 111 ? 15.336 -10.023 8.031 1 97.31 111 ASP B O 1
ATOM 3097 N N . LEU B 1 112 ? 16.672 -11.609 7.168 1 97.62 112 LEU B N 1
ATOM 3098 C CA . LEU B 1 112 ? 15.727 -11.977 6.121 1 97.62 112 LEU B CA 1
ATOM 3099 C C . LEU B 1 112 ? 14.43 -12.516 6.723 1 97.62 112 LEU B C 1
ATOM 3101 O O . LEU B 1 112 ? 13.336 -12.07 6.355 1 97.62 112 LEU B O 1
ATOM 3105 N N . VAL B 1 113 ? 14.57 -13.422 7.641 1 97.44 113 VAL B N 1
ATOM 3106 C CA . VAL B 1 113 ? 13.422 -14.055 8.273 1 97.44 113 VAL B CA 1
ATOM 3107 C C . VAL B 1 113 ? 12.594 -13.008 9.016 1 97.44 113 VAL B C 1
ATOM 3109 O O . VAL B 1 113 ? 11.359 -13.016 8.938 1 97.44 113 VAL B O 1
ATOM 3112 N N . ASP B 1 114 ? 13.281 -12.133 9.703 1 97.25 114 ASP B N 1
ATOM 3113 C CA . ASP B 1 114 ? 12.586 -11.086 10.453 1 97.25 114 ASP B CA 1
ATOM 3114 C C . ASP B 1 114 ? 11.773 -10.195 9.523 1 97.25 114 ASP B C 1
ATOM 3116 O O . ASP B 1 114 ? 10.633 -9.844 9.836 1 97.25 114 ASP B O 1
ATOM 3120 N N . ARG B 1 115 ? 12.336 -9.812 8.438 1 97.69 115 ARG B N 1
ATOM 3121 C CA . ARG B 1 115 ? 11.641 -8.945 7.496 1 97.69 115 ARG B CA 1
ATOM 3122 C C . ARG B 1 115 ? 10.477 -9.672 6.84 1 97.69 115 ARG B C 1
ATOM 3124 O O . ARG B 1 115 ? 9.406 -9.086 6.641 1 97.69 115 ARG B O 1
ATOM 3131 N N . VAL B 1 116 ? 10.664 -10.945 6.484 1 98.25 116 VAL B N 1
ATOM 3132 C CA . VAL B 1 116 ? 9.586 -11.758 5.938 1 98.25 116 VAL B CA 1
ATOM 3133 C C . VAL B 1 116 ? 8.438 -11.836 6.945 1 98.25 116 VAL B C 1
ATOM 3135 O O . VAL B 1 116 ? 7.277 -11.617 6.59 1 98.25 116 VAL B O 1
ATOM 3138 N N . ARG B 1 117 ? 8.781 -12.078 8.195 1 97.56 117 ARG B N 1
ATOM 3139 C CA . ARG B 1 117 ? 7.773 -12.172 9.242 1 97.56 117 ARG B CA 1
ATOM 3140 C C . ARG B 1 117 ? 7.027 -10.852 9.414 1 97.56 117 ARG B C 1
ATOM 3142 O O . ARG B 1 117 ? 5.812 -10.844 9.625 1 97.56 117 ARG B O 1
ATOM 3149 N N . ALA B 1 118 ? 7.75 -9.789 9.344 1 97.38 118 ALA B N 1
ATOM 3150 C CA . ALA B 1 118 ? 7.117 -8.477 9.453 1 97.38 118 ALA B CA 1
ATOM 3151 C C . ALA B 1 118 ? 6.078 -8.281 8.352 1 97.38 118 ALA B C 1
ATOM 3153 O O . ALA B 1 118 ? 4.961 -7.832 8.617 1 97.38 118 ALA B O 1
ATOM 3154 N N . GLU B 1 119 ? 6.406 -8.633 7.121 1 98.25 119 GLU B N 1
ATOM 3155 C CA . GLU B 1 119 ? 5.457 -8.484 6.023 1 98.25 119 GLU B CA 1
ATOM 3156 C C . GLU B 1 119 ? 4.309 -9.484 6.152 1 98.25 119 GLU B C 1
ATOM 3158 O O . GLU B 1 119 ? 3.172 -9.18 5.781 1 98.25 119 GLU B O 1
ATOM 3163 N N . GLN B 1 120 ? 4.633 -10.688 6.656 1 98.06 120 GLN B N 1
ATOM 3164 C CA . GLN B 1 120 ? 3.566 -11.656 6.883 1 98.06 120 GLN B CA 1
ATOM 3165 C C . GLN B 1 120 ? 2.559 -11.133 7.906 1 98.06 120 GLN B C 1
ATOM 3167 O O . GLN B 1 120 ? 1.359 -11.391 7.789 1 98.06 120 GLN B O 1
ATOM 3172 N N . ARG B 1 121 ? 3.045 -10.453 8.898 1 96.94 121 ARG B N 1
ATOM 3173 C CA . ARG B 1 121 ? 2.143 -9.852 9.875 1 96.94 121 ARG B CA 1
ATOM 3174 C C . ARG B 1 121 ? 1.249 -8.797 9.227 1 96.94 121 ARG B C 1
ATOM 3176 O O . ARG B 1 121 ? 0.061 -8.703 9.539 1 96.94 121 ARG B O 1
ATOM 3183 N N . ILE B 1 122 ? 1.823 -8.039 8.359 1 98 122 ILE B N 1
ATOM 3184 C CA . ILE B 1 122 ? 1.042 -7.043 7.629 1 98 122 ILE B CA 1
ATOM 3185 C C . ILE B 1 122 ? -0.017 -7.738 6.777 1 98 122 ILE B C 1
ATOM 3187 O O . ILE B 1 122 ? -1.183 -7.336 6.773 1 98 122 ILE B O 1
ATOM 3191 N N . LEU B 1 123 ? 0.367 -8.773 6.066 1 98.38 123 LEU B N 1
ATOM 3192 C CA . LEU B 1 123 ? -0.557 -9.531 5.227 1 98.38 123 LEU B CA 1
ATOM 3193 C C . LEU B 1 123 ? -1.692 -10.117 6.059 1 98.38 123 LEU B C 1
ATOM 3195 O O . LEU B 1 123 ? -2.836 -10.18 5.602 1 98.38 123 LEU B O 1
ATOM 3199 N N . ALA B 1 124 ? -1.393 -10.508 7.277 1 97.5 124 ALA B N 1
ATOM 3200 C CA . ALA B 1 124 ? -2.367 -11.148 8.156 1 97.5 124 ALA B CA 1
ATOM 3201 C C . ALA B 1 124 ? -3.451 -10.164 8.586 1 97.5 124 ALA B C 1
ATOM 3203 O O . ALA B 1 124 ? -4.492 -10.562 9.109 1 97.5 124 ALA B O 1
ATOM 3204 N N . GLU B 1 125 ? -3.215 -8.891 8.367 1 95.69 125 GLU B N 1
ATOM 3205 C CA . GLU B 1 125 ? -4.238 -7.891 8.648 1 95.69 125 GLU B CA 1
ATOM 3206 C C . GLU B 1 125 ? -5.285 -7.836 7.543 1 95.69 125 GLU B C 1
ATOM 3208 O O . GLU B 1 125 ? -6.375 -7.301 7.734 1 95.69 125 GLU B O 1
ATOM 3213 N N . VAL B 1 126 ? -4.938 -8.352 6.406 1 96.5 126 VAL B N 1
ATOM 3214 C CA . VAL B 1 126 ? -5.828 -8.234 5.258 1 96.5 126 VAL B CA 1
ATOM 3215 C C . VAL B 1 126 ? -6.359 -9.617 4.879 1 96.5 126 VAL B C 1
ATOM 3217 O O . VAL B 1 126 ? -7.477 -9.742 4.375 1 96.5 126 VAL B O 1
ATOM 3220 N N . ALA B 1 127 ? -5.531 -10.633 5.039 1 97.75 127 ALA B N 1
ATOM 3221 C CA . ALA B 1 127 ? -5.914 -12.016 4.762 1 97.75 127 ALA B CA 1
ATOM 3222 C C . ALA B 1 127 ? -6.301 -12.75 6.043 1 97.75 127 ALA B C 1
ATOM 3224 O O . ALA B 1 127 ? -5.598 -12.656 7.055 1 97.75 127 ALA B O 1
ATOM 3225 N N . SER B 1 128 ? -7.348 -13.461 6.031 1 95.75 128 SER B N 1
ATOM 3226 C CA . SER B 1 128 ? -7.863 -14.133 7.219 1 95.75 128 SER B CA 1
ATOM 3227 C C . SER B 1 128 ? -6.949 -15.281 7.645 1 95.75 128 SER B C 1
ATOM 3229 O O . SER B 1 128 ? -6.746 -15.516 8.836 1 95.75 128 SER B O 1
ATOM 3231 N N . ASP B 1 129 ? -6.43 -15.984 6.695 1 94.19 129 ASP B N 1
ATOM 3232 C CA . ASP B 1 129 ? -5.594 -17.156 6.988 1 94.19 129 ASP B CA 1
ATOM 3233 C C . ASP B 1 129 ? -4.48 -17.297 5.957 1 94.19 129 ASP B C 1
ATOM 3235 O O . ASP B 1 129 ? -4.449 -18.281 5.207 1 94.19 129 ASP B O 1
ATOM 3239 N N . PRO B 1 130 ? -3.543 -16.359 5.992 1 95.69 130 PRO B N 1
ATOM 3240 C CA . PRO B 1 130 ? -2.461 -16.469 5.008 1 95.69 130 PRO B CA 1
ATOM 3241 C C . PRO B 1 130 ? -1.554 -17.672 5.254 1 95.69 130 PRO B C 1
ATOM 3243 O O . PRO B 1 130 ? -1.3 -18.031 6.402 1 95.69 130 PRO B O 1
ATOM 3246 N N . VAL B 1 131 ? -1.13 -18.281 4.18 1 95.12 131 VAL B N 1
ATOM 3247 C CA . VAL B 1 131 ? -0.222 -19.422 4.297 1 95.12 131 VAL B CA 1
ATOM 3248 C C . VAL B 1 131 ? 1.18 -18.938 4.648 1 95.12 131 VAL B C 1
A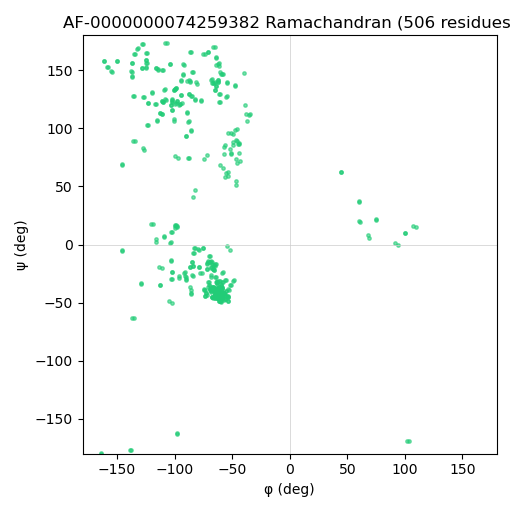TOM 3250 O O . VAL B 1 131 ? 1.504 -17.766 4.441 1 95.12 131 VAL B O 1
ATOM 3253 N N . SER B 1 132 ? 2.004 -19.859 5.105 1 96.06 132 SER B N 1
ATOM 3254 C CA . SER B 1 132 ? 3.348 -19.484 5.543 1 96.06 132 SER B CA 1
ATOM 3255 C C . SER B 1 132 ? 4.328 -19.484 4.375 1 96.06 132 SER B C 1
ATOM 3257 O O . SER B 1 132 ? 5.43 -18.938 4.484 1 96.06 132 SER B O 1
ATOM 3259 N N . ALA B 1 133 ? 3.953 -20.188 3.281 1 98 133 ALA B N 1
ATOM 3260 C CA . ALA B 1 133 ? 4.832 -20.234 2.115 1 98 133 ALA B CA 1
ATOM 3261 C C . ALA B 1 133 ? 5.105 -18.844 1.574 1 98 133 ALA B C 1
ATOM 3263 O O . ALA B 1 133 ? 4.246 -17.953 1.658 1 98 133 ALA B O 1
ATOM 3264 N N . VAL B 1 134 ? 6.309 -18.656 1.044 1 98.5 134 VAL B N 1
ATOM 3265 C CA . VAL B 1 134 ? 6.738 -17.359 0.522 1 98.5 134 VAL B CA 1
ATOM 3266 C C . VAL B 1 134 ? 7.25 -17.531 -0.907 1 98.5 134 VAL B C 1
ATOM 3268 O O . VAL B 1 134 ? 8.023 -18.453 -1.196 1 98.5 134 VAL B O 1
ATOM 3271 N N . SER B 1 135 ? 6.719 -16.75 -1.786 1 98.31 135 SER B N 1
ATOM 3272 C CA . SER B 1 135 ? 7.277 -16.641 -3.131 1 98.31 135 SER B CA 1
ATOM 3273 C C . SER B 1 135 ? 8.188 -15.422 -3.25 1 98.31 135 SER B C 1
ATOM 3275 O O . SER B 1 135 ? 7.758 -14.289 -3.014 1 98.31 135 SER B O 1
ATOM 3277 N N . PHE B 1 136 ? 9.414 -15.641 -3.639 1 96.69 136 PHE B N 1
ATOM 3278 C CA . PHE B 1 136 ? 10.367 -14.539 -3.738 1 96.69 136 PHE B CA 1
ATOM 3279 C C . PHE B 1 136 ? 10.281 -13.875 -5.105 1 96.69 136 PHE B C 1
ATOM 3281 O O . PHE B 1 136 ? 10.266 -14.562 -6.133 1 96.69 136 PHE B O 1
ATOM 3288 N N . HIS B 1 137 ? 10.164 -12.594 -5.098 1 93.69 137 HIS B N 1
ATOM 3289 C CA . HIS B 1 137 ? 10.156 -11.789 -6.312 1 93.69 137 HIS B CA 1
ATOM 3290 C C . HIS B 1 137 ? 11.562 -11.617 -6.875 1 93.69 137 HIS B C 1
ATOM 3292 O O . HIS B 1 137 ? 12.461 -11.141 -6.18 1 93.69 137 HIS B O 1
ATOM 3298 N N . ARG B 1 138 ? 11.75 -12.008 -8.141 1 87.75 138 ARG B N 1
ATOM 3299 C CA . ARG B 1 138 ? 13.07 -11.945 -8.773 1 87.75 138 ARG B CA 1
ATOM 3300 C C . ARG B 1 138 ? 14.148 -12.477 -7.832 1 87.75 138 ARG B C 1
ATOM 3302 O O . ARG B 1 138 ? 15.094 -11.766 -7.496 1 87.75 138 ARG B O 1
ATOM 3309 N N . PRO B 1 139 ? 13.992 -13.719 -7.52 1 92.19 139 PRO B N 1
ATOM 3310 C CA . PRO B 1 139 ? 14.914 -14.273 -6.527 1 92.19 139 PRO B CA 1
ATOM 3311 C C . PRO B 1 139 ? 16.375 -14.219 -6.984 1 92.19 139 PRO B C 1
ATOM 3313 O O . PRO B 1 139 ? 16.688 -14.594 -8.117 1 92.19 139 PRO B O 1
ATOM 3316 N N . PRO B 1 140 ? 17.203 -13.672 -6.094 1 90.75 140 PRO B N 1
ATOM 3317 C CA . PRO B 1 140 ? 18.641 -13.828 -6.367 1 90.75 140 PRO B CA 1
ATOM 3318 C C . PRO B 1 140 ? 19.094 -15.281 -6.301 1 90.75 140 PRO B C 1
ATOM 3320 O O . PRO B 1 140 ? 18.375 -16.141 -5.812 1 90.75 140 PRO B O 1
ATOM 3323 N N . GLU B 1 141 ? 20.266 -15.531 -6.715 1 91.38 141 GLU B N 1
ATOM 3324 C CA . GLU B 1 141 ? 20.812 -16.891 -6.836 1 91.38 141 GLU B CA 1
ATOM 3325 C C . GLU B 1 141 ? 20.797 -17.609 -5.488 1 91.38 141 GLU B C 1
ATOM 3327 O O . GLU B 1 141 ? 20.5 -18.797 -5.418 1 91.38 141 GLU B O 1
ATOM 3332 N N . TRP B 1 142 ? 21.078 -16.859 -4.441 1 93.88 142 TRP B N 1
ATOM 3333 C CA . TRP B 1 142 ? 21.266 -17.484 -3.131 1 93.88 142 TRP B CA 1
ATOM 3334 C C . TRP B 1 142 ? 19.938 -17.906 -2.533 1 93.88 142 TRP B C 1
ATOM 3336 O O . TRP B 1 142 ? 19.891 -18.547 -1.484 1 93.88 142 TRP B O 1
ATOM 3346 N N . ILE B 1 143 ? 18.828 -17.625 -3.195 1 93.88 143 ILE B N 1
ATOM 3347 C CA . ILE B 1 143 ? 17.5 -18.016 -2.738 1 93.88 143 ILE B CA 1
ATOM 3348 C C . ILE B 1 143 ? 17.141 -19.391 -3.309 1 93.88 143 ILE B C 1
ATOM 3350 O O . ILE B 1 143 ? 16.391 -20.156 -2.691 1 93.88 143 ILE B O 1
ATOM 3354 N N . PHE B 1 144 ? 17.656 -19.703 -4.477 1 92.88 144 PHE B N 1
ATOM 3355 C CA . PHE B 1 144 ? 17.266 -20.922 -5.18 1 92.88 144 PHE B CA 1
ATOM 3356 C C . PHE B 1 144 ? 17.703 -22.156 -4.398 1 92.88 144 PHE B C 1
ATOM 3358 O O . PHE B 1 144 ? 18.828 -22.219 -3.898 1 92.88 144 PHE B O 1
ATOM 3365 N N . ARG B 1 145 ? 16.766 -23.125 -4.246 1 92 145 ARG B N 1
ATOM 3366 C CA . ARG B 1 145 ? 16.953 -24.438 -3.619 1 92 145 ARG B CA 1
ATOM 3367 C C . ARG B 1 145 ? 17.172 -24.297 -2.117 1 92 145 ARG B C 1
ATOM 3369 O O . ARG B 1 145 ? 17.562 -25.25 -1.449 1 92 145 ARG B O 1
ATOM 3376 N N . ARG B 1 146 ? 17.031 -23.078 -1.662 1 93.69 146 ARG B N 1
ATOM 3377 C CA . ARG B 1 146 ? 17.266 -22.844 -0.242 1 93.69 146 ARG B CA 1
ATOM 3378 C C . ARG B 1 146 ? 15.984 -23.078 0.567 1 93.69 146 ARG B C 1
ATOM 3380 O O . ARG B 1 146 ? 14.898 -22.688 0.14 1 93.69 146 ARG B O 1
ATOM 3387 N N . SER B 1 147 ? 16.188 -23.672 1.735 1 93.81 147 SER B N 1
ATOM 3388 C CA . SER B 1 147 ? 15.094 -23.844 2.688 1 93.81 147 SER B CA 1
ATOM 3389 C C . SER B 1 147 ? 15.281 -22.953 3.912 1 93.81 147 SER B C 1
ATOM 3391 O O . SER B 1 147 ? 16.422 -22.641 4.293 1 93.81 147 SER B O 1
ATOM 3393 N N . PHE B 1 148 ? 14.195 -22.578 4.473 1 93.81 148 PHE B N 1
ATOM 3394 C CA . PHE B 1 148 ? 14.195 -21.734 5.668 1 93.81 148 PHE B CA 1
ATOM 3395 C C . PHE B 1 148 ? 13.398 -22.391 6.785 1 93.81 148 PHE B C 1
ATOM 3397 O O . PHE B 1 148 ? 12.469 -23.172 6.527 1 93.81 148 PHE B O 1
ATOM 3404 N N . ARG B 1 149 ? 13.719 -22.094 8.008 1 88.12 149 ARG B N 1
ATOM 3405 C CA . ARG B 1 149 ? 13.094 -22.734 9.156 1 88.12 149 ARG B CA 1
ATOM 3406 C C . ARG B 1 149 ? 11.711 -22.141 9.422 1 88.12 149 ARG B C 1
ATOM 3408 O O . ARG B 1 149 ? 10.812 -22.828 9.898 1 88.12 149 ARG B O 1
ATOM 3415 N N . SER B 1 150 ? 11.484 -20.969 9.023 1 92.38 150 SER B N 1
ATOM 3416 C CA . SER B 1 150 ? 10.328 -20.219 9.508 1 92.38 150 SER B CA 1
ATOM 3417 C C . SER B 1 150 ? 9.219 -20.188 8.461 1 92.38 150 SER B C 1
ATOM 3419 O O . SER B 1 150 ? 8.078 -19.828 8.766 1 92.38 150 SER B O 1
ATOM 3421 N N . PHE B 1 151 ? 9.5 -20.547 7.273 1 95.69 151 PHE B N 1
ATOM 3422 C CA . PHE B 1 151 ? 8.516 -20.562 6.191 1 95.69 151 PHE B CA 1
ATOM 3423 C C . PHE B 1 151 ? 8.992 -21.438 5.039 1 95.69 151 PHE B C 1
ATOM 3425 O O . PHE B 1 151 ? 10.188 -21.734 4.934 1 95.69 151 PHE B O 1
ATOM 3432 N N . GLU B 1 152 ? 8.102 -21.922 4.203 1 96.06 152 GLU B N 1
ATOM 3433 C CA . GLU B 1 152 ? 8.43 -22.656 2.982 1 96.06 152 GLU B CA 1
ATOM 3434 C C . GLU B 1 152 ? 8.688 -21.688 1.822 1 96.06 152 GLU B C 1
ATOM 3436 O O . GLU B 1 152 ? 7.891 -20.781 1.583 1 96.06 152 GLU B O 1
ATOM 3441 N N . SER B 1 153 ? 9.805 -21.859 1.191 1 97.25 153 SER B N 1
ATOM 3442 C CA . SER B 1 153 ? 10.07 -21.125 -0.042 1 97.25 153 SER B CA 1
ATOM 3443 C C . SER B 1 153 ? 9.508 -21.859 -1.255 1 97.25 153 SER B C 1
ATOM 3445 O O . SER B 1 153 ? 9.656 -23.078 -1.373 1 97.25 153 SER B O 1
ATOM 3447 N N . THR B 1 154 ? 8.938 -21.125 -2.186 1 97.44 154 THR B N 1
ATOM 3448 C CA . THR B 1 154 ? 8.445 -21.75 -3.408 1 97.44 154 THR B CA 1
ATOM 3449 C C . THR B 1 154 ? 9.602 -22.234 -4.273 1 97.44 154 THR B C 1
ATOM 3451 O O . THR B 1 154 ? 9.398 -22.969 -5.238 1 97.44 154 THR B O 1
ATOM 3454 N N . TYR B 1 155 ? 10.805 -21.828 -3.887 1 96.25 155 TYR B N 1
ATOM 3455 C CA . TYR B 1 155 ? 11.977 -22.188 -4.684 1 96.25 155 TYR B CA 1
ATOM 3456 C C . TYR B 1 155 ? 12.836 -23.219 -3.969 1 96.25 155 TYR B C 1
ATOM 3458 O O . TYR B 1 155 ? 13.977 -23.469 -4.359 1 96.25 155 TYR B O 1
ATOM 3466 N N . GLU B 1 156 ? 12.32 -23.719 -2.857 1 94.75 156 GLU B N 1
ATOM 3467 C CA . GLU B 1 156 ? 13.055 -24.828 -2.254 1 94.75 156 GLU B CA 1
ATOM 3468 C C . GLU B 1 156 ? 13.07 -26.047 -3.172 1 94.75 156 GLU B C 1
ATOM 3470 O O . GLU B 1 156 ? 12.242 -26.156 -4.082 1 94.75 156 GLU B O 1
ATOM 3475 N N . GLU B 1 157 ? 13.922 -26.953 -3.008 1 92.19 157 GLU B N 1
ATOM 3476 C CA . GLU B 1 157 ? 14.164 -28.078 -3.9 1 92.19 157 GLU B CA 1
ATOM 3477 C C . GLU B 1 157 ? 12.875 -28.859 -4.172 1 92.19 157 GLU B C 1
ATOM 3479 O O . GLU B 1 157 ? 12.562 -29.156 -5.328 1 92.19 157 GLU B O 1
ATOM 3484 N N . ARG B 1 158 ? 12.102 -29.125 -3.197 1 92.25 158 ARG B N 1
ATOM 3485 C CA . ARG B 1 158 ? 10.93 -29.984 -3.33 1 92.25 158 ARG B CA 1
ATOM 3486 C C . ARG B 1 158 ? 9.875 -29.328 -4.223 1 92.25 158 ARG B C 1
ATOM 3488 O O . ARG B 1 158 ? 8.984 -30.016 -4.734 1 92.25 158 ARG B O 1
ATOM 3495 N N . PHE B 1 159 ? 9.961 -27.953 -4.445 1 93.88 159 PHE B N 1
ATOM 3496 C CA . PHE B 1 159 ? 8.969 -27.266 -5.25 1 93.88 159 PHE B CA 1
ATOM 3497 C C . PHE B 1 159 ? 9.602 -26.672 -6.504 1 93.88 159 PHE B C 1
ATOM 3499 O O . PHE B 1 159 ? 8.922 -26 -7.289 1 93.88 159 PHE B O 1
ATOM 3506 N N . PHE B 1 160 ? 10.812 -26.906 -6.734 1 90.94 160 PHE B N 1
ATOM 3507 C CA . PHE B 1 160 ? 11.477 -26.188 -7.816 1 90.94 160 PHE B CA 1
ATOM 3508 C C . PHE B 1 160 ? 12.352 -27.125 -8.641 1 90.94 160 PHE B C 1
ATOM 3510 O O . PHE B 1 160 ? 11.992 -27.5 -9.758 1 90.94 160 PHE B O 1
ATOM 3517 N N . THR B 1 161 ? 13.438 -27.766 -8.047 1 89.25 161 THR B N 1
ATOM 3518 C CA . THR B 1 161 ? 14.352 -28.578 -8.836 1 89.25 161 THR B CA 1
ATOM 3519 C C . THR B 1 161 ? 13.898 -30.031 -8.852 1 89.25 161 THR B C 1
ATOM 3521 O O . THR B 1 161 ? 14.219 -30.781 -9.773 1 89.25 161 THR B O 1
ATOM 3524 N N . ASP B 1 162 ? 13.125 -30.438 -7.824 1 90.38 162 ASP B N 1
ATOM 3525 C CA . ASP B 1 162 ? 12.68 -31.828 -7.746 1 90.38 162 ASP B CA 1
ATOM 3526 C C . ASP B 1 162 ? 11.43 -32.062 -8.602 1 90.38 162 ASP B C 1
ATOM 3528 O O . ASP B 1 162 ? 10.977 -33.188 -8.758 1 90.38 162 ASP B O 1
ATOM 3532 N N . VAL B 1 163 ? 10.914 -31.016 -9.094 1 93.69 163 VAL B N 1
ATOM 3533 C CA . VAL B 1 163 ? 9.711 -31.109 -9.906 1 93.69 163 VAL B CA 1
ATOM 3534 C C . VAL B 1 163 ? 9.867 -30.25 -11.164 1 93.69 163 VAL B C 1
ATOM 3536 O O . VAL B 1 163 ? 10.797 -29.453 -11.258 1 93.69 163 VAL B O 1
ATOM 3539 N N . ALA B 1 164 ? 8.969 -30.5 -12.18 1 95.62 164 ALA B N 1
ATOM 3540 C CA . ALA B 1 164 ? 8.961 -29.609 -13.336 1 95.62 164 ALA B CA 1
ATOM 3541 C C . ALA B 1 164 ? 8.477 -28.203 -12.945 1 95.62 164 ALA B C 1
ATOM 3543 O O . ALA B 1 164 ? 7.551 -28.062 -12.141 1 95.62 164 ALA B O 1
ATOM 3544 N N . TYR B 1 165 ? 9.109 -27.25 -13.477 1 95.12 165 TYR B N 1
ATOM 3545 C CA . TYR B 1 165 ? 8.758 -25.859 -13.227 1 95.12 165 TYR B CA 1
ATOM 3546 C C . TYR B 1 165 ? 8.312 -25.172 -14.508 1 95.12 165 TYR B C 1
ATOM 3548 O O . TYR B 1 165 ? 9.055 -25.141 -15.492 1 95.12 165 TYR B O 1
ATOM 3556 N N . ARG B 1 166 ? 7.059 -24.656 -14.516 1 96.19 166 ARG B N 1
ATOM 3557 C CA . ARG B 1 166 ? 6.496 -23.969 -15.664 1 96.19 166 ARG B CA 1
ATOM 3558 C C . ARG B 1 166 ? 6.035 -22.562 -15.289 1 96.19 166 ARG B C 1
ATOM 3560 O O . ARG B 1 166 ? 4.984 -22.391 -14.664 1 96.19 166 ARG B O 1
ATOM 3567 N N . GLY B 1 167 ? 6.84 -21.547 -15.664 1 95.5 167 GLY B N 1
ATOM 3568 C CA . GLY B 1 167 ? 6.488 -20.172 -15.375 1 95.5 167 GLY B CA 1
ATOM 3569 C C . GLY B 1 16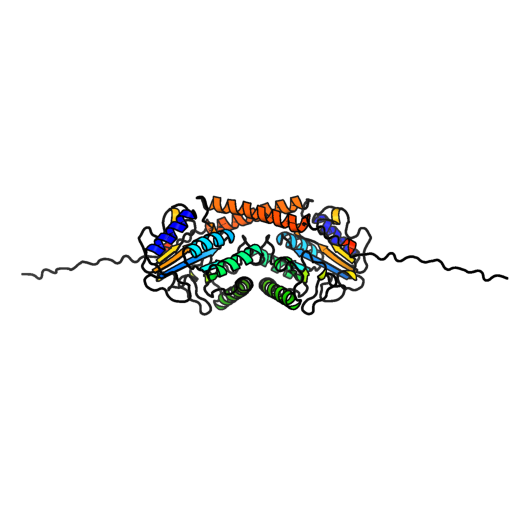7 ? 6.207 -19.344 -16.609 1 95.5 167 GLY B C 1
ATOM 3570 O O . GLY B 1 167 ? 6.816 -19.562 -17.672 1 95.5 167 GLY B O 1
ATOM 3571 N N . ASP B 1 168 ? 5.348 -18.359 -16.453 1 94.69 168 ASP B N 1
ATOM 3572 C CA . ASP B 1 168 ? 4.969 -17.547 -17.609 1 94.69 168 ASP B CA 1
ATOM 3573 C C . ASP B 1 168 ? 5.695 -16.203 -17.609 1 94.69 168 ASP B C 1
ATOM 3575 O O . ASP B 1 168 ? 5.344 -15.312 -18.375 1 94.69 168 ASP B O 1
ATOM 3579 N N . SER B 1 169 ? 6.664 -16.062 -16.766 1 87.06 169 SER B N 1
ATOM 3580 C CA . SER B 1 169 ? 7.387 -14.797 -16.625 1 87.06 169 SER B CA 1
ATOM 3581 C C . SER B 1 169 ? 7.789 -14.242 -17.984 1 87.06 169 SER B C 1
ATOM 3583 O O . SER B 1 169 ? 8.203 -14.992 -18.875 1 87.06 169 SER B O 1
ATOM 3585 N N . ASN B 1 170 ? 7.605 -12.891 -18.172 1 79.88 170 ASN B N 1
ATOM 3586 C CA . ASN B 1 170 ? 7.965 -12.18 -19.391 1 79.88 170 ASN B CA 1
ATOM 3587 C C . ASN B 1 170 ? 7.199 -12.711 -20.594 1 79.88 170 ASN B C 1
ATOM 3589 O O . ASN B 1 170 ? 7.688 -12.648 -21.719 1 79.88 170 ASN B O 1
ATOM 3593 N N . GLN B 1 171 ? 6.141 -13.359 -20.328 1 91.06 171 GLN B N 1
ATOM 3594 C CA . GLN B 1 171 ? 5.277 -13.945 -21.344 1 91.06 171 GLN B CA 1
ATOM 3595 C C . GLN B 1 171 ? 6.031 -14.977 -22.188 1 91.06 171 GLN B C 1
ATOM 3597 O O . GLN B 1 171 ? 5.805 -15.094 -23.391 1 91.06 171 GLN B O 1
ATOM 3602 N N . ARG B 1 172 ? 6.879 -15.68 -21.547 1 91 172 ARG B N 1
ATOM 3603 C CA . ARG B 1 172 ? 7.723 -16.641 -22.25 1 91 172 ARG B CA 1
ATOM 3604 C C . ARG B 1 172 ? 6.887 -17.766 -22.844 1 91 172 ARG B C 1
ATOM 3606 O O . ARG B 1 172 ? 7.332 -18.453 -23.766 1 91 172 ARG B O 1
ATOM 3613 N N . TRP B 1 173 ? 5.699 -18 -22.328 1 95.75 173 TRP B N 1
ATOM 3614 C CA . TRP B 1 173 ? 4.836 -19.078 -22.812 1 95.75 173 TRP B CA 1
ATOM 3615 C C . TRP B 1 173 ? 4.402 -18.828 -24.25 1 95.75 173 TRP B C 1
ATOM 3617 O O . TRP B 1 173 ? 3.908 -19.734 -24.922 1 95.75 173 TRP B O 1
ATOM 3627 N N . ARG B 1 174 ? 4.512 -17.531 -24.75 1 94.44 174 ARG B N 1
ATOM 3628 C CA . ARG B 1 174 ? 4.242 -17.25 -26.156 1 94.44 174 ARG B CA 1
ATOM 3629 C C . ARG B 1 174 ? 5.094 -18.125 -27.062 1 94.44 174 ARG B C 1
ATOM 3631 O O . ARG B 1 174 ? 4.613 -18.609 -28.094 1 94.44 174 ARG B O 1
ATOM 3638 N N . ASP B 1 175 ? 6.324 -18.281 -26.625 1 92.31 175 ASP B N 1
ATOM 3639 C CA . ASP B 1 175 ? 7.289 -19.016 -27.438 1 92.31 175 ASP B CA 1
ATOM 3640 C C . ASP B 1 175 ? 7.496 -20.438 -26.922 1 92.31 175 ASP B C 1
ATOM 3642 O O . ASP B 1 175 ? 7.82 -21.344 -27.688 1 92.31 175 ASP B O 1
ATOM 3646 N N . GLU B 1 176 ? 7.324 -20.578 -25.609 1 93.56 176 GLU B N 1
ATOM 3647 C CA . GLU B 1 176 ? 7.52 -21.875 -24.938 1 93.56 176 GLU B CA 1
ATOM 3648 C C . GLU B 1 176 ? 6.297 -22.25 -24.109 1 93.56 176 GLU B C 1
ATOM 3650 O O . GLU B 1 176 ? 6.316 -22.156 -22.891 1 93.56 176 GLU B O 1
ATOM 3655 N N . PRO B 1 177 ? 5.348 -22.781 -24.828 1 95.62 177 PRO B N 1
ATOM 3656 C CA . PRO B 1 177 ? 4.145 -23.156 -24.078 1 95.62 177 PRO B CA 1
ATOM 3657 C C . PRO B 1 177 ? 4.43 -24.156 -22.953 1 95.62 177 PRO B C 1
ATOM 3659 O O . PRO B 1 177 ? 5.293 -25.031 -23.109 1 95.62 177 PRO B O 1
ATOM 3662 N N . PRO B 1 178 ? 3.73 -24.125 -21.828 1 96.19 178 PRO B N 1
ATOM 3663 C CA . PRO B 1 178 ? 4.098 -24.859 -20.625 1 96.19 178 PRO B CA 1
ATOM 3664 C C . PRO B 1 178 ? 3.961 -26.375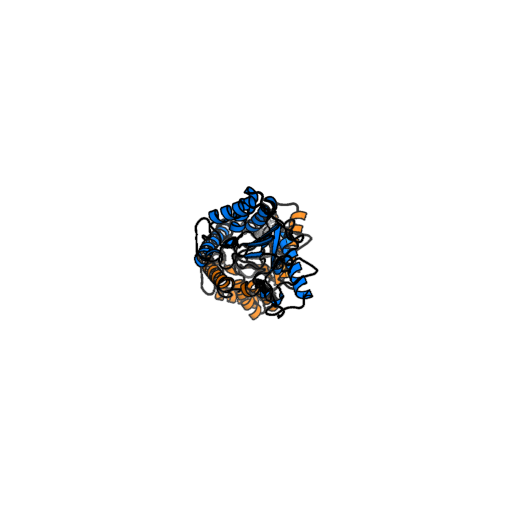 -20.781 1 96.19 178 PRO B C 1
ATOM 3666 O O . PRO B 1 178 ? 4.582 -27.141 -20.047 1 96.19 178 PRO B O 1
ATOM 3669 N N . LEU B 1 179 ? 3.197 -26.938 -21.766 1 96.62 179 LEU B N 1
ATOM 3670 C CA . LEU B 1 179 ? 2.982 -28.375 -21.906 1 96.62 179 LEU B CA 1
ATOM 3671 C C . LEU B 1 179 ? 3.473 -28.859 -23.266 1 96.62 179 LEU B C 1
ATOM 3673 O O . LEU B 1 179 ? 3.049 -29.922 -23.734 1 96.62 179 LEU B O 1
ATOM 3677 N N . ALA B 1 180 ? 4.281 -28.047 -23.859 1 93.25 180 ALA B N 1
ATOM 3678 C CA . ALA B 1 180 ? 4.777 -28.391 -25.203 1 93.25 180 ALA B CA 1
ATOM 3679 C C . ALA B 1 180 ? 5.504 -29.734 -25.172 1 93.25 180 ALA B C 1
ATOM 3681 O O . ALA B 1 180 ? 5.469 -30.484 -26.156 1 93.25 180 ALA B O 1
ATOM 3682 N N . ASP B 1 181 ? 6.168 -30.078 -24.078 1 92.44 181 ASP B N 1
ATOM 3683 C CA . ASP B 1 181 ? 6.934 -31.312 -23.969 1 92.44 181 ASP B CA 1
ATOM 3684 C C . ASP B 1 181 ? 6.152 -32.375 -23.219 1 92.44 181 ASP B C 1
ATOM 3686 O O . ASP B 1 181 ? 6.73 -33.375 -22.75 1 92.44 181 ASP B O 1
ATOM 3690 N N . GLY B 1 182 ? 4.883 -32.188 -23.078 1 95.19 182 GLY B N 1
ATOM 3691 C CA . GLY B 1 182 ? 4.027 -33.156 -22.422 1 95.19 182 GLY B CA 1
ATOM 3692 C C . GLY B 1 182 ? 3.66 -32.781 -21 1 95.19 182 GLY B C 1
ATOM 3693 O O . GLY B 1 182 ? 3.799 -31.625 -20.609 1 95.19 182 GLY B O 1
ATOM 3694 N N . PHE B 1 183 ? 3.064 -33.781 -20.328 1 97.56 183 PHE B N 1
ATOM 3695 C CA . PHE B 1 183 ? 2.594 -33.594 -18.953 1 97.56 183 PHE B CA 1
ATOM 3696 C C . PHE B 1 183 ? 3.588 -34.188 -17.953 1 97.56 183 PHE B C 1
ATOM 3698 O O . PHE B 1 183 ? 3.67 -35.406 -17.781 1 97.56 183 PHE B O 1
ATOM 3705 N N . PRO B 1 184 ? 4.301 -33.312 -17.281 1 97.06 184 PRO B N 1
ATOM 3706 C CA . PRO B 1 184 ? 5.211 -33.844 -16.25 1 97.06 184 PRO B CA 1
ATOM 3707 C C . PRO B 1 184 ? 4.484 -34.562 -15.141 1 97.06 184 PRO B C 1
ATOM 3709 O O . PRO B 1 184 ? 3.301 -34.312 -14.891 1 97.06 184 PRO B O 1
ATOM 3712 N N . ASP B 1 185 ? 5.227 -35.469 -14.5 1 96.69 185 ASP B N 1
ATOM 3713 C CA . ASP B 1 185 ? 4.652 -36.281 -13.422 1 96.69 185 ASP B CA 1
ATOM 3714 C C . ASP B 1 185 ? 4.223 -35.406 -12.25 1 96.69 185 ASP B C 1
ATOM 3716 O O . ASP B 1 185 ? 3.166 -35.625 -11.656 1 96.69 185 ASP B O 1
ATOM 3720 N N . ARG B 1 186 ? 5.066 -34.438 -11.875 1 96.81 186 ARG B N 1
ATOM 3721 C CA . ARG B 1 186 ? 4.824 -33.406 -10.875 1 96.81 186 ARG B CA 1
ATOM 3722 C C . ARG B 1 186 ? 5.332 -32.031 -11.352 1 96.81 186 ARG B C 1
ATOM 3724 O O . ARG B 1 186 ? 6.363 -31.969 -12.023 1 96.81 186 ARG B O 1
ATOM 3731 N N . MET B 1 187 ? 4.586 -31 -10.945 1 96.38 187 MET B N 1
ATOM 3732 C CA . MET B 1 187 ? 5.086 -29.719 -11.438 1 96.38 187 MET B CA 1
ATOM 3733 C C . MET B 1 187 ? 4.57 -28.578 -10.586 1 96.38 187 MET B C 1
ATOM 3735 O O . MET B 1 187 ? 3.539 -28.703 -9.922 1 96.38 187 MET B O 1
ATOM 3739 N N . GLN B 1 188 ? 5.324 -27.531 -10.555 1 97.75 188 GLN B N 1
ATOM 3740 C CA . GLN B 1 188 ? 4.898 -26.203 -10.125 1 97.75 188 GLN B CA 1
ATOM 3741 C C . GLN B 1 188 ? 4.641 -25.297 -11.328 1 97.75 188 GLN B C 1
ATOM 3743 O O . GLN B 1 188 ? 5.492 -25.172 -12.211 1 97.75 188 GLN B O 1
ATOM 3748 N N . VAL B 1 189 ? 3.449 -24.75 -11.359 1 98.19 189 VAL B N 1
ATOM 3749 C CA . VAL B 1 189 ? 3.094 -23.781 -12.391 1 98.19 189 VAL B CA 1
ATOM 3750 C C . VAL B 1 189 ? 3.002 -22.391 -11.773 1 98.19 189 VAL B C 1
ATOM 3752 O O . VAL B 1 189 ? 2.311 -22.188 -10.773 1 98.19 189 VAL B O 1
ATOM 3755 N N . LEU B 1 190 ? 3.746 -21.469 -12.336 1 98.06 190 LEU B N 1
ATOM 3756 C CA . LEU B 1 190 ? 3.709 -20.062 -11.922 1 98.06 190 LEU B CA 1
ATOM 3757 C C . LEU B 1 190 ? 3.09 -19.188 -13.008 1 98.06 190 LEU B C 1
ATOM 3759 O O . LEU B 1 190 ? 3.523 -19.234 -14.164 1 98.06 190 LEU B O 1
ATOM 3763 N N . THR B 1 191 ? 2.059 -18.469 -12.648 1 97.88 191 THR B N 1
ATOM 3764 C CA . THR B 1 191 ? 1.533 -17.469 -13.562 1 97.88 191 THR B CA 1
ATOM 3765 C C . THR B 1 191 ? 1.48 -16.094 -12.883 1 97.88 191 THR B C 1
ATOM 3767 O O . THR B 1 191 ? 1.538 -16 -11.656 1 97.88 191 THR B O 1
ATOM 3770 N N . HIS B 1 192 ? 1.439 -15.07 -13.703 1 96.19 192 HIS B N 1
ATOM 3771 C CA . HIS B 1 192 ? 1.258 -13.688 -13.281 1 96.19 192 HIS B CA 1
ATOM 3772 C C . HIS B 1 192 ? -0.052 -13.117 -13.812 1 96.19 192 HIS B C 1
ATOM 3774 O O . HIS B 1 192 ? -0.145 -12.75 -14.992 1 96.19 192 HIS B O 1
ATOM 3780 N N . PRO B 1 193 ? -1.009 -12.961 -12.945 1 96.44 193 PRO B N 1
ATOM 3781 C CA . PRO B 1 193 ? -2.344 -12.555 -13.383 1 96.44 193 PRO B CA 1
ATOM 3782 C C . PRO B 1 193 ? -2.318 -11.305 -14.266 1 96.44 193 PRO B C 1
ATOM 3784 O O . PRO B 1 193 ? -3.086 -11.203 -15.219 1 96.44 193 PRO B O 1
ATOM 3787 N N . GLY B 1 194 ? -1.449 -10.43 -13.992 1 91 194 GLY B N 1
ATOM 3788 C CA . GLY B 1 194 ? -1.384 -9.172 -14.719 1 91 194 GLY B CA 1
ATOM 3789 C C . GLY B 1 194 ? -1.052 -9.344 -16.188 1 91 194 GLY B C 1
ATOM 3790 O O . GLY B 1 194 ? -1.267 -8.43 -16.984 1 91 194 GLY B O 1
ATOM 3791 N N . LEU B 1 195 ? -0.558 -10.453 -16.578 1 92.19 195 LEU B N 1
ATOM 3792 C CA . LEU B 1 195 ? -0.126 -10.695 -17.953 1 92.19 195 LEU B CA 1
ATOM 3793 C C . LEU B 1 195 ? -1.3 -11.133 -18.812 1 92.19 195 LEU B C 1
ATOM 3795 O O . LEU B 1 195 ? -1.199 -11.133 -20.047 1 92.19 195 LEU B O 1
ATOM 3799 N N . TRP B 1 196 ? -2.369 -11.516 -18.219 1 96.06 196 TRP B N 1
ATOM 3800 C CA . TRP B 1 196 ? -3.486 -12.141 -18.922 1 96.06 196 TRP B CA 1
ATOM 3801 C C . TRP B 1 196 ? -4.637 -11.148 -19.094 1 96.06 196 TRP B C 1
ATOM 3803 O O . TRP B 1 196 ? -4.711 -10.141 -18.391 1 96.06 196 TRP B O 1
ATOM 3813 N N . GLY B 1 197 ? -5.484 -11.367 -20.125 1 95.69 197 GLY B N 1
ATOM 3814 C CA . GLY B 1 197 ? -6.629 -10.508 -20.375 1 95.69 197 GLY B CA 1
ATOM 3815 C C . GLY B 1 197 ? -7.641 -11.133 -21.312 1 95.69 197 GLY B C 1
ATOM 3816 O O . GLY B 1 197 ? -7.469 -12.273 -21.75 1 95.69 197 GLY B O 1
ATOM 3817 N N . GLU B 1 198 ? -8.719 -10.328 -21.562 1 96 198 GLU B N 1
ATOM 3818 C CA . GLU B 1 198 ? -9.75 -10.812 -22.484 1 96 198 GLU B CA 1
ATOM 3819 C C . GLU B 1 198 ? -9.203 -10.922 -23.906 1 96 198 GLU B C 1
ATOM 3821 O O . GLU B 1 198 ? -9.547 -11.852 -24.641 1 96 198 GLU B O 1
ATOM 3826 N N . GLU B 1 199 ? -8.359 -9.984 -24.25 1 96.19 199 GLU B N 1
ATOM 3827 C CA . GLU B 1 199 ? -7.68 -9.977 -25.547 1 96.19 199 GLU B CA 1
ATOM 3828 C C . GLU B 1 199 ? -6.172 -10.117 -25.375 1 96.19 199 GLU B C 1
ATOM 3830 O O . GLU B 1 199 ? -5.625 -9.805 -24.312 1 96.19 199 GLU B O 1
ATOM 3835 N N . ASP B 1 200 ? -5.609 -10.688 -26.422 1 96.88 200 ASP B N 1
ATOM 3836 C CA . ASP B 1 200 ? -4.156 -10.828 -26.391 1 96.88 200 ASP B CA 1
ATOM 3837 C C . ASP B 1 200 ? -3.473 -9.461 -26.422 1 96.88 200 ASP B C 1
ATOM 3839 O O . ASP B 1 200 ? -3.941 -8.539 -27.094 1 96.88 200 ASP B O 1
ATOM 3843 N N . ALA B 1 201 ? -2.42 -9.281 -25.641 1 92.94 201 ALA B N 1
ATOM 3844 C CA . ALA B 1 201 ? -1.635 -8.055 -25.594 1 92.94 201 ALA B CA 1
ATOM 3845 C C . ALA B 1 201 ? -0.205 -8.336 -25.141 1 92.94 201 ALA B C 1
ATOM 3847 O O . ALA B 1 201 ? 0.035 -9.266 -24.359 1 92.94 201 ALA B O 1
ATOM 3848 N N . SER B 1 202 ? 0.659 -7.535 -25.656 1 88 202 SER B N 1
ATOM 3849 C CA . SER B 1 202 ? 2.051 -7.633 -25.219 1 88 202 SER B CA 1
ATOM 3850 C C . SER B 1 202 ? 2.223 -7.137 -23.797 1 88 202 SER B C 1
ATOM 3852 O O . SER B 1 202 ? 1.312 -6.527 -23.219 1 88 202 SER B O 1
ATOM 3854 N N . PHE B 1 203 ? 3.338 -7.473 -23.297 1 82.19 203 PHE B N 1
ATOM 3855 C CA . PHE B 1 203 ? 3.674 -7.012 -21.953 1 82.19 203 PHE B CA 1
ATOM 3856 C C . PHE B 1 203 ? 3.547 -5.496 -21.844 1 82.19 203 PHE B C 1
ATOM 3858 O O . PHE B 1 203 ? 2.934 -4.984 -20.906 1 82.19 203 PHE B O 1
ATOM 3865 N N . VAL B 1 204 ? 4.035 -4.797 -22.766 1 75.06 204 VAL B N 1
ATOM 3866 C CA . VAL B 1 204 ? 4.039 -3.34 -22.781 1 75.06 204 VAL B CA 1
ATOM 3867 C C . VAL B 1 204 ? 2.609 -2.816 -22.859 1 75.06 204 VAL B C 1
ATOM 3869 O O . VAL B 1 204 ? 2.248 -1.859 -22.172 1 75.06 204 VAL B O 1
ATOM 3872 N N . GLU B 1 205 ? 1.823 -3.469 -23.672 1 81.75 205 GLU B N 1
ATOM 3873 C CA . GLU B 1 205 ? 0.429 -3.062 -23.812 1 81.75 205 GLU B CA 1
ATOM 3874 C C . GLU B 1 205 ? -0.345 -3.291 -22.516 1 81.75 205 GLU B C 1
ATOM 3876 O O . GLU B 1 205 ? -1.202 -2.484 -22.141 1 81.75 205 GLU B O 1
ATOM 3881 N N . ARG B 1 206 ? -0.03 -4.414 -21.844 1 83.5 206 ARG B N 1
ATOM 3882 C CA . ARG B 1 206 ? -0.664 -4.723 -20.562 1 83.5 206 ARG B CA 1
ATOM 3883 C C . ARG B 1 206 ? -0.321 -3.672 -19.516 1 83.5 206 ARG B C 1
ATOM 3885 O O . ARG B 1 206 ? -1.195 -3.219 -18.766 1 83.5 206 ARG B O 1
ATOM 3892 N N . LEU B 1 207 ? 0.791 -3.299 -19.516 1 72.94 207 LEU B N 1
ATOM 3893 C CA . LEU B 1 207 ? 1.264 -2.305 -18.547 1 72.94 207 LEU B CA 1
ATOM 3894 C C . LEU B 1 207 ? 0.628 -0.945 -18.828 1 72.94 207 LEU B C 1
ATOM 3896 O O . LEU B 1 207 ? 0.236 -0.242 -17.891 1 72.94 207 LEU B O 1
ATOM 3900 N N . SER B 1 208 ? 0.49 -0.631 -20.062 1 71.62 208 SER B N 1
ATOM 3901 C CA . SER B 1 208 ? -0.107 0.646 -20.438 1 71.62 208 SER B CA 1
ATOM 3902 C C . SER B 1 208 ? -1.578 0.706 -20.047 1 71.62 208 SER B C 1
ATOM 3904 O O . SER B 1 208 ? -2.061 1.743 -19.594 1 71.62 208 SER B O 1
ATOM 3906 N N . ALA B 1 209 ? -2.227 -0.376 -20.156 1 74 209 ALA B N 1
ATOM 3907 C CA . ALA B 1 209 ? -3.639 -0.442 -19.797 1 74 209 ALA B CA 1
ATOM 3908 C C . ALA B 1 209 ? -3.826 -0.263 -18.297 1 74 209 ALA B C 1
ATOM 3910 O O . ALA B 1 209 ? -4.801 0.348 -17.859 1 74 209 ALA B O 1
ATOM 3911 N N . LEU B 1 210 ? -2.963 -0.791 -17.594 1 70.06 210 LEU B N 1
ATOM 3912 C CA . LEU B 1 210 ? -2.99 -0.65 -16.141 1 70.06 210 LEU B CA 1
ATOM 3913 C C . LEU B 1 210 ? -2.846 0.812 -15.734 1 70.06 210 LEU B C 1
ATOM 3915 O O . LEU B 1 210 ? -3.549 1.285 -14.844 1 70.06 210 LEU B O 1
ATOM 3919 N N . GLU B 1 211 ? -2.027 1.396 -16.391 1 63.75 211 GLU B N 1
ATOM 3920 C CA . GLU B 1 211 ? -1.805 2.812 -16.109 1 63.75 211 GLU B CA 1
ATOM 3921 C C . GLU B 1 211 ? -3.09 3.617 -16.281 1 63.75 211 GLU B C 1
ATOM 3923 O O . GLU B 1 211 ? -3.434 4.438 -15.422 1 63.75 211 GLU B O 1
ATOM 3928 N N . ASP B 1 212 ? -3.74 3.305 -17.25 1 61.75 212 ASP B N 1
ATOM 3929 C CA . ASP B 1 212 ? -4.98 4.016 -17.547 1 61.75 212 ASP B CA 1
ATOM 3930 C C . ASP B 1 212 ? -6.043 3.732 -16.484 1 61.75 212 ASP B C 1
ATOM 3932 O O . ASP B 1 212 ? -6.746 4.645 -16.047 1 61.75 212 ASP B O 1
ATOM 3936 N N . SER B 1 213 ? -6.055 2.562 -16.047 1 61.91 213 SER B N 1
ATOM 3937 C CA . SER B 1 213 ? -7.059 2.166 -15.062 1 61.91 213 SER B CA 1
ATOM 3938 C C . SER B 1 213 ? -6.746 2.756 -13.695 1 61.91 213 SER B C 1
ATOM 3940 O O . SER B 1 213 ? -7.648 3.221 -12.992 1 61.91 213 SER B O 1
ATOM 3942 N N . THR B 1 214 ? -5.496 2.627 -13.43 1 60.81 214 THR B N 1
ATOM 3943 C CA . THR B 1 214 ? -5.082 3.182 -12.141 1 60.81 214 THR B CA 1
ATOM 3944 C C . THR B 1 214 ? -5.348 4.684 -12.094 1 60.81 214 THR B C 1
ATOM 3946 O O . THR B 1 214 ? -5.824 5.203 -11.078 1 60.81 214 THR B O 1
ATOM 3949 N N . LEU B 1 215 ? -5.133 5.242 -13.211 1 59.5 215 LEU B N 1
ATOM 3950 C CA . LEU B 1 215 ? -5.41 6.672 -13.297 1 59.5 215 LEU B CA 1
ATOM 3951 C C . LEU B 1 215 ? -6.898 6.949 -13.117 1 59.5 215 LEU B C 1
ATOM 3953 O O . LEU B 1 215 ? -7.281 7.898 -12.43 1 59.5 215 LEU B O 1
ATOM 3957 N N . GLY B 1 216 ? -7.609 6.176 -13.789 1 58.34 216 GLY B N 1
ATOM 3958 C CA . GLY B 1 216 ? -9.047 6.344 -13.664 1 58.34 216 GLY B CA 1
ATOM 3959 C C . GLY B 1 216 ? -9.547 6.18 -12.242 1 58.34 216 GLY B C 1
ATOM 3960 O O . GLY B 1 216 ? -10.359 6.977 -11.766 1 58.34 216 GLY B O 1
ATOM 3961 N N . ARG B 1 217 ? -9.016 5.301 -11.562 1 59 217 ARG B N 1
ATOM 3962 C CA . ARG B 1 217 ? -9.43 5.043 -10.188 1 59 217 ARG B CA 1
ATOM 3963 C C . ARG B 1 217 ? -8.961 6.152 -9.25 1 59 217 ARG B C 1
ATOM 3965 O O . ARG B 1 217 ? -9.703 6.582 -8.367 1 59 217 ARG B O 1
ATOM 3972 N N . THR B 1 218 ? -7.77 6.484 -9.547 1 58.22 218 THR B N 1
ATOM 3973 C CA . THR B 1 218 ? -7.227 7.574 -8.742 1 58.22 218 THR B CA 1
ATOM 3974 C C . THR B 1 218 ? -8.062 8.836 -8.906 1 58.22 218 THR B C 1
ATOM 3976 O O . THR B 1 218 ? -8.375 9.516 -7.93 1 58.22 218 THR B O 1
ATOM 3979 N N . ARG B 1 219 ? -8.469 9.031 -10.117 1 56 219 ARG B N 1
ATOM 3980 C CA . ARG B 1 219 ? -9.289 10.203 -10.398 1 56 219 ARG B CA 1
ATOM 3981 C C . ARG B 1 219 ? -10.633 10.109 -9.688 1 56 219 ARG B C 1
ATOM 3983 O O . ARG B 1 219 ? -11.102 11.086 -9.094 1 56 219 ARG B O 1
ATOM 3990 N N . ARG B 1 220 ? -11.219 9.055 -9.734 1 55.66 220 ARG B N 1
ATOM 3991 C CA . ARG B 1 220 ? -12.523 8.859 -9.109 1 55.66 220 ARG B CA 1
ATOM 3992 C C . ARG B 1 220 ? -12.438 9 -7.598 1 55.66 220 ARG B C 1
ATOM 3994 O O . ARG B 1 220 ? -13.32 9.594 -6.973 1 55.66 220 ARG B O 1
ATOM 4001 N N . PHE B 1 221 ? -11.469 8.492 -7.012 1 55.81 221 PHE B N 1
ATOM 4002 C CA . PHE B 1 221 ? -11.258 8.586 -5.57 1 55.81 221 PHE B CA 1
ATOM 4003 C C . PHE B 1 221 ? -11.125 10.039 -5.137 1 55.81 221 PHE B C 1
ATOM 4005 O O . PHE B 1 221 ? -11.758 10.461 -4.168 1 55.81 221 PHE B O 1
ATOM 4012 N N . MET B 1 222 ? -10.367 10.695 -5.859 1 55.66 222 MET B N 1
ATOM 4013 C CA . MET B 1 222 ? -10.117 12.094 -5.52 1 55.66 222 MET B CA 1
ATOM 4014 C C . MET B 1 222 ? -11.398 12.914 -5.621 1 55.66 222 MET B C 1
ATOM 4016 O O . MET B 1 222 ? -11.672 13.758 -4.762 1 55.66 222 MET B O 1
ATOM 4020 N N . GLU B 1 223 ? -12.117 12.703 -6.656 1 52.38 223 GLU B N 1
ATOM 4021 C CA . GLU B 1 223 ? -13.375 13.414 -6.836 1 52.38 223 GLU B CA 1
ATOM 4022 C C . GLU B 1 223 ? -14.336 13.133 -5.684 1 52.38 223 GLU B C 1
ATOM 4024 O O . GLU B 1 223 ? -14.984 14.047 -5.172 1 52.38 223 GLU B O 1
ATOM 4029 N N . GLU B 1 224 ? -14.398 11.961 -5.254 1 54.06 224 GLU B N 1
ATOM 4030 C CA . GLU B 1 224 ? -15.305 11.555 -4.184 1 54.06 224 GLU B CA 1
ATOM 4031 C C . GLU B 1 224 ? -14.852 12.117 -2.838 1 54.06 224 GLU B C 1
ATOM 4033 O O . GLU B 1 224 ? -15.68 12.523 -2.021 1 54.06 224 GLU B O 1
ATOM 4038 N N . GLN B 1 225 ? -13.586 12.133 -2.715 1 51.47 225 GLN B N 1
ATOM 4039 C CA . GLN B 1 225 ? -13.055 12.477 -1.398 1 51.47 225 GLN B CA 1
ATOM 4040 C C . GLN B 1 225 ? -12.914 13.984 -1.239 1 51.47 225 GLN B C 1
ATOM 4042 O O . GLN B 1 225 ? -13.055 14.516 -0.135 1 51.47 225 GLN B O 1
ATOM 4047 N N . PHE B 1 226 ? -12.57 14.641 -2.199 1 50.47 226 PHE B N 1
ATOM 4048 C CA . PHE B 1 226 ? -12.125 16.016 -2.027 1 50.47 226 PHE B CA 1
ATOM 4049 C C . PHE B 1 226 ? -13.102 16.984 -2.686 1 50.47 226 PHE B C 1
ATOM 4051 O O . PHE B 1 226 ? -13.156 18.172 -2.332 1 50.47 226 PHE B O 1
ATOM 4058 N N . VAL B 1 227 ? -13.883 16.516 -3.559 1 44.47 227 VAL B N 1
ATOM 4059 C CA . VAL B 1 227 ? -14.758 17.453 -4.254 1 44.47 227 VAL B CA 1
ATOM 4060 C C . VAL B 1 227 ? -16.188 17.328 -3.719 1 44.47 227 VAL B C 1
ATOM 4062 O O . VAL B 1 227 ? -16.828 18.328 -3.43 1 44.47 227 VAL B O 1
ATOM 4065 N N . GLU B 1 228 ? -16.641 16.25 -3.637 1 46.25 228 GLU B N 1
ATOM 4066 C CA . GLU B 1 228 ? -18.062 16.078 -3.314 1 46.25 228 GLU B CA 1
ATOM 4067 C C . GLU B 1 228 ? -18.328 16.391 -1.842 1 46.25 228 GLU B C 1
ATOM 4069 O O . GLU B 1 228 ? -19.391 16.891 -1.49 1 46.25 228 GLU B O 1
ATOM 4074 N N . LYS B 1 229 ? -17.516 15.93 -0.952 1 48.66 229 LYS B N 1
ATOM 4075 C CA . LYS B 1 229 ? -17.953 16.141 0.423 1 48.66 229 LYS B CA 1
ATOM 4076 C C . LYS B 1 229 ? -17.297 17.391 1.018 1 48.66 229 LYS B C 1
ATOM 4078 O O . LYS B 1 229 ? -16.125 17.344 1.411 1 48.66 229 LYS B O 1
ATOM 4083 N N . LYS B 1 230 ? -17.781 18.609 0.592 1 41.72 230 LYS B N 1
ATOM 4084 C CA . LYS B 1 230 ? -17.438 19.875 1.23 1 41.72 230 LYS B CA 1
ATOM 4085 C C . LYS B 1 230 ? -17.656 19.812 2.74 1 41.72 230 LYS B C 1
ATOM 4087 O O . LYS B 1 230 ? -18.781 19.719 3.207 1 41.72 230 LYS B O 1
ATOM 4092 N N . TYR B 1 231 ? -16.797 19.219 3.5 1 38.38 231 TYR B N 1
ATOM 4093 C CA . TYR B 1 231 ? -16.938 19.297 4.949 1 38.38 231 TYR B CA 1
ATOM 4094 C C . TYR B 1 231 ? -17.094 20.75 5.402 1 38.38 231 TYR B C 1
ATOM 4096 O O . TYR B 1 231 ? -16.25 21.594 5.102 1 38.38 231 TYR B O 1
ATOM 4104 N N . ASN B 1 232 ? -18.219 21.203 5.582 1 34.97 232 ASN B N 1
ATOM 4105 C CA . ASN B 1 232 ? -18.516 22.484 6.215 1 34.97 232 ASN B CA 1
ATOM 4106 C C . ASN B 1 232 ? -17.984 22.531 7.648 1 34.97 232 ASN B C 1
ATOM 4108 O O . ASN B 1 232 ? -18.656 22.094 8.578 1 34.97 232 ASN B O 1
ATOM 4112 N N . ILE B 1 233 ? -16.734 22.547 7.969 1 38.44 233 ILE B N 1
ATOM 4113 C CA . ILE B 1 233 ? -16.141 22.781 9.281 1 38.44 233 ILE B CA 1
ATOM 4114 C C . ILE B 1 233 ? -16.75 24.031 9.906 1 38.44 233 ILE B C 1
ATOM 4116 O O . ILE B 1 233 ? -16.797 24.156 11.133 1 38.44 233 ILE B O 1
ATOM 4120 N N . ASP B 1 234 ? -17.125 24.969 9.117 1 40.09 234 ASP B N 1
ATOM 4121 C CA . ASP B 1 234 ? -17.672 26.219 9.641 1 40.09 234 ASP B CA 1
ATOM 4122 C C . ASP B 1 234 ? -18.859 25.953 10.57 1 40.09 234 ASP B C 1
ATOM 4124 O O . ASP B 1 234 ? -19.094 26.719 11.516 1 40.09 234 ASP B O 1
ATOM 4128 N N . GLU B 1 235 ? -19.531 25.016 10.367 1 41.5 235 GLU B N 1
ATOM 4129 C CA . GLU B 1 235 ? -20.703 24.828 11.219 1 41.5 235 GLU B CA 1
ATOM 4130 C C . GLU B 1 235 ? -20.281 24.406 12.625 1 41.5 235 GLU B C 1
ATOM 4132 O O . GLU B 1 235 ? -21.016 24.656 13.594 1 41.5 235 GLU B O 1
ATOM 4137 N N . PHE B 1 236 ? -19.094 23.875 12.75 1 41.56 236 PHE B N 1
ATOM 4138 C CA . PHE B 1 236 ? -18.719 23.406 14.078 1 41.56 236 PHE B CA 1
ATOM 4139 C C . PHE B 1 236 ? -17.906 24.469 14.82 1 41.56 236 PHE B C 1
ATOM 4141 O O . PHE B 1 236 ? -17.812 24.438 16.047 1 41.56 236 PHE B O 1
ATOM 4148 N N . CYS B 1 237 ? -17.219 25.312 14.148 1 38.09 237 CYS B N 1
ATOM 4149 C CA . CYS B 1 237 ? -16.516 26.406 14.82 1 38.09 237 CYS B CA 1
ATOM 4150 C C . CYS B 1 237 ? -17.438 27.594 15.055 1 38.09 237 CYS B C 1
ATOM 4152 O O . CYS B 1 237 ? -17.625 28.438 14.172 1 38.09 237 CYS B O 1
ATOM 4154 N N . ASP B 1 238 ? -18.656 27.453 15.43 1 33.06 238 ASP B N 1
ATOM 4155 C CA . ASP B 1 238 ? -19.453 28.625 15.812 1 33.06 238 ASP B CA 1
ATOM 4156 C C . ASP B 1 238 ? -18.688 29.5 16.812 1 33.06 238 ASP B C 1
ATOM 4158 O O . ASP B 1 238 ? -18.438 29.094 17.938 1 33.06 238 ASP B O 1
ATOM 4162 N N . PHE B 1 239 ? -17.875 30.438 16.391 1 33.62 239 PHE B N 1
ATOM 4163 C CA . PHE B 1 239 ? -17.438 31.578 17.203 1 33.62 239 PHE B CA 1
ATOM 4164 C C . PHE B 1 239 ? -18.625 32.219 17.906 1 33.62 239 PHE B C 1
ATOM 4166 O O . PHE B 1 239 ? -19.578 32.656 17.266 1 33.62 239 PHE B O 1
ATOM 4173 N N . GLY B 1 240 ? -19.062 31.891 19.062 1 30.25 240 GLY B N 1
ATOM 4174 C CA . GLY B 1 240 ? -19.984 32.625 19.906 1 30.25 240 GLY B CA 1
ATOM 4175 C C . GLY B 1 240 ? -19.828 34.125 19.797 1 30.25 240 GLY B C 1
ATOM 4176 O O . GLY B 1 240 ? -18.703 34.656 19.781 1 30.25 240 GLY B O 1
ATOM 4177 N N . GLU B 1 241 ? -20.75 34.875 19.266 1 31.47 241 GLU B N 1
ATOM 4178 C CA . GLU B 1 241 ? -21 36.312 19.438 1 31.47 241 GLU B CA 1
ATOM 4179 C C . GLU B 1 241 ? -20.891 36.719 20.906 1 31.47 241 GLU B C 1
ATOM 4181 O O . GLU B 1 241 ? -21.719 36.312 21.734 1 31.47 241 GLU B O 1
ATOM 4186 N N . PHE B 1 242 ? -19.797 36.906 21.516 1 27.61 242 PHE B N 1
ATOM 4187 C CA . PHE B 1 242 ? -19.75 37.719 22.719 1 27.61 242 PHE B CA 1
ATOM 4188 C C . PHE B 1 242 ? -20.547 39 22.531 1 27.61 242 PHE B C 1
ATOM 4190 O O . PHE B 1 242 ? -20.203 39.844 21.719 1 27.61 242 PHE B O 1
ATOM 4197 N N . GLU B 1 243 ? -21.891 39.062 22.766 1 29.16 243 GLU B N 1
ATOM 4198 C CA . GLU B 1 243 ? -22.75 40.219 23 1 29.16 243 GLU B CA 1
ATOM 4199 C C . GLU B 1 243 ? -22.141 41.156 24.031 1 29.16 243 GLU B C 1
ATOM 4201 O O . GLU B 1 243 ? -21.891 40.75 25.172 1 29.16 243 GLU B O 1
ATOM 4206 N N . ALA B 1 244 ? -21.438 42.281 23.719 1 28.2 244 ALA B N 1
ATOM 4207 C CA . ALA B 1 244 ? -21.156 43.531 24.422 1 28.2 244 ALA B CA 1
ATOM 4208 C C . ALA B 1 244 ? -22.438 44.094 25.047 1 28.2 244 ALA B C 1
ATOM 4210 O O . ALA B 1 244 ? -23.266 44.688 24.359 1 28.2 244 ALA B O 1
ATOM 4211 N N . SER B 1 245 ? -23.219 43.375 25.875 1 27.19 245 SER B N 1
ATOM 4212 C CA . SER B 1 245 ? -24.281 43.969 26.688 1 27.19 245 SER B CA 1
ATOM 4213 C C . SER B 1 245 ? -23.75 45.125 27.531 1 27.19 245 SER B C 1
ATOM 4215 O O . SER B 1 245 ? -23.047 44.906 28.516 1 27.19 245 SER B O 1
ATOM 4217 N N . GLY B 1 246 ? -23.234 46.25 26.984 1 24.73 246 GLY B N 1
ATOM 4218 C CA . GLY B 1 246 ? -23.047 47.562 27.562 1 24.73 246 GLY B CA 1
ATOM 4219 C C . GLY B 1 246 ? -24.312 48.156 28.156 1 24.73 246 GLY B C 1
ATOM 4220 O O . GLY B 1 246 ? -24.391 49.344 28.422 1 24.73 246 GLY B O 1
ATOM 4221 N N . ARG B 1 247 ? -25.516 47.562 28.141 1 28.12 247 ARG B N 1
ATOM 4222 C CA . ARG B 1 247 ? -26.609 48.438 28.562 1 28.12 247 ARG B CA 1
ATOM 4223 C C . ARG B 1 247 ? -26.531 48.688 30.062 1 28.12 247 ARG B C 1
ATOM 4225 O O . ARG B 1 247 ? -26.781 47.812 30.875 1 28.12 247 ARG B O 1
ATOM 4232 N N . VAL B 1 248 ? -25.609 49.562 30.516 1 26.22 248 VAL B N 1
ATOM 4233 C CA . VAL B 1 248 ? -25.766 50.25 31.797 1 26.22 248 VAL B CA 1
ATOM 4234 C C . VAL B 1 248 ? -27.078 51.031 31.797 1 26.22 248 VAL B C 1
ATOM 4236 O O . VAL B 1 248 ? -27.25 51.969 31 1 26.22 248 VAL B O 1
ATOM 4239 N N . ALA B 1 249 ? -28.219 50.375 32 1 25.83 249 ALA B N 1
ATOM 4240 C CA . ALA B 1 249 ? -29.469 51.031 32.344 1 25.83 249 ALA B CA 1
ATOM 4241 C C . ALA B 1 249 ? -29.297 51.969 33.531 1 25.83 249 ALA B C 1
ATOM 4243 O O . ALA B 1 249 ? -28.969 51.531 34.625 1 25.83 249 ALA B O 1
ATOM 4244 N N . VAL B 1 250 ? -28.812 53.188 33.25 1 25.75 250 VAL B N 1
ATOM 4245 C CA . VAL B 1 250 ? -28.906 54.375 34.094 1 25.75 250 VAL B CA 1
ATOM 4246 C C . VAL B 1 250 ? -30.375 54.625 34.469 1 25.75 250 VAL B C 1
ATOM 4248 O O . VAL B 1 250 ? -31.172 54.938 33.594 1 25.75 250 VAL B O 1
ATOM 4251 N N . SER B 1 251 ? -31.031 53.656 35.125 1 23.5 251 SER B N 1
ATOM 4252 C CA . SER B 1 251 ? -32.281 54 35.75 1 23.5 251 SER B CA 1
ATOM 4253 C C . SER B 1 251 ? -32.156 55.312 36.531 1 23.5 251 SER B C 1
ATOM 4255 O O . SER B 1 251 ? -31.328 55.438 37.438 1 23.5 251 SER B O 1
ATOM 4257 N N . ARG B 1 252 ? -32.406 56.5 35.875 1 21.28 252 ARG B N 1
ATOM 4258 C CA . ARG B 1 252 ? -32.812 57.781 36.406 1 21.28 252 ARG B CA 1
ATOM 4259 C C . ARG B 1 252 ? -33.969 57.594 37.406 1 21.28 252 ARG B C 1
ATOM 4261 O O . ARG B 1 252 ? -35.062 57.188 37 1 21.28 252 ARG B O 1
ATOM 4268 N N . ARG B 1 253 ? -33.656 57.094 38.562 1 25.27 253 ARG B N 1
ATOM 4269 C CA . ARG B 1 253 ? -34.469 57.406 39.719 1 25.27 253 ARG B CA 1
ATOM 4270 C C . ARG B 1 253 ? -34.938 58.844 39.719 1 25.27 253 ARG B C 1
ATOM 4272 O O . ARG B 1 253 ? -34.188 59.781 39.375 1 25.27 253 ARG B O 1
ATOM 4279 N N . GLN B 1 254 ? -36.25 59.156 39.719 1 22.55 254 GLN B N 1
ATOM 4280 C CA . GLN B 1 254 ? -37.312 60.125 39.906 1 22.55 254 GLN B CA 1
ATOM 4281 C C . GLN B 1 254 ? -37.031 61.062 41.062 1 22.55 254 GLN B C 1
ATOM 4283 O O . GLN B 1 254 ? -36.719 60.594 42.188 1 22.55 254 GLN B O 1
ATOM 4288 N N . ARG B 1 255 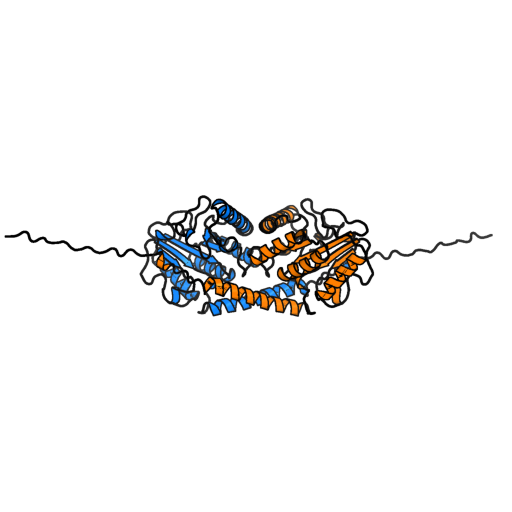? -36.781 62.438 40.781 1 20.59 255 ARG B N 1
ATOM 4289 C CA . ARG B 1 255 ? -37.594 63.5 41.344 1 20.59 255 ARG B CA 1
ATOM 4290 C C . ARG B 1 255 ? -39.062 63.344 41 1 20.59 255 ARG B C 1
ATOM 4292 O O . ARG B 1 255 ? -39.406 62.938 39.875 1 20.59 255 ARG B O 1
#

pLDDT: mean 85.28, std 21.7, range [20.59, 98.88]

Radius of gyration: 28.97 Å; Cα contacts (8 Å, |Δi|>4): 820; chains: 2; bounding box: 76×134×71 Å

Solvent-accessible surface area (backbone atoms only — not comparable to full-atom values): 28276 Å² total; per-residue (Å²): 90,67,38,17,49,67,49,51,49,51,50,52,49,51,45,52,73,75,56,50,43,66,39,70,84,87,58,81,73,47,87,39,24,29,33,40,37,30,50,43,67,58,27,68,68,41,40,49,52,53,46,51,58,31,34,77,69,71,47,44,38,35,42,17,42,34,70,48,20,88,64,45,31,63,60,12,50,74,44,26,51,46,49,44,48,40,45,73,56,58,29,46,38,29,41,25,42,52,58,71,68,79,39,95,62,91,67,60,65,67,58,50,51,51,52,51,50,52,52,47,55,50,46,49,75,48,28,94,72,53,50,66,42,33,40,63,47,83,63,55,77,84,48,58,57,36,79,55,93,87,33,46,42,54,39,14,37,70,47,32,78,72,28,44,70,36,62,36,68,81,58,42,29,45,82,50,50,80,55,77,90,46,82,69,57,28,33,28,38,39,41,47,37,53,61,48,31,90,56,68,56,52,71,67,54,42,53,53,50,47,42,52,50,52,40,52,50,52,52,53,51,47,45,58,61,55,58,66,57,73,76,67,60,65,75,72,61,66,77,75,79,80,75,84,78,71,78,77,78,78,74,76,81,78,135,89,67,38,18,48,66,51,52,49,51,52,52,50,50,46,51,72,74,56,51,42,66,38,71,84,87,56,80,73,47,87,40,25,29,32,38,36,28,50,42,66,57,28,69,66,41,38,48,52,54,46,50,58,31,34,77,68,72,47,43,38,36,40,18,42,35,70,48,19,88,63,45,30,66,61,11,50,74,46,25,51,44,49,44,48,41,47,74,56,58,29,44,40,28,42,24,42,51,61,72,67,80,38,96,62,90,66,60,66,68,59,52,51,51,52,52,50,53,51,49,54,50,47,49,74,48,28,94,71,52,50,64,42,33,40,62,46,85,64,56,76,86,49,58,56,35,78,55,95,87,35,46,40,56,39,13,38,69,47,31,76,73,26,45,68,37,60,35,69,82,56,42,28,45,83,50,49,80,54,76,89,46,82,69,56,29,32,28,38,40,41,46,36,54,61,47,31,91,55,70,55,51,72,68,55,42,53,53,52,48,44,53,49,54,41,51,50,51,50,52,50,48,45,57,61,55,58,66,54,70,77,69,58,65,75,73,59,66,75,75,78,78,76,83,79,71,79,74,77,76,74,78,79,79,131

InterPro domains:
  IPR002509 NodB homology domain [PF01522] (55-140)
  IPR011330 Glycoside hydrolase/deacetylase, beta/alpha-barrel [SSF88713] (29-199)

Foldseek 3Di:
DFQAPVVVLVVLVVLVVVPADEDDDPDFDDFRYEAEEAEAQADLPLVLVNLVSCLVVVHEYEYAYACVHPRDHCPPPVNLVSLVVSVVSPYAYEHAAEPVVPDPDDDDPVVVVVVRVVVRVVVVVSHVDHAQEYEYDPDDPVLALDQDDRGHYCRNCSNNVVFAEAECPQNCCVVVPRAPVHDTRYHYYYYYSLCHYNGGDHPVVSVVVSVVVSVVVVVVVCCVPPPPDPPPCVVVPPPDPPPPPPPPPPPPPDD/DFQAPVVVLVVLVVLVVVPADEDDDPDFDDFRYEAEEEEAQADLPLVLVNLVSCLVVVHEYEYAYACVHPRDHCPPPVNLVSLVVSVVSPYAYEHAAEPVVPDPDDDDPVVVLVVRVVVRVVVVVSHVDHAQEYEYDPDDPVLALDQDDRGHYCRNCSNNVVFAEAECPQNCCVVVPRQPVHDTRYHYYYYYSLCHYNGGDHPVVSVVVSVVVSVVVVVVVCCVPPPPPPPPCVVVPPPDPPPPPPPPPPPPDDD